Protein AF-A0A7Z9RX76-F1 (afdb_monomer)

Secondary structure (DSSP, 8-state):
-EETTEE----S-HHHHHHHHHHHHHTTSS-TT-EEEEETTTTEEEEE--TT--EEEEEEEETTEES--HHHHHHHHTTSS-HHHHHHTTSEEEEEHHHHTT-EEES-SSPPPSB-TTT--B--GGGEEESSTT-TT-SEEEEEEEEE-TTS-EEEEEEEEE-TT--TTHHHHHHHHHHHS-S--EEEEES-GGGGS-TTGGGSSSGGGS-HHHHHHHHHHHTT--S---TTGGG---SEEEEESS----SS--HHHHHTTTTTS-SS----------TTTT-TT-----HHHHHTTTT-EEEEE------PBPTTS-B-EES---SSTTTEET---GGGGTTB-TTS-BPTT------STT----SS-EEE--SS----S-TT-----EEE---

pLDDT: mean 88.24, std 10.73, range [38.75, 97.94]

Nearest PDB structures (foldseek):
  9bcu-assembly1_B  TM=9.510E-01  e=1.196E-26  Thermococcus kodakarensis
  4v8s-assembly2_BB  TM=9.399E-01  e=7.239E-25  Saccharolobus shibatae B12
  7fjj-assembly1_B  TM=9.268E-01  e=3.769E-20  Homo sapiens
  8k5p-assembly1_B  TM=8.024E-01  e=3.208E-22  Saccharomyces cerevisiae S288C
  7z31-assembly1_B  TM=9.148E-01  e=2.599E-19  Saccharomyces cerevisiae S288C

Foldseek 3Di:
DEEQNHQPDDDPDPVVVQVVVLVCQLQVNDPLQWDWAQDPPVRDIYIYDDPPFDWAKWAFDDLLATQDAPVVVVCVVVVVDDPVVCSNNNRIGTHTPRRCVQADEAAAQFDDDQADPPQRAGFDPVQKDFDCRRPPPDQKTWIWGWGADPVRDTDIDIDITGTPQDDPPSVVLVVVCVPPVPGHHHTTYHPHNLVVDDLLLLFDPPSVPDDPVVSVVSSVCSVVFAWQPDPCVVVDQDQKDKHQPDAAADPDGGPSCVVVVCRVIPRFDDDDDDDDDDPPQCPPNGDDDDPVVVVVVHRDMDMDHHDDDDWDQDPPRFIKAFAAQDDDCQQAPPDDDPVLQPQADRRQAGDPPDDDDCPDPPHDRFHTWMKGFDPDDPPDPDPDDDDRRIYTDTD

Sequence (395 aa):
VHVNGDLFGLHKDAHRLVAHFKRRRRSGRIRPEVSIRHDAYNRDIFINTDKGRILRPLLVLDSGNLVLATEHLEALRNREMTFRDLVNQGVVEWIDAEEEEDLLIAPRPYDLPAVSPRNKRPMIPANITWLNLGEEGIEVAKLRARVQMPNGKWVTETFTVPLNYYQEDTDKLRRKEKKSGDVLLFTHIEIDPQLILGVCASLVPYPEHNSTPRVTGGTAMVKQALGLPSSNNRLRPDTRMHALDYPQRSMVQTQAMETTNFVQRPGGQNFIVAIMSHHGYNMQDAIIMNRASVERALGRSSFVRTYNAERKRFPGGQEEEIEVPGTGQDEVKGRKDSAEYSHLEYDGLPYPETMITGKHDDEQTVLVGKTSPPRFLEEGHGAFMMGQYRQESSM

Radius of gyration: 34.3 Å; Cα contacts (8 Å, |Δi|>4): 604; chains: 1; bounding box: 70×67×92 Å

Solvent-accessible surface area (backbone atoms only — not comparable to full-atom values): 23855 Å² total; per-residue (Å²): 62,26,49,72,82,42,82,73,48,86,73,97,52,62,67,61,52,52,55,49,49,53,53,35,25,31,61,52,76,35,65,58,81,52,40,66,33,70,42,75,87,83,69,39,34,44,35,41,71,70,84,89,72,65,68,46,72,28,34,29,35,57,95,66,24,51,58,58,33,56,66,59,55,50,33,44,74,73,64,77,44,54,74,67,52,37,34,37,67,35,28,31,44,56,40,32,72,75,36,46,78,79,52,40,67,28,67,44,66,53,79,79,64,70,45,40,91,87,80,69,32,75,58,56,78,91,42,51,42,71,73,62,48,46,54,76,86,62,58,53,47,40,35,38,36,59,36,68,45,96,87,69,48,78,45,78,48,74,53,74,39,62,33,66,53,55,64,85,62,52,72,60,48,52,54,43,26,76,70,73,59,84,48,88,62,54,42,30,32,44,78,54,69,70,72,77,47,53,82,56,46,39,63,46,73,67,54,91,82,49,58,67,71,58,46,54,49,48,30,60,49,59,77,70,46,52,12,60,85,52,95,58,52,93,78,49,91,48,62,69,45,62,35,35,75,72,54,32,61,68,91,78,75,39,76,52,28,62,80,71,44,35,63,83,48,22,58,34,65,84,75,95,82,81,92,73,95,56,95,72,64,49,52,95,88,38,76,81,76,63,63,75,47,43,78,69,50,54,88,41,63,49,78,47,72,54,84,88,86,82,72,51,74,46,99,85,79,51,56,35,47,61,26,57,68,66,95,46,58,88,56,19,40,81,56,74,66,73,77,44,52,67,62,42,42,87,64,8,41,55,57,83,93,62,91,80,66,88,79,52,102,84,52,79,60,52,58,35,30,20,34,29,62,60,96,63,84,75,92,65,96,65,93,86,83,72,78,86,56,30,28,53,63,52,76

Structure (mmCIF, N/CA/C/O backbone):
data_AF-A0A7Z9RX76-F1
#
_entry.id   AF-A0A7Z9RX76-F1
#
loop_
_atom_site.group_PDB
_atom_site.id
_atom_site.type_symbol
_atom_site.label_atom_id
_atom_site.label_alt_id
_atom_site.label_comp_id
_atom_site.label_asym_id
_atom_site.label_entity_id
_atom_site.label_seq_id
_atom_site.pdbx_PDB_ins_code
_atom_site.Cartn_x
_atom_site.Cartn_y
_atom_site.Cartn_z
_atom_site.occupancy
_atom_site.B_iso_or_equiv
_atom_site.auth_seq_id
_atom_site.auth_comp_id
_atom_site.auth_asym_id
_atom_site.auth_atom_id
_atom_site.pdbx_PDB_model_num
ATOM 1 N N . VAL A 1 1 ? -3.937 26.841 26.076 1.00 94.50 1 VAL A N 1
ATOM 2 C CA . VAL A 1 1 ? -4.518 26.372 24.793 1.00 94.50 1 VAL A CA 1
ATOM 3 C C . VAL A 1 1 ? -3.710 26.990 23.681 1.00 94.50 1 VAL A C 1
ATOM 5 O O . VAL A 1 1 ? -3.683 28.212 23.575 1.00 94.50 1 VAL A O 1
ATOM 8 N N . HIS A 1 2 ? -3.053 26.149 22.902 1.00 95.69 2 HIS A N 1
ATOM 9 C CA . HIS A 1 2 ? -2.224 26.513 21.770 1.00 95.69 2 HIS A CA 1
ATOM 10 C C . HIS A 1 2 ? -2.944 26.135 20.475 1.00 95.69 2 HIS A C 1
ATOM 12 O O . HIS A 1 2 ? -3.572 25.077 20.404 1.00 95.69 2 HIS A O 1
ATOM 18 N N . VAL A 1 3 ? -2.868 26.997 19.467 1.00 95.75 3 VAL A N 1
ATOM 19 C CA . VAL A 1 3 ? -3.394 26.737 18.123 1.00 95.75 3 VAL A CA 1
ATOM 20 C C . VAL A 1 3 ? -2.236 26.900 17.149 1.00 95.75 3 VAL A C 1
ATOM 22 O O . VAL A 1 3 ? -1.693 27.994 17.048 1.00 95.75 3 VAL A O 1
ATOM 25 N N . ASN A 1 4 ? -1.838 25.819 16.474 1.00 93.56 4 ASN A N 1
ATOM 26 C CA . ASN A 1 4 ? -0.648 25.777 15.607 1.00 93.56 4 ASN A CA 1
ATOM 27 C C . ASN A 1 4 ? 0.625 26.334 16.292 1.00 93.56 4 ASN A 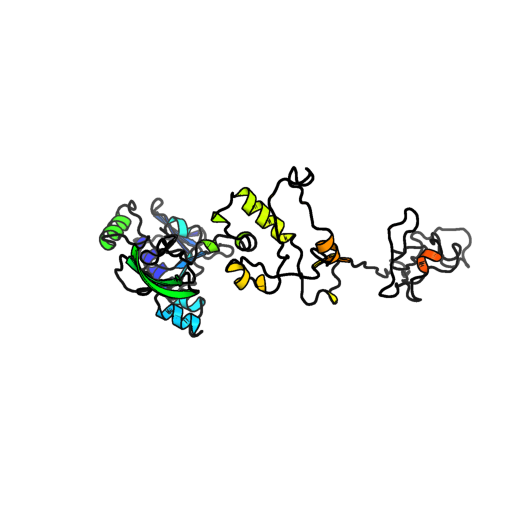C 1
ATOM 29 O O . ASN A 1 4 ? 1.402 27.072 15.692 1.00 93.56 4 ASN A O 1
ATOM 33 N N . GLY A 1 5 ? 0.809 26.027 17.580 1.00 91.19 5 GLY A N 1
ATOM 34 C CA . GLY A 1 5 ? 1.939 26.501 18.393 1.00 91.19 5 GLY A CA 1
ATOM 35 C C . GLY A 1 5 ? 1.737 27.859 19.077 1.00 91.19 5 GLY A C 1
ATOM 36 O O . GLY A 1 5 ? 2.359 28.104 20.109 1.00 91.19 5 GLY A O 1
ATOM 37 N N . ASP A 1 6 ? 0.821 28.704 18.600 1.00 95.06 6 ASP A N 1
ATOM 38 C CA . ASP A 1 6 ? 0.568 30.013 19.209 1.00 95.06 6 ASP A CA 1
ATOM 39 C C . ASP A 1 6 ? -0.336 29.900 20.438 1.00 95.06 6 ASP A C 1
ATOM 41 O O . ASP A 1 6 ? -1.390 29.257 20.403 1.00 95.06 6 ASP A O 1
ATOM 45 N N . LEU A 1 7 ? 0.034 30.565 21.538 1.00 95.12 7 LEU A N 1
ATOM 46 C CA . LEU A 1 7 ? -0.799 30.623 22.738 1.00 95.12 7 LEU A CA 1
ATOM 47 C C . LEU A 1 7 ? -2.065 31.443 22.457 1.00 95.12 7 LEU A C 1
ATOM 49 O O . LEU A 1 7 ? -2.038 32.670 22.406 1.00 95.12 7 LEU A O 1
ATOM 53 N N . PHE A 1 8 ? -3.197 30.755 22.335 1.00 94.81 8 PHE A N 1
ATOM 54 C CA . PHE A 1 8 ? -4.493 31.379 22.084 1.00 94.81 8 PHE A CA 1
ATOM 55 C C . PHE A 1 8 ? -5.159 31.873 23.374 1.00 94.81 8 PHE A C 1
ATOM 57 O O . PHE A 1 8 ? -5.811 32.915 23.393 1.00 94.81 8 PHE A O 1
ATOM 64 N N . GLY A 1 9 ? -5.020 31.122 24.473 1.00 94.69 9 GLY A N 1
ATOM 65 C CA . GLY A 1 9 ? -5.576 31.524 25.764 1.00 94.69 9 GLY A CA 1
ATOM 66 C C . GLY A 1 9 ? -5.715 30.404 26.791 1.00 94.69 9 GLY A C 1
ATOM 67 O O . GLY A 1 9 ? -5.199 29.293 26.630 1.00 94.69 9 GLY A O 1
ATOM 68 N N . LEU A 1 10 ? -6.438 30.717 27.867 1.00 94.69 10 LEU A N 1
ATOM 69 C CA . LEU A 1 10 ? -6.661 29.839 29.016 1.00 94.69 10 LEU A CA 1
ATOM 70 C C . LEU A 1 10 ? -8.102 29.320 29.035 1.00 94.69 10 LEU A C 1
ATOM 72 O O . LEU A 1 10 ? -9.046 30.054 28.746 1.00 94.69 10 LEU A O 1
ATOM 76 N N . HIS A 1 11 ? -8.280 28.062 29.432 1.00 93.62 11 HIS A N 1
ATOM 77 C CA . HIS A 1 11 ? -9.592 27.447 29.615 1.00 93.62 11 HIS A CA 1
ATOM 78 C C . HIS A 1 11 ? -9.653 26.761 30.983 1.00 93.62 11 HIS A C 1
ATOM 80 O O . HIS A 1 11 ? -8.691 26.124 31.398 1.00 93.62 11 HIS A O 1
ATOM 86 N N . LYS A 1 12 ? -10.778 26.895 31.698 1.00 91.12 12 LYS A N 1
ATOM 87 C CA . LYS A 1 12 ? -10.909 26.402 33.085 1.00 91.12 12 LYS A CA 1
ATOM 88 C C . LYS A 1 12 ? -11.016 24.877 33.190 1.00 91.12 12 LYS A C 1
ATOM 90 O O . LYS A 1 12 ? -10.603 24.311 34.191 1.00 91.12 12 LYS A O 1
ATOM 95 N N . ASP A 1 13 ? -11.605 24.232 32.184 1.00 89.19 13 ASP A N 1
ATOM 96 C CA . ASP A 1 13 ? -11.866 22.786 32.163 1.00 89.19 13 ASP A CA 1
ATOM 97 C C . ASP A 1 13 ? -11.407 22.184 30.832 1.00 89.19 13 ASP A C 1
ATOM 99 O O . ASP A 1 13 ? -12.098 22.279 29.813 1.00 89.19 13 ASP A O 1
ATOM 103 N N . ALA A 1 14 ? -10.204 21.619 30.827 1.00 88.75 14 ALA A N 1
ATOM 104 C CA . ALA A 1 14 ? -9.594 21.072 29.625 1.00 88.75 14 ALA A CA 1
ATOM 105 C C . ALA A 1 14 ? -10.376 19.875 29.059 1.00 88.75 14 ALA A C 1
ATOM 107 O O . ALA A 1 14 ? -10.676 19.833 27.864 1.00 88.75 14 ALA A O 1
ATOM 108 N N . HIS A 1 15 ? -10.809 18.953 29.923 1.00 86.12 15 HIS A N 1
ATOM 109 C CA . HIS A 1 15 ? -11.558 17.763 29.519 1.00 86.12 15 HIS A CA 1
ATOM 110 C C . HIS A 1 15 ? -12.876 18.111 28.831 1.00 86.12 15 HIS A C 1
ATOM 112 O O . HIS A 1 15 ? -13.240 17.487 27.830 1.00 86.12 15 HIS A O 1
ATOM 118 N N . ARG A 1 16 ? -13.602 19.113 29.341 1.00 90.44 16 ARG A N 1
ATOM 119 C CA . ARG A 1 16 ? -14.850 19.562 28.716 1.00 90.44 16 ARG A CA 1
ATOM 120 C C . ARG A 1 16 ? -14.608 20.167 27.338 1.00 90.44 16 ARG A C 1
ATOM 122 O O . ARG A 1 16 ? -15.394 19.886 26.433 1.00 90.44 16 ARG A O 1
ATOM 129 N N . LEU A 1 17 ? -13.547 20.959 27.173 1.00 92.56 17 LEU A N 1
ATOM 130 C CA . LEU A 1 17 ? -13.187 21.540 25.878 1.00 92.56 17 LEU A CA 1
ATOM 131 C C . LEU A 1 17 ? -12.862 20.441 24.860 1.00 92.56 17 LEU A C 1
ATOM 133 O O . LEU A 1 17 ? -13.438 20.432 23.775 1.00 92.56 17 LEU A O 1
ATOM 137 N N . VAL A 1 18 ? -12.024 19.473 25.236 1.00 91.06 18 VAL A N 1
ATOM 138 C CA . VAL A 1 18 ? -11.618 18.361 24.362 1.00 91.06 18 VAL A CA 1
ATOM 139 C C . VAL A 1 18 ? -12.817 17.498 23.973 1.00 91.06 18 VAL A C 1
ATOM 141 O O . VAL A 1 18 ? -13.043 17.239 22.792 1.00 91.06 18 VAL A O 1
ATOM 144 N N . ALA A 1 19 ? -13.649 17.107 24.942 1.00 89.31 19 ALA A N 1
ATOM 145 C CA . ALA A 1 19 ? -14.844 16.310 24.676 1.00 89.31 19 ALA A CA 1
ATOM 146 C C . ALA A 1 19 ? -15.853 17.053 23.783 1.00 89.31 19 ALA A C 1
ATOM 148 O O . ALA A 1 19 ? -16.494 16.449 22.918 1.00 89.31 19 ALA A O 1
ATOM 149 N N . HIS A 1 20 ? -16.004 18.367 23.976 1.00 93.19 20 HIS A N 1
ATOM 150 C CA . HIS A 1 20 ? -16.865 19.190 23.131 1.00 93.19 20 HIS A CA 1
ATOM 151 C C . HIS A 1 20 ? -16.313 19.308 21.711 1.00 93.19 20 HIS A C 1
ATOM 153 O O . HIS A 1 20 ? -17.075 19.151 20.756 1.00 93.19 20 HIS A O 1
ATOM 159 N N . PHE A 1 21 ? -15.004 19.514 21.574 1.00 94.56 21 PHE A N 1
ATOM 160 C CA . PHE A 1 21 ? -14.312 19.586 20.293 1.00 94.56 21 PHE A CA 1
ATOM 161 C C . PHE A 1 21 ? -14.465 18.284 19.502 1.00 94.56 21 PHE A C 1
ATOM 163 O O . PHE A 1 21 ? -14.991 18.308 18.388 1.00 94.56 21 PHE A O 1
ATOM 170 N N . LYS A 1 22 ? -14.120 17.135 20.104 1.00 91.62 22 LYS A N 1
ATOM 171 C CA . LYS A 1 22 ? -14.251 15.816 19.462 1.00 91.62 22 LYS A CA 1
ATOM 172 C C . LYS A 1 22 ? -15.700 15.535 19.050 1.00 91.62 22 LYS A C 1
ATOM 174 O O . LYS A 1 22 ? -15.951 15.120 17.926 1.00 91.62 22 LYS A O 1
ATOM 179 N N . ARG A 1 23 ? -16.695 15.890 19.875 1.00 91.56 23 ARG A N 1
ATOM 180 C CA . ARG A 1 23 ? -18.124 15.772 19.504 1.00 91.56 23 ARG A CA 1
ATOM 181 C C . ARG A 1 23 ? -18.512 16.653 18.309 1.00 91.56 23 ARG A C 1
ATOM 183 O O . ARG A 1 23 ? -19.331 16.264 17.476 1.00 91.56 23 ARG A O 1
ATOM 190 N N . ARG A 1 24 ? -17.966 17.869 18.213 1.00 93.88 24 ARG A N 1
ATOM 191 C CA . ARG A 1 24 ? -18.201 18.757 17.063 1.00 93.88 24 ARG A CA 1
ATOM 192 C C . ARG A 1 24 ? -17.521 18.224 15.797 1.00 93.88 24 ARG A C 1
ATOM 194 O O . ARG A 1 24 ? -18.136 18.313 14.737 1.00 93.88 24 ARG A O 1
ATOM 201 N N . ARG A 1 25 ? -16.335 17.616 15.912 1.00 93.38 25 ARG A N 1
ATOM 202 C CA . ARG A 1 25 ? -15.644 16.913 14.816 1.00 93.38 25 ARG A CA 1
ATOM 203 C C . ARG A 1 25 ? -16.447 15.704 14.328 1.00 93.38 25 ARG A C 1
ATOM 205 O O . ARG A 1 25 ? -16.794 15.647 13.156 1.00 93.38 25 ARG A O 1
ATOM 212 N N . ARG A 1 26 ? -16.888 14.838 15.245 1.00 90.56 26 ARG A N 1
ATOM 213 C CA . ARG A 1 26 ? -17.727 13.651 14.967 1.00 90.56 26 ARG A CA 1
ATOM 214 C C . ARG A 1 26 ? -19.121 13.953 14.408 1.00 90.56 26 ARG A C 1
ATOM 216 O O . ARG A 1 26 ? -19.780 13.049 13.930 1.00 90.56 26 ARG A O 1
ATOM 223 N N . SER A 1 27 ? -19.586 15.204 14.480 1.00 89.88 27 SER A N 1
ATOM 224 C CA . SER A 1 27 ? -20.848 15.643 13.853 1.00 89.88 27 SER A CA 1
ATOM 225 C C . SER A 1 27 ? -20.635 16.447 12.566 1.00 89.88 27 SER A C 1
ATOM 227 O O . SER A 1 27 ? -21.557 17.123 12.110 1.00 89.88 27 SER A O 1
ATOM 229 N N . GLY A 1 28 ? -19.409 16.460 12.030 1.00 87.69 28 GLY A N 1
ATOM 230 C CA . GLY A 1 28 ? -19.049 17.163 10.797 1.00 87.69 28 GLY A CA 1
ATOM 231 C C . GLY A 1 28 ? -19.025 18.694 10.897 1.00 87.69 28 GLY A C 1
ATOM 232 O O . GLY A 1 28 ? -18.880 19.371 9.883 1.00 87.69 28 GLY A O 1
ATOM 233 N N . ARG A 1 29 ? -19.169 19.276 12.098 1.00 91.44 29 ARG A N 1
ATOM 234 C CA . ARG A 1 29 ? -19.135 20.742 12.292 1.00 91.44 29 ARG A CA 1
ATOM 235 C C . ARG A 1 29 ? -17.724 21.307 12.303 1.00 91.44 29 ARG A C 1
ATOM 237 O O . ARG A 1 29 ? -17.528 22.467 11.958 1.00 91.44 29 ARG A O 1
ATOM 244 N N . ILE A 1 30 ? -16.769 20.504 12.756 1.00 93.56 30 ILE A N 1
ATOM 245 C CA . ILE A 1 30 ? -15.342 20.787 12.640 1.00 93.56 30 ILE A CA 1
ATOM 246 C C . ILE A 1 30 ? -14.793 19.846 11.580 1.00 93.56 30 ILE A C 1
ATOM 248 O O . ILE A 1 30 ? -15.194 18.684 11.506 1.00 93.56 30 ILE A O 1
ATOM 252 N N . ARG A 1 31 ? -13.884 20.368 10.762 1.00 93.12 31 ARG A N 1
ATOM 253 C CA . ARG A 1 31 ? -13.193 19.591 9.741 1.00 93.12 31 ARG A CA 1
ATOM 254 C C . ARG A 1 31 ? -12.477 18.380 10.366 1.00 93.12 31 ARG A C 1
ATOM 256 O O . ARG A 1 31 ? -11.769 18.575 11.356 1.00 93.12 31 ARG A O 1
ATOM 263 N N . PRO A 1 32 ? -12.628 17.160 9.815 1.00 92.56 32 PRO A N 1
ATOM 264 C CA . PRO A 1 32 ? -12.015 15.955 10.378 1.00 92.56 32 PRO A CA 1
ATOM 265 C C . PRO A 1 32 ? -10.491 16.019 10.487 1.00 92.56 32 PRO A C 1
ATOM 267 O O . PRO A 1 32 ? -9.915 15.335 11.319 1.00 92.56 32 PRO A O 1
ATOM 270 N N . GLU A 1 33 ? -9.840 16.853 9.673 1.00 93.19 33 GLU A N 1
ATOM 271 C CA . GLU A 1 33 ? -8.385 17.001 9.667 1.00 93.19 33 GLU A CA 1
ATOM 272 C C . GLU A 1 33 ? -7.841 17.811 10.854 1.00 93.19 33 GLU A C 1
ATOM 274 O O . GLU A 1 33 ? -6.629 17.842 11.072 1.00 93.19 33 GLU A O 1
ATOM 279 N N . VAL A 1 34 ? -8.698 18.510 11.605 1.00 94.88 34 VAL A N 1
ATOM 280 C CA . VAL A 1 34 ? -8.257 19.274 12.777 1.00 94.88 34 VAL A CA 1
ATOM 281 C C . VAL A 1 34 ? -8.069 18.320 13.949 1.00 94.88 34 VAL A C 1
ATOM 283 O O . VAL A 1 34 ? -9.017 17.634 14.341 1.00 94.88 34 VAL A O 1
ATOM 286 N N . SER A 1 35 ? -6.862 18.289 14.512 1.00 93.88 35 SER A N 1
ATOM 287 C CA . SER A 1 35 ? -6.535 17.453 15.668 1.00 93.88 35 SER A CA 1
ATOM 288 C C . SER A 1 35 ? -6.602 18.246 16.964 1.00 93.88 35 SER A C 1
ATOM 290 O O . SER A 1 35 ? -6.484 19.476 16.978 1.00 93.88 35 SER A O 1
ATOM 292 N N . ILE A 1 36 ? -6.847 17.527 18.056 1.00 93.94 36 ILE A N 1
ATOM 293 C CA . ILE A 1 36 ? -6.802 18.086 19.402 1.00 93.94 36 ILE A CA 1
ATOM 294 C C . ILE A 1 36 ? -6.106 17.106 20.341 1.00 93.94 36 ILE A C 1
ATOM 296 O O . ILE A 1 36 ? -6.551 15.970 20.504 1.00 93.94 36 ILE A O 1
ATOM 300 N N . ARG A 1 37 ? -5.044 17.577 20.989 1.00 91.00 37 ARG A N 1
ATOM 301 C CA . ARG A 1 37 ? -4.294 16.850 22.014 1.00 91.00 37 ARG A CA 1
ATOM 302 C C . ARG A 1 37 ? -4.455 17.544 23.361 1.00 91.00 37 ARG A C 1
ATOM 304 O O . ARG A 1 37 ? -4.499 18.775 23.425 1.00 91.00 37 ARG A O 1
ATOM 311 N N . HIS A 1 38 ? -4.546 16.765 24.429 1.00 89.62 38 HIS A N 1
ATOM 312 C CA . HIS A 1 38 ? -4.589 17.240 25.801 1.00 89.62 38 HIS A CA 1
ATOM 313 C C . HIS A 1 38 ? -3.426 16.668 26.604 1.00 89.62 38 HIS A C 1
ATOM 315 O O . HIS A 1 38 ? -3.513 15.588 27.182 1.00 89.62 38 HIS A O 1
ATOM 321 N N . ASP A 1 39 ? -2.370 17.465 26.720 1.00 88.62 39 ASP A N 1
ATOM 322 C CA . ASP A 1 39 ? -1.258 17.161 27.604 1.00 88.62 39 ASP A CA 1
ATOM 323 C C . ASP A 1 39 ? -1.674 17.423 29.058 1.00 88.62 39 ASP A C 1
ATOM 325 O O . ASP A 1 39 ? -1.653 18.554 29.556 1.00 88.62 39 ASP A O 1
ATOM 329 N N . ALA A 1 40 ? -2.072 16.353 29.746 1.00 83.50 40 ALA A N 1
ATOM 330 C CA . ALA A 1 40 ? -2.499 16.417 31.138 1.00 83.50 40 ALA A CA 1
ATOM 331 C C . ALA A 1 40 ? -1.354 16.781 32.103 1.00 83.50 40 ALA A C 1
ATOM 333 O O . ALA A 1 40 ? -1.620 17.365 33.158 1.00 83.50 40 ALA A O 1
ATOM 334 N N . TYR A 1 41 ? -0.101 16.466 31.754 1.00 84.50 41 TYR A N 1
ATOM 335 C CA . TYR A 1 41 ? 1.064 16.719 32.603 1.00 84.50 41 TYR A CA 1
ATOM 336 C C . TYR A 1 41 ? 1.410 18.210 32.619 1.00 84.50 41 TYR A C 1
ATOM 338 O O . TYR A 1 41 ? 1.480 18.819 33.689 1.00 84.50 41 TYR A O 1
ATOM 346 N N . ASN A 1 42 ? 1.531 18.821 31.437 1.00 88.25 42 ASN A N 1
ATOM 347 C CA . ASN A 1 42 ? 1.802 20.256 31.308 1.00 88.25 42 ASN A CA 1
ATOM 348 C C . ASN A 1 42 ? 0.537 21.125 31.417 1.00 88.25 42 ASN A C 1
ATOM 350 O O . ASN A 1 42 ? 0.631 22.341 31.568 1.00 88.25 42 ASN A O 1
ATOM 354 N N . ARG A 1 43 ? -0.651 20.502 31.423 1.00 89.00 43 ARG A N 1
ATOM 355 C CA . ARG A 1 43 ? -1.975 21.156 31.423 1.00 89.00 43 ARG A CA 1
ATOM 356 C C . ARG A 1 43 ? -2.212 22.015 30.185 1.00 89.00 43 ARG A C 1
ATOM 358 O O . ARG A 1 43 ? -2.904 23.037 30.244 1.00 89.00 43 ARG A O 1
ATOM 365 N N . ASP A 1 44 ? -1.678 21.561 29.061 1.00 91.75 44 ASP A N 1
ATOM 366 C CA . ASP A 1 44 ? -1.791 22.225 27.776 1.00 91.75 44 ASP A CA 1
ATOM 367 C C . ASP A 1 44 ? -2.748 21.492 26.841 1.00 91.75 44 ASP A C 1
ATOM 369 O O . ASP A 1 44 ? -2.937 20.279 26.885 1.00 91.75 44 ASP A O 1
ATOM 373 N N . ILE A 1 45 ? -3.386 22.270 25.973 1.00 93.75 45 ILE A N 1
ATOM 374 C CA . ILE A 1 45 ? -4.200 21.748 24.878 1.00 93.75 45 ILE A CA 1
ATOM 375 C C . ILE A 1 45 ? -3.588 22.274 23.603 1.00 93.75 45 ILE A C 1
ATOM 377 O O . ILE A 1 45 ? -3.440 23.492 23.482 1.00 93.75 45 ILE A O 1
ATOM 381 N N . PHE A 1 46 ? -3.301 21.378 22.673 1.00 94.50 46 PHE A N 1
ATOM 382 C CA . PHE A 1 46 ? -2.791 21.708 21.353 1.00 94.50 46 PHE A CA 1
ATOM 383 C C . PHE A 1 46 ? -3.879 21.421 20.326 1.00 94.50 46 PHE A C 1
ATOM 385 O O . PHE A 1 46 ? -4.472 20.343 20.320 1.00 94.50 46 PHE A O 1
ATOM 392 N N . ILE A 1 47 ? -4.180 22.412 19.493 1.00 95.56 47 ILE A N 1
ATOM 393 C CA . ILE A 1 47 ? -5.096 22.287 18.363 1.00 95.56 47 ILE A CA 1
ATOM 394 C C . ILE A 1 47 ? -4.281 22.538 17.103 1.00 95.56 47 ILE A C 1
ATOM 396 O O . ILE A 1 47 ? -3.804 23.655 16.900 1.00 95.56 47 ILE A O 1
ATOM 400 N N . ASN A 1 48 ? -4.163 21.526 16.245 1.00 95.00 48 ASN A N 1
ATOM 401 C CA . ASN A 1 48 ? -3.388 21.641 15.014 1.00 95.00 48 ASN A CA 1
ATOM 402 C C . ASN A 1 48 ? -4.313 21.612 13.797 1.00 95.00 48 ASN A C 1
ATOM 404 O O . ASN A 1 48 ? -5.170 20.738 13.635 1.00 95.00 48 ASN A O 1
ATOM 408 N N . THR A 1 49 ? -4.121 22.592 12.920 1.00 94.19 49 THR A N 1
ATOM 409 C CA . THR A 1 49 ? -4.865 22.773 11.663 1.00 94.19 49 THR A CA 1
ATOM 410 C C . THR A 1 49 ? -3.948 22.792 10.443 1.00 94.19 49 THR A C 1
ATOM 412 O O . THR A 1 49 ? -4.430 22.848 9.309 1.00 94.19 49 THR A O 1
ATOM 415 N N . ASP A 1 50 ? -2.637 22.699 10.662 1.00 91.88 50 ASP A N 1
ATOM 416 C CA . ASP A 1 50 ? -1.632 22.822 9.615 1.00 91.88 50 ASP A CA 1
ATOM 417 C C . ASP A 1 50 ? -1.701 21.683 8.599 1.00 91.88 50 ASP A C 1
ATOM 419 O O . ASP A 1 50 ? -2.191 20.579 8.872 1.00 91.88 50 ASP A O 1
ATOM 423 N N . LYS A 1 51 ? -1.206 21.969 7.393 1.00 92.44 51 LYS A N 1
ATOM 424 C CA . LYS A 1 51 ? -1.087 20.995 6.304 1.00 92.44 51 LYS A CA 1
ATOM 425 C C . LYS A 1 51 ? 0.199 20.181 6.463 1.00 92.44 51 LYS A C 1
ATOM 427 O O . LYS A 1 51 ? 1.169 20.658 7.034 1.00 92.44 51 LYS A O 1
ATOM 432 N N . GLY A 1 52 ? 0.218 18.977 5.892 1.00 91.75 52 GLY A N 1
ATOM 433 C CA . GLY A 1 52 ? 1.393 18.093 5.897 1.00 91.75 52 GLY A CA 1
ATOM 434 C C . GLY A 1 52 ? 1.428 17.088 7.050 1.00 91.75 52 GLY A C 1
ATOM 435 O O . GLY A 1 52 ? 2.266 16.193 7.037 1.00 91.75 52 GLY A O 1
ATOM 436 N N . ARG A 1 53 ? 0.491 17.187 8.000 1.00 93.19 53 ARG A N 1
ATOM 437 C CA . ARG A 1 53 ? 0.286 16.184 9.051 1.00 93.19 53 ARG A CA 1
ATOM 438 C C . ARG A 1 53 ? -0.241 14.882 8.455 1.00 93.19 53 ARG A C 1
ATOM 440 O O . ARG A 1 53 ? -1.038 14.895 7.512 1.00 93.19 53 ARG A O 1
ATOM 447 N N . ILE A 1 54 ? 0.221 13.769 9.008 1.00 92.81 54 ILE A N 1
ATOM 448 C CA . ILE A 1 54 ? -0.192 12.427 8.607 1.00 92.81 54 ILE A CA 1
ATOM 449 C C . ILE A 1 54 ? -1.326 12.014 9.533 1.00 92.81 54 ILE A C 1
ATOM 451 O O . ILE A 1 54 ? -1.194 12.095 10.749 1.00 92.81 54 ILE A O 1
ATOM 455 N N . LEU A 1 55 ? -2.435 11.585 8.942 1.00 94.50 55 LEU A N 1
ATOM 456 C CA . LEU A 1 55 ? -3.610 11.150 9.680 1.00 94.50 55 LEU A CA 1
ATOM 457 C C . LEU A 1 55 ? -3.860 9.665 9.424 1.00 94.50 55 LEU A C 1
ATOM 459 O O . LEU A 1 55 ? -3.723 9.188 8.295 1.00 94.50 55 LEU A O 1
ATOM 463 N N . ARG A 1 56 ? -4.282 8.958 10.466 1.00 95.19 56 ARG A N 1
ATOM 464 C CA . ARG A 1 56 ? -4.644 7.542 10.449 1.00 95.19 56 ARG A CA 1
ATOM 465 C C . ARG A 1 56 ? -6.132 7.401 10.773 1.00 95.19 56 ARG A C 1
ATOM 467 O O . ARG A 1 56 ? -6.568 7.921 11.798 1.00 95.19 56 ARG A O 1
ATOM 474 N N . PRO A 1 57 ? -6.938 6.752 9.919 1.00 96.06 57 PRO A N 1
ATOM 475 C CA . PRO A 1 57 ? -8.352 6.560 10.194 1.00 96.06 57 PRO A CA 1
ATOM 476 C C . PRO A 1 57 ? -8.532 5.391 11.167 1.00 96.06 57 PRO A C 1
ATOM 478 O O . PRO A 1 57 ? -8.051 4.294 10.900 1.00 96.06 57 PRO A O 1
ATOM 481 N N . LEU A 1 58 ? -9.251 5.610 12.265 1.00 96.44 58 LEU A N 1
ATOM 482 C CA . LEU A 1 58 ? -9.562 4.578 13.256 1.00 96.44 58 LEU A CA 1
ATOM 483 C C . LEU A 1 58 ? -11.069 4.479 13.493 1.00 96.44 58 LEU A C 1
ATOM 485 O O . LEU A 1 58 ? -11.799 5.459 13.335 1.00 96.44 58 LEU A O 1
ATOM 489 N N . LEU A 1 59 ? -11.536 3.302 13.904 1.00 96.81 59 LEU A N 1
ATOM 490 C CA . LEU A 1 59 ? -12.915 3.103 14.340 1.00 96.81 59 LEU A CA 1
ATOM 491 C C . LEU A 1 59 ? -13.104 3.679 15.739 1.00 96.81 59 LEU A C 1
ATOM 493 O O . LEU A 1 59 ? -12.293 3.428 16.629 1.00 96.81 59 LEU A O 1
ATOM 497 N N . VAL A 1 60 ? -14.184 4.425 15.942 1.00 95.25 60 VAL A N 1
ATOM 498 C CA . VAL A 1 60 ? -14.476 5.082 17.219 1.00 95.25 60 VAL A CA 1
ATOM 499 C C . VAL A 1 60 ? -15.163 4.117 18.183 1.00 95.25 60 VAL A C 1
ATOM 501 O O . VAL A 1 60 ? -16.125 3.433 17.819 1.00 95.25 60 VAL A O 1
ATOM 504 N N . LEU A 1 61 ? -14.705 4.120 19.436 1.00 93.25 61 LEU A N 1
ATOM 505 C CA . LEU A 1 61 ? -15.445 3.577 20.569 1.00 93.25 61 LEU A CA 1
ATOM 506 C C . LEU A 1 61 ? -16.152 4.719 21.306 1.00 93.25 61 LEU A C 1
ATOM 508 O O . LEU A 1 61 ? -15.525 5.707 21.702 1.00 93.25 61 LEU A O 1
ATOM 512 N N . ASP A 1 62 ? -17.460 4.587 21.517 1.00 88.81 62 ASP A N 1
ATOM 513 C CA . ASP A 1 62 ? -18.225 5.476 22.386 1.00 88.81 62 ASP A CA 1
ATOM 514 C C . ASP A 1 62 ? -18.669 4.728 23.641 1.00 88.81 62 ASP A C 1
ATOM 516 O O . ASP A 1 62 ? -19.360 3.717 23.585 1.00 88.81 62 ASP A O 1
ATOM 520 N N . SER A 1 63 ? -18.229 5.221 24.798 1.00 84.31 63 SER A N 1
ATOM 521 C CA . SER A 1 63 ? -18.488 4.610 26.112 1.00 84.31 63 SER A CA 1
ATOM 522 C C . SER A 1 63 ? -18.138 3.110 26.195 1.00 84.31 63 SER A C 1
ATOM 524 O O . SER A 1 63 ? -18.760 2.367 26.947 1.00 84.31 63 SER A O 1
ATOM 526 N N . GLY A 1 64 ? -17.122 2.679 25.437 1.00 84.88 64 GLY A N 1
ATOM 527 C CA . GLY A 1 64 ? -16.671 1.284 25.353 1.00 84.88 64 GLY A CA 1
ATOM 528 C C . GLY A 1 64 ? -17.369 0.445 24.276 1.00 84.88 64 GLY A C 1
ATOM 529 O O . GLY A 1 64 ? -16.981 -0.699 24.067 1.00 84.88 64 GLY A O 1
ATOM 530 N N . ASN A 1 65 ? -18.343 1.008 23.557 1.00 90.31 65 ASN A N 1
ATOM 531 C CA . ASN A 1 65 ? -19.060 0.334 22.478 1.00 90.31 65 ASN A CA 1
ATOM 532 C C . ASN A 1 65 ? -18.549 0.786 21.114 1.00 90.31 65 ASN A C 1
ATOM 534 O O . ASN A 1 65 ? -18.285 1.968 20.892 1.00 90.31 65 ASN A O 1
ATOM 538 N N . LEU A 1 66 ? -18.440 -0.151 20.177 1.00 93.69 66 LEU A N 1
ATOM 539 C CA . LEU A 1 66 ? -18.076 0.160 18.802 1.00 93.69 66 LEU A CA 1
ATOM 540 C C . LEU A 1 66 ? -19.238 0.861 18.091 1.00 93.69 66 LEU A C 1
ATOM 542 O O . LEU A 1 66 ? -20.328 0.310 17.988 1.00 93.69 66 LEU A O 1
ATOM 546 N N . VAL A 1 67 ? -18.984 2.061 17.560 1.00 94.19 67 VAL A N 1
ATOM 547 C CA . VAL A 1 67 ? -19.996 2.854 16.834 1.00 94.19 67 VAL A CA 1
ATOM 548 C C . VAL A 1 67 ? -20.344 2.222 15.477 1.00 94.19 67 VAL A C 1
ATOM 550 O O . VAL A 1 67 ? -21.434 2.414 14.939 1.00 94.19 67 VAL A O 1
ATOM 553 N N . LEU A 1 68 ? -19.419 1.456 14.890 1.00 95.25 68 LEU A N 1
ATOM 554 C CA . LEU A 1 68 ? -19.661 0.733 13.645 1.00 95.25 68 LEU A CA 1
ATOM 555 C C . LEU A 1 68 ? -20.656 -0.418 13.869 1.00 95.25 68 LEU A C 1
ATOM 557 O O . LEU A 1 68 ? -20.336 -1.391 14.547 1.00 95.25 68 LEU A O 1
ATOM 561 N N . ALA A 1 69 ? -21.815 -0.329 13.219 1.00 94.75 69 ALA A N 1
ATOM 562 C CA . ALA A 1 69 ? -22.857 -1.344 13.225 1.00 94.75 69 ALA A CA 1
ATOM 563 C C . ALA A 1 69 ? -23.004 -2.056 11.865 1.00 94.75 69 ALA A C 1
ATOM 565 O O . ALA A 1 69 ? -22.402 -1.664 10.857 1.00 94.75 69 ALA A O 1
ATOM 566 N N . THR A 1 70 ? -23.806 -3.122 11.836 1.00 93.81 70 THR A N 1
ATOM 567 C CA . THR A 1 70 ? -24.027 -3.949 10.635 1.00 93.81 70 THR A CA 1
ATOM 568 C C . THR A 1 70 ? -24.712 -3.163 9.514 1.00 93.81 70 THR A C 1
ATOM 570 O O . THR A 1 70 ? -24.350 -3.310 8.346 1.00 93.81 70 THR A O 1
ATOM 573 N N . GLU A 1 71 ? -25.619 -2.256 9.866 1.00 94.31 71 GLU A N 1
ATOM 574 C CA . GLU A 1 71 ? -26.362 -1.392 8.945 1.00 94.31 71 GLU A CA 1
ATOM 575 C C . GLU A 1 71 ? -25.414 -0.501 8.137 1.00 94.31 71 GLU A C 1
ATOM 577 O O . GLU A 1 71 ? -25.600 -0.309 6.934 1.00 94.31 71 GLU A O 1
ATOM 582 N N . HIS A 1 72 ? -24.337 -0.012 8.765 1.00 95.44 72 HIS A N 1
ATOM 583 C CA . HIS A 1 72 ? -23.324 0.775 8.066 1.00 95.44 72 HIS A CA 1
ATOM 584 C C . HIS A 1 72 ? -22.624 -0.047 6.977 1.00 95.44 72 HIS A C 1
ATOM 586 O O . HIS A 1 72 ? -22.380 0.453 5.878 1.00 95.44 72 HIS A O 1
ATOM 592 N N . LEU A 1 73 ? -22.312 -1.317 7.259 1.00 93.38 73 LEU A N 1
ATOM 593 C CA . LEU A 1 73 ? -21.663 -2.208 6.295 1.00 93.38 73 LEU A CA 1
ATOM 594 C C . LEU A 1 73 ? -22.586 -2.562 5.125 1.00 93.38 73 LEU A C 1
ATOM 596 O O . LEU A 1 73 ? -22.124 -2.656 3.987 1.00 93.38 73 LEU A O 1
ATOM 600 N N . GLU A 1 74 ? -23.878 -2.752 5.385 1.00 94.44 74 GLU A N 1
ATOM 601 C CA . GLU A 1 74 ? -24.878 -3.008 4.345 1.00 94.44 74 GLU A CA 1
ATOM 602 C C . GLU A 1 74 ? -25.087 -1.785 3.447 1.00 94.44 74 GLU A C 1
ATOM 604 O O . GLU A 1 74 ? -25.016 -1.909 2.223 1.00 94.44 74 GLU A O 1
ATOM 609 N N . ALA A 1 75 ? -25.207 -0.591 4.029 1.00 96.00 75 ALA A N 1
ATOM 610 C CA . ALA A 1 75 ? -25.318 0.657 3.277 1.00 96.00 75 ALA A CA 1
ATOM 611 C C . ALA A 1 75 ? -24.077 0.939 2.404 1.00 96.00 75 ALA A C 1
ATOM 613 O O . ALA A 1 75 ? -24.210 1.385 1.261 1.00 96.00 75 ALA A O 1
ATOM 614 N N . LEU A 1 76 ? -22.863 0.622 2.882 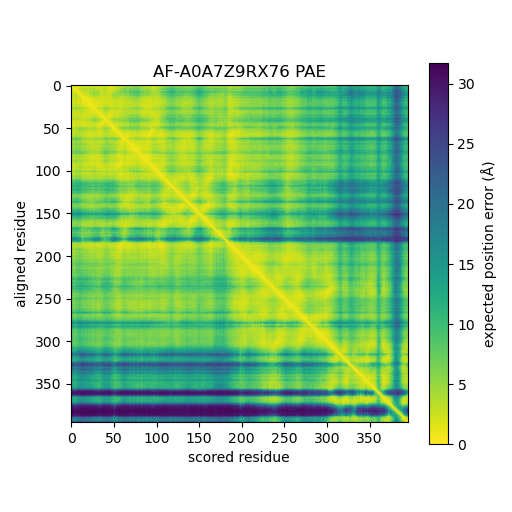1.00 95.12 76 LEU A N 1
ATOM 615 C CA . LEU A 1 76 ? -21.638 0.699 2.066 1.00 95.12 76 LEU A CA 1
ATOM 616 C C . LEU A 1 76 ? -21.677 -0.278 0.881 1.00 95.12 76 LEU A C 1
ATOM 618 O O . LEU A 1 76 ? -21.298 0.086 -0.233 1.00 95.12 76 LEU A O 1
ATOM 622 N N . ARG A 1 77 ? -22.151 -1.515 1.096 1.00 94.00 77 ARG A N 1
ATOM 623 C CA . ARG A 1 77 ? -22.282 -2.528 0.030 1.00 94.00 77 ARG A CA 1
ATOM 624 C C . ARG A 1 77 ? -23.300 -2.116 -1.029 1.00 94.00 77 ARG A C 1
ATOM 626 O O . ARG A 1 77 ? -23.031 -2.287 -2.218 1.00 94.00 77 ARG A O 1
ATOM 633 N N . ASN A 1 78 ? -24.416 -1.528 -0.604 1.00 96.12 78 ASN A N 1
ATOM 634 C CA . ASN A 1 78 ? -25.465 -1.019 -1.488 1.00 96.12 78 ASN A CA 1
ATOM 635 C C . ASN A 1 78 ? -25.096 0.316 -2.156 1.00 96.12 78 ASN A C 1
ATOM 637 O O . ASN A 1 78 ? -25.831 0.785 -3.022 1.00 96.12 78 ASN A O 1
ATOM 641 N N . ARG A 1 79 ? -23.942 0.908 -1.805 1.00 94.06 79 ARG A N 1
ATOM 642 C CA . ARG A 1 79 ? -23.484 2.233 -2.263 1.00 94.06 79 ARG A CA 1
ATOM 643 C C . ARG A 1 79 ? -24.422 3.380 -1.867 1.00 94.06 79 ARG A C 1
ATOM 645 O O . ARG A 1 79 ? -24.427 4.422 -2.515 1.00 94.06 79 ARG A O 1
ATOM 652 N N . GLU A 1 80 ? -25.188 3.193 -0.800 1.00 96.00 80 GLU A N 1
ATOM 653 C CA . GLU A 1 80 ? -26.032 4.226 -0.186 1.00 96.00 80 GLU A CA 1
ATOM 654 C C . GLU A 1 80 ? -25.208 5.169 0.697 1.00 96.00 80 GLU A C 1
ATOM 656 O O . GLU A 1 80 ? -25.592 6.312 0.926 1.00 96.00 80 GLU A O 1
ATOM 661 N N . MET A 1 81 ? -24.055 4.690 1.166 1.00 95.12 81 MET A N 1
ATOM 662 C CA . MET A 1 81 ? -23.130 5.432 2.009 1.00 95.12 81 MET A CA 1
ATOM 663 C C . MET A 1 81 ? -21.709 5.378 1.442 1.00 95.12 81 MET A C 1
ATOM 665 O O . MET A 1 81 ? -21.301 4.392 0.826 1.00 95.12 81 MET A O 1
ATOM 669 N N . THR A 1 82 ? -20.935 6.437 1.672 1.00 95.69 82 THR A N 1
ATOM 670 C CA . THR A 1 82 ? -19.510 6.516 1.333 1.00 95.69 82 THR A CA 1
ATOM 671 C C . THR A 1 82 ? -18.635 6.534 2.587 1.00 95.69 82 THR A C 1
ATOM 673 O O . THR A 1 82 ? -19.096 6.806 3.694 1.00 95.69 82 THR A O 1
ATOM 676 N N . PHE A 1 83 ? -17.326 6.316 2.430 1.00 94.38 83 PHE A N 1
ATOM 677 C CA . PHE A 1 83 ? -16.380 6.435 3.548 1.00 94.38 83 PHE A CA 1
ATOM 678 C C . PHE A 1 83 ? -16.402 7.830 4.198 1.00 94.38 83 PHE A C 1
ATOM 680 O O . PHE A 1 83 ? -16.232 7.965 5.406 1.00 94.38 83 PHE A O 1
ATOM 687 N N . ARG A 1 84 ? -16.658 8.883 3.411 1.00 93.31 84 ARG A N 1
ATOM 688 C CA . ARG A 1 84 ? -16.779 10.252 3.928 1.00 93.31 84 ARG A CA 1
ATOM 689 C C . ARG A 1 84 ? -17.961 10.396 4.886 1.00 93.31 84 ARG A C 1
ATOM 691 O O . ARG A 1 84 ? -17.865 11.141 5.858 1.00 93.31 84 ARG A O 1
ATOM 698 N N . ASP A 1 85 ? -19.048 9.680 4.632 1.00 93.56 85 ASP A N 1
ATOM 699 C CA . ASP A 1 85 ? -20.231 9.708 5.488 1.00 93.56 85 ASP A CA 1
ATOM 700 C C . ASP A 1 85 ? -19.958 9.020 6.829 1.00 93.56 85 ASP A C 1
ATOM 702 O O . ASP A 1 85 ? -20.345 9.565 7.858 1.00 93.56 85 ASP A O 1
ATOM 706 N N . LEU A 1 86 ? -19.187 7.923 6.846 1.00 94.94 86 LEU A N 1
ATOM 707 C CA . LEU A 1 86 ? -18.721 7.292 8.094 1.00 94.94 86 LEU A CA 1
ATOM 708 C C . LEU A 1 86 ? -17.925 8.267 8.969 1.00 94.94 86 LEU A C 1
ATOM 710 O O . LEU A 1 86 ? -18.084 8.286 10.189 1.00 94.94 86 LEU A O 1
ATOM 714 N N . VAL A 1 87 ? -17.082 9.096 8.347 1.00 94.12 87 VAL A N 1
ATOM 715 C CA . VAL A 1 87 ? -16.310 10.129 9.052 1.00 94.12 87 VAL A CA 1
ATOM 716 C C . VAL A 1 87 ? -17.233 11.222 9.599 1.00 94.12 87 VAL A C 1
ATOM 718 O O . VAL A 1 87 ? -17.114 11.624 10.754 1.00 94.12 87 VAL A O 1
ATOM 721 N N . ASN A 1 88 ? -18.195 11.683 8.796 1.00 90.94 88 ASN A N 1
ATOM 722 C CA . ASN A 1 88 ? -19.139 12.732 9.196 1.00 90.94 88 ASN A CA 1
ATOM 723 C C . ASN A 1 88 ? -20.140 12.280 10.274 1.00 90.94 88 ASN A C 1
ATOM 725 O O . ASN A 1 88 ? -20.633 13.123 11.024 1.00 90.94 88 ASN A O 1
ATOM 729 N N . GLN A 1 89 ? -20.447 10.982 10.334 1.00 91.44 89 GLN A N 1
ATOM 730 C CA . GLN A 1 89 ? -21.284 10.359 11.364 1.00 91.44 89 GLN A CA 1
ATOM 731 C C . GLN A 1 89 ? -20.490 9.988 12.629 1.00 91.44 89 GLN A C 1
ATOM 733 O O . GLN A 1 89 ? -21.079 9.547 13.613 1.00 91.44 89 GLN A O 1
ATOM 738 N N . GLY A 1 90 ? -19.163 10.166 12.623 1.00 92.62 90 GLY A N 1
ATOM 739 C CA . GLY A 1 90 ? -18.305 9.866 13.767 1.00 92.62 90 GLY A CA 1
ATOM 740 C C . GLY A 1 90 ? -18.075 8.373 14.006 1.00 92.62 90 GLY A C 1
ATOM 741 O O . GLY A 1 90 ? -17.675 8.004 15.107 1.00 92.62 90 GLY A O 1
ATOM 742 N N . VAL A 1 91 ? -18.317 7.529 12.998 1.00 95.38 91 VAL A N 1
ATOM 743 C CA . VAL A 1 91 ? -17.992 6.092 13.021 1.00 95.38 91 VAL A CA 1
ATOM 744 C C . VAL A 1 91 ? -16.481 5.891 12.881 1.00 95.38 91 VAL A C 1
ATOM 746 O O . VAL A 1 91 ? -15.889 5.047 13.553 1.00 95.38 91 VAL A O 1
ATOM 749 N N . VAL A 1 92 ? -15.865 6.690 12.006 1.00 96.25 92 VAL A N 1
ATOM 750 C CA . VAL A 1 92 ? -14.421 6.721 11.758 1.00 96.25 92 VAL A CA 1
ATOM 751 C C . VAL A 1 92 ? -13.886 8.098 12.123 1.00 96.25 92 VAL A C 1
ATOM 753 O O . VAL A 1 92 ? -14.487 9.115 11.779 1.00 96.25 92 VAL A O 1
ATOM 756 N N . GLU A 1 93 ? -12.734 8.146 12.778 1.00 95.31 93 GLU A N 1
ATOM 757 C CA . GLU A 1 93 ? -12.064 9.389 13.146 1.00 95.31 93 GLU A CA 1
ATOM 758 C C . GLU A 1 93 ? -10.644 9.407 12.571 1.00 95.31 93 GLU A C 1
ATOM 760 O O . GLU A 1 93 ? -9.921 8.414 12.637 1.00 95.31 93 GLU A O 1
ATOM 765 N N . TRP A 1 94 ? -10.260 10.528 11.956 1.00 95.25 94 TRP A N 1
ATOM 766 C CA . TRP A 1 94 ? -8.888 10.750 11.507 1.00 95.25 94 TRP A CA 1
ATOM 767 C C . TRP A 1 94 ? -8.055 11.217 12.694 1.00 95.25 94 TRP A C 1
ATOM 769 O O . TRP A 1 94 ? -8.317 12.281 13.254 1.00 95.25 94 TRP A O 1
ATOM 779 N N . ILE A 1 95 ? -7.066 10.415 13.061 1.00 95.38 95 ILE A N 1
ATOM 780 C CA . ILE A 1 95 ? -6.201 10.645 14.211 1.00 95.38 95 ILE A CA 1
ATOM 781 C C . ILE A 1 95 ? -4.818 11.064 13.730 1.00 95.38 95 ILE A C 1
ATOM 783 O O . ILE A 1 95 ? -4.243 10.456 12.832 1.00 95.38 95 ILE A O 1
ATOM 787 N N . ASP A 1 96 ? -4.320 12.141 14.318 1.00 95.06 96 ASP A N 1
ATOM 788 C CA . ASP A 1 96 ? -2.981 12.680 14.101 1.00 95.06 96 ASP A CA 1
ATOM 789 C C . ASP A 1 96 ? -1.969 11.987 15.019 1.00 95.06 96 ASP A C 1
ATOM 791 O O . ASP A 1 96 ? -2.343 11.518 16.093 1.00 95.06 96 ASP A O 1
ATOM 795 N N . ALA A 1 97 ? -0.691 11.978 14.642 1.00 92.25 97 ALA A N 1
ATOM 796 C CA . ALA A 1 97 ? 0.370 11.342 15.425 1.00 92.25 97 ALA A CA 1
ATOM 797 C C . ALA A 1 97 ? 0.476 11.929 16.843 1.00 92.25 97 ALA A C 1
ATOM 799 O O . ALA A 1 97 ? 0.662 11.197 17.806 1.00 92.25 97 ALA A O 1
ATOM 800 N N . GLU A 1 98 ? 0.295 13.245 16.993 1.00 89.56 98 GLU A N 1
ATOM 801 C CA . GLU A 1 98 ? 0.270 13.875 18.318 1.00 89.56 98 GLU A CA 1
ATOM 802 C C . GLU A 1 98 ? -0.993 13.538 19.118 1.00 89.56 98 GLU A C 1
ATOM 804 O O . GLU A 1 98 ? -0.945 13.490 20.343 1.00 89.56 98 GLU A O 1
ATOM 809 N N . GLU A 1 99 ? -2.129 13.334 18.446 1.00 91.56 99 GLU A N 1
ATOM 810 C CA . GLU A 1 99 ? -3.375 12.963 19.120 1.00 91.56 99 GLU A CA 1
ATOM 811 C C . GLU A 1 99 ? -3.344 11.496 19.577 1.00 91.56 99 GLU A C 1
ATOM 813 O O . GLU A 1 99 ? -3.979 11.171 20.576 1.00 91.56 99 GLU A O 1
ATOM 818 N N . GLU A 1 100 ? -2.582 10.631 18.897 1.00 91.50 100 GLU A N 1
ATOM 819 C CA . GLU A 1 100 ? -2.392 9.216 19.248 1.00 91.50 100 GLU A CA 1
ATOM 820 C C . GLU A 1 100 ? -1.763 9.016 20.640 1.00 91.50 100 GLU A C 1
ATOM 822 O O . GLU A 1 100 ? -2.104 8.047 21.312 1.00 91.50 100 GLU A O 1
ATOM 827 N N . GLU A 1 101 ? -0.949 9.960 21.127 1.00 86.69 101 GLU A N 1
ATOM 828 C CA . GLU A 1 101 ? -0.325 9.915 22.465 1.00 86.69 101 GLU A CA 1
ATOM 829 C C . GLU A 1 101 ? -1.345 9.843 23.618 1.00 86.69 101 GLU A C 1
ATOM 831 O O . GLU A 1 101 ? -1.053 9.288 24.677 1.00 86.69 101 GLU A O 1
ATOM 836 N N . ASP A 1 102 ? -2.555 10.372 23.411 1.00 84.31 102 ASP A N 1
ATOM 837 C CA . ASP A 1 102 ? -3.616 10.405 24.425 1.00 84.31 102 ASP A CA 1
ATOM 838 C C . ASP A 1 102 ? -4.665 9.290 24.223 1.00 84.31 102 ASP A C 1
ATOM 840 O O . ASP A 1 102 ? -5.725 9.303 24.860 1.00 84.31 102 ASP A O 1
ATOM 844 N N . LEU A 1 103 ? -4.437 8.355 23.294 1.00 89.19 103 LEU A N 1
ATOM 845 C CA . LEU A 1 103 ? -5.415 7.343 22.897 1.00 89.19 103 LEU A CA 1
ATOM 846 C C . LEU A 1 103 ? -4.920 5.930 23.197 1.00 89.19 103 LEU A C 1
ATOM 848 O O . LEU A 1 103 ? -3.837 5.523 22.795 1.00 89.19 103 LEU A O 1
ATOM 852 N N . LEU A 1 104 ? -5.788 5.120 23.804 1.00 91.69 104 LEU A N 1
ATOM 853 C CA . LEU A 1 104 ? -5.607 3.672 23.817 1.00 91.69 104 LEU A CA 1
ATOM 854 C C . LEU A 1 104 ? -6.370 3.052 22.639 1.00 91.69 104 LEU A C 1
ATOM 856 O O . LEU A 1 104 ? -7.601 3.157 22.560 1.00 91.69 104 LEU A O 1
ATOM 860 N N . ILE A 1 105 ? -5.630 2.418 21.728 1.00 94.81 105 ILE A N 1
ATOM 861 C CA . ILE A 1 105 ? -6.146 1.834 20.484 1.00 94.81 105 ILE A CA 1
ATOM 862 C C . ILE A 1 105 ? -6.033 0.312 20.559 1.00 94.81 105 ILE A C 1
ATOM 864 O O . ILE A 1 105 ? -4.954 -0.226 20.807 1.00 94.81 105 ILE A O 1
ATOM 868 N N . ALA A 1 106 ? -7.132 -0.399 20.310 1.00 95.19 106 ALA A N 1
ATOM 869 C CA . ALA A 1 106 ? -7.096 -1.851 20.171 1.00 95.19 106 ALA A CA 1
ATOM 870 C C . ALA A 1 106 ? -6.617 -2.234 18.755 1.00 95.19 106 ALA A C 1
ATOM 872 O O . ALA A 1 106 ? -7.253 -1.831 17.778 1.00 95.19 106 ALA A O 1
ATOM 873 N N . PRO A 1 107 ? -5.549 -3.044 18.599 1.00 93.88 107 PRO A N 1
ATOM 874 C CA . PRO A 1 107 ? -5.067 -3.453 17.275 1.00 93.88 107 PRO A CA 1
ATOM 875 C C . PRO A 1 107 ? -6.064 -4.328 16.511 1.00 93.88 107 PRO A C 1
ATOM 877 O O . PRO A 1 107 ? -6.070 -4.357 15.288 1.00 93.88 107 PRO A O 1
ATOM 880 N N . ARG A 1 108 ? -6.888 -5.092 17.229 1.00 94.25 108 ARG A N 1
ATOM 881 C CA . ARG A 1 108 ? -7.948 -5.931 16.667 1.00 94.25 108 ARG A CA 1
ATOM 882 C C . ARG A 1 108 ? -9.147 -5.912 17.603 1.00 94.25 108 ARG A C 1
ATOM 884 O O . ARG A 1 108 ? -8.944 -5.828 18.814 1.00 94.25 108 ARG A O 1
ATOM 891 N N . PRO A 1 109 ? -10.376 -6.056 17.082 1.00 93.94 109 PRO A N 1
ATOM 892 C CA . PRO A 1 109 ? -11.557 -6.180 17.929 1.00 93.94 109 PRO A CA 1
ATOM 893 C C . PRO A 1 109 ? -11.574 -7.495 18.723 1.00 93.94 109 PRO A C 1
ATOM 895 O O . PRO A 1 109 ? -12.066 -7.519 19.846 1.00 93.94 109 PRO A O 1
ATOM 898 N N . TYR A 1 110 ? -11.039 -8.575 18.151 1.00 94.31 110 TYR A N 1
ATOM 899 C CA . TYR A 1 110 ? -10.945 -9.906 18.752 1.00 94.31 110 TYR A CA 1
ATOM 900 C C . TYR A 1 110 ? -9.856 -10.729 18.054 1.00 94.31 110 TYR A C 1
ATOM 902 O O . TYR A 1 110 ? -9.500 -10.453 16.903 1.00 94.31 110 TYR A O 1
ATOM 910 N N . ASP A 1 111 ? -9.387 -11.786 18.716 1.00 92.25 111 ASP A N 1
ATOM 911 C CA . ASP A 1 111 ? -8.462 -12.756 18.133 1.00 92.25 111 ASP A CA 1
ATOM 912 C C . ASP A 1 111 ? -9.189 -14.012 17.647 1.00 92.25 111 ASP A C 1
ATOM 914 O O . ASP A 1 111 ? -9.931 -14.679 18.371 1.00 92.25 111 ASP A O 1
ATOM 918 N N . LEU A 1 112 ? -8.972 -14.337 16.374 1.00 91.25 112 LEU A N 1
ATOM 919 C CA . LEU A 1 112 ? -9.553 -15.511 15.737 1.00 91.25 112 LEU A CA 1
ATOM 920 C C . LEU A 1 112 ? -8.717 -16.757 16.039 1.00 91.25 112 LEU A C 1
ATOM 922 O O . LEU A 1 112 ? -7.510 -16.746 15.783 1.00 91.25 112 LEU A O 1
ATOM 926 N N . PRO A 1 113 ? -9.328 -17.864 16.500 1.00 91.00 113 PRO A N 1
ATOM 927 C CA . PRO A 1 113 ? -8.598 -19.115 16.616 1.00 91.00 113 PRO A CA 1
ATOM 928 C C . PRO A 1 113 ? -8.122 -19.602 15.238 1.00 91.00 113 PRO A C 1
ATOM 930 O O . PRO A 1 113 ? -8.791 -19.410 14.226 1.00 91.00 113 PRO A O 1
ATOM 933 N N . ALA A 1 114 ? -6.982 -20.292 15.175 1.00 88.75 114 ALA A N 1
ATOM 934 C CA . ALA A 1 114 ? -6.484 -20.838 13.906 1.00 88.75 114 ALA A CA 1
ATOM 935 C C . ALA A 1 114 ? -7.434 -21.896 13.304 1.00 88.75 114 ALA A C 1
ATOM 937 O O . ALA A 1 114 ? -7.455 -22.125 12.092 1.00 88.75 114 ALA A O 1
ATOM 938 N N . VAL A 1 115 ? -8.225 -22.550 14.160 1.00 91.69 115 VAL A N 1
ATOM 939 C CA . VAL A 1 115 ? -9.076 -23.684 13.808 1.00 91.69 115 VAL A CA 1
ATOM 940 C C . VAL A 1 115 ? -10.477 -23.498 14.394 1.00 91.69 115 VAL A C 1
ATOM 942 O O . VAL A 1 115 ? -10.626 -23.049 15.528 1.00 91.69 115 VAL A O 1
ATOM 945 N N . SER A 1 116 ? -11.511 -23.873 13.641 1.00 90.75 116 SER A N 1
ATOM 946 C CA . SER A 1 116 ? -12.906 -23.807 14.079 1.00 90.75 116 SER A CA 1
ATOM 947 C C . SER A 1 116 ? -13.157 -24.714 15.298 1.00 90.75 116 SER A C 1
ATOM 949 O O . SER A 1 116 ? -12.809 -25.903 15.217 1.00 90.75 116 SER A O 1
ATOM 951 N N . PRO A 1 117 ? -13.812 -24.231 16.369 1.00 89.75 117 PRO A N 1
ATOM 952 C CA . PRO A 1 117 ? -14.019 -24.996 17.602 1.00 89.75 117 PRO A CA 1
ATOM 953 C C . PRO A 1 117 ? -14.690 -26.368 17.418 1.00 89.75 117 PRO A C 1
ATOM 955 O O . PRO A 1 117 ? -14.240 -27.363 17.987 1.00 89.75 117 PRO A O 1
ATOM 958 N N . ARG A 1 118 ? -15.743 -26.454 16.600 1.00 90.38 118 ARG A N 1
ATOM 959 C CA . ARG A 1 118 ? -16.554 -27.667 16.411 1.00 90.38 118 ARG A CA 1
ATOM 960 C C . ARG A 1 118 ? -16.027 -28.545 15.285 1.00 90.38 118 ARG A C 1
ATOM 962 O O . ARG A 1 118 ? -15.892 -29.752 15.464 1.00 90.38 118 ARG A O 1
ATOM 969 N N . ASN A 1 119 ? -15.737 -27.963 14.120 1.00 87.88 119 ASN A N 1
ATOM 970 C CA . ASN A 1 119 ? -15.391 -28.740 12.921 1.00 87.88 119 ASN A CA 1
ATOM 971 C C . ASN A 1 119 ? -13.886 -29.007 12.744 1.00 87.88 119 ASN A C 1
ATOM 973 O O . ASN A 1 119 ? -13.502 -29.749 11.836 1.00 87.88 119 ASN A O 1
ATOM 977 N N . LYS A 1 120 ? -13.034 -28.421 13.597 1.00 89.81 120 LYS A N 1
ATOM 978 C CA . LYS A 1 120 ? -11.566 -28.514 13.538 1.00 89.81 120 LYS A CA 1
ATOM 979 C C . LYS A 1 120 ? -10.976 -28.203 12.146 1.00 89.81 120 LYS A C 1
ATOM 981 O O . LYS A 1 120 ? -10.055 -28.880 11.689 1.00 89.81 120 LYS A O 1
ATOM 986 N N . ARG A 1 121 ? -11.512 -27.191 11.450 1.00 89.75 121 ARG A N 1
ATOM 987 C CA . ARG A 1 121 ? -11.040 -26.731 10.131 1.00 89.75 121 ARG A CA 1
ATOM 988 C C . ARG A 1 121 ? -10.298 -25.398 10.214 1.00 89.75 121 ARG A C 1
ATOM 990 O O . ARG A 1 121 ? -10.657 -24.591 11.067 1.00 89.75 121 ARG A O 1
ATOM 997 N N . PRO A 1 122 ? -9.312 -25.147 9.332 1.00 88.38 122 PRO A N 1
ATOM 998 C CA . PRO A 1 122 ? -8.650 -23.849 9.249 1.00 88.38 122 PRO A CA 1
ATOM 999 C C . PRO A 1 122 ? -9.661 -22.719 9.052 1.00 88.38 122 PRO A C 1
ATOM 1001 O O . PRO A 1 122 ? -10.581 -22.845 8.238 1.00 88.38 122 PRO A O 1
ATOM 1004 N N . MET A 1 123 ? -9.490 -21.629 9.794 1.00 86.06 123 MET A N 1
ATOM 1005 C CA . MET A 1 123 ? -10.336 -20.446 9.662 1.00 86.06 123 MET A CA 1
ATOM 1006 C C . MET A 1 123 ? -9.657 -19.382 8.811 1.00 86.06 123 MET A C 1
ATOM 1008 O O . MET A 1 123 ? -8.464 -19.129 8.936 1.00 86.06 123 MET A O 1
ATOM 1012 N N . ILE A 1 124 ? -10.445 -18.756 7.941 1.00 85.12 124 ILE A N 1
ATOM 1013 C CA . ILE A 1 124 ? -9.999 -17.681 7.057 1.00 85.12 124 ILE A CA 1
ATOM 1014 C C . ILE A 1 124 ? -10.816 -16.442 7.430 1.00 85.12 124 ILE A C 1
ATOM 1016 O O . ILE A 1 124 ? -12.045 -16.533 7.364 1.00 85.12 124 ILE A O 1
ATOM 1020 N N . PRO A 1 125 ? -10.194 -15.298 7.776 1.00 85.06 125 PRO A N 1
ATOM 1021 C CA . PRO A 1 125 ? -10.913 -14.085 8.181 1.00 85.06 125 PRO A CA 1
ATOM 1022 C C . PRO A 1 125 ? -12.003 -13.641 7.192 1.00 85.06 125 PRO A C 1
ATOM 1024 O O . PRO A 1 125 ? -13.088 -13.250 7.605 1.00 85.06 125 PRO A O 1
ATOM 1027 N N . ALA A 1 126 ? -11.767 -13.806 5.885 1.00 84.19 126 ALA A N 1
ATOM 1028 C CA . ALA A 1 126 ? -12.732 -13.474 4.830 1.00 84.19 126 ALA A CA 1
ATOM 1029 C C . ALA A 1 126 ? -14.058 -14.264 4.905 1.00 84.19 126 ALA A C 1
ATOM 1031 O O . ALA A 1 126 ? -15.075 -13.824 4.376 1.00 84.19 126 ALA A O 1
ATOM 1032 N N . ASN A 1 127 ? -14.066 -15.424 5.568 1.00 89.31 127 ASN A N 1
ATOM 1033 C CA . ASN A 1 127 ? -15.237 -16.296 5.694 1.00 89.31 127 ASN A CA 1
ATOM 1034 C C . ASN A 1 127 ? -15.996 -16.106 7.015 1.00 89.31 127 ASN A C 1
ATOM 1036 O O . ASN A 1 127 ? -16.839 -16.940 7.367 1.00 89.31 127 ASN A O 1
ATOM 1040 N N . ILE A 1 128 ? -15.688 -15.044 7.759 1.00 91.81 128 ILE A N 1
ATOM 1041 C CA . ILE A 1 128 ? -16.233 -14.784 9.088 1.00 91.81 128 ILE A CA 1
ATOM 1042 C C . ILE A 1 128 ? -17.202 -13.610 9.023 1.00 91.81 128 ILE A C 1
ATOM 1044 O O . ILE A 1 128 ? -16.948 -12.590 8.393 1.00 91.81 128 ILE A O 1
ATOM 1048 N N . THR A 1 129 ? -18.353 -13.769 9.668 1.00 93.06 129 THR A N 1
ATOM 1049 C CA . THR A 1 129 ? -19.346 -12.710 9.852 1.00 93.06 129 THR A CA 1
ATOM 1050 C C . THR A 1 129 ? -19.517 -12.443 11.340 1.00 93.06 129 THR A C 1
ATOM 1052 O O . THR A 1 129 ? -19.793 -13.375 12.094 1.00 93.06 129 THR A O 1
ATOM 1055 N N . TRP A 1 130 ? -19.393 -11.185 11.756 1.00 94.31 130 TRP A N 1
ATOM 1056 C CA . TRP A 1 130 ? -19.730 -10.749 13.109 1.00 94.31 130 TRP A CA 1
ATOM 1057 C C . TRP A 1 130 ? -21.236 -10.474 13.183 1.00 94.31 130 TRP A C 1
ATOM 1059 O O . TRP A 1 130 ? -21.743 -9.650 12.432 1.00 94.31 130 TRP A O 1
ATOM 1069 N N . LEU A 1 131 ? -21.956 -11.223 14.022 1.00 93.69 131 LEU A N 1
ATOM 1070 C CA . LEU A 1 131 ? -23.421 -11.203 14.087 1.00 93.69 131 LEU A CA 1
ATOM 1071 C C . LEU A 1 131 ? -23.992 -10.096 14.981 1.00 93.69 131 LEU A C 1
ATOM 1073 O O . LEU A 1 131 ? -25.032 -9.551 14.650 1.00 93.69 131 LEU A O 1
ATOM 1077 N N . ASN A 1 132 ? -23.336 -9.786 16.101 1.00 94.00 132 ASN A N 1
ATOM 1078 C CA . ASN A 1 132 ? -23.745 -8.743 17.049 1.00 94.00 132 ASN A CA 1
ATOM 1079 C C . ASN A 1 132 ? -22.896 -7.467 16.915 1.00 94.00 132 ASN A C 1
ATOM 1081 O O . ASN A 1 132 ? -22.521 -6.852 17.910 1.00 94.00 132 ASN A O 1
ATOM 1085 N N . LEU A 1 133 ? -22.504 -7.115 15.689 1.00 92.81 133 LEU A N 1
ATOM 1086 C CA . LEU A 1 133 ? -21.726 -5.906 15.433 1.00 92.81 133 LEU A CA 1
ATOM 1087 C C . LEU A 1 133 ? -22.615 -4.667 15.623 1.00 92.81 133 LEU A C 1
ATOM 1089 O O . LEU A 1 133 ? -23.611 -4.519 14.913 1.00 92.81 133 LEU A O 1
ATOM 1093 N N . GLY A 1 134 ? -22.217 -3.777 16.535 1.00 88.12 134 GLY A N 1
ATOM 1094 C CA . GLY A 1 134 ? -22.940 -2.544 16.870 1.00 88.12 134 GLY A CA 1
ATOM 1095 C C . GLY A 1 134 ? -23.908 -2.665 18.052 1.00 88.12 134 GLY A C 1
ATOM 1096 O O . GLY A 1 134 ? -24.518 -1.671 18.431 1.00 88.12 134 GLY A O 1
ATOM 1097 N N . GLU A 1 135 ? -24.048 -3.852 18.654 1.00 91.44 135 GLU A N 1
ATOM 1098 C CA . GLU A 1 135 ? -24.797 -4.008 19.907 1.00 91.44 135 GLU A CA 1
ATOM 1099 C C . GLU A 1 135 ? -24.035 -3.359 21.080 1.00 91.44 135 GLU A C 1
ATOM 1101 O O . GLU A 1 135 ? -22.811 -3.470 21.184 1.00 91.44 135 GLU A O 1
ATOM 1106 N N . GLU A 1 136 ? -24.759 -2.693 21.982 1.00 88.38 136 GLU A N 1
ATOM 1107 C CA . GLU A 1 136 ? -24.180 -2.033 23.157 1.00 88.38 136 GLU A CA 1
ATOM 1108 C C . GLU A 1 136 ? -23.925 -3.016 24.309 1.00 88.38 136 GLU A C 1
ATOM 1110 O O . GLU A 1 136 ? -24.698 -3.946 24.541 1.00 88.38 136 GLU A O 1
ATOM 1115 N N . GLY A 1 137 ? -22.857 -2.780 25.076 1.00 85.19 137 GLY A N 1
ATOM 1116 C CA . GLY A 1 137 ? -22.548 -3.528 26.297 1.00 85.19 137 GLY A CA 1
ATOM 1117 C C . GLY A 1 137 ? -22.112 -4.970 26.046 1.00 85.19 137 GLY A C 1
ATOM 1118 O O . GLY A 1 137 ? -22.278 -5.824 26.915 1.00 85.19 137 GLY A O 1
ATOM 1119 N N . ILE A 1 138 ? -21.588 -5.265 24.855 1.00 89.44 138 ILE A N 1
ATOM 1120 C CA . ILE A 1 138 ? -21.136 -6.609 24.501 1.00 89.44 138 ILE A CA 1
ATOM 1121 C C . ILE A 1 138 ? -19.752 -6.905 25.086 1.00 89.44 138 ILE A C 1
ATOM 1123 O O . ILE A 1 138 ? -18.812 -6.131 24.941 1.00 89.44 138 ILE A O 1
ATOM 1127 N N . GLU A 1 139 ? -19.619 -8.076 25.703 1.00 91.69 139 GLU A N 1
ATOM 1128 C CA . GLU A 1 139 ? -18.334 -8.589 26.209 1.00 91.69 139 GLU A CA 1
ATOM 1129 C C . GLU A 1 139 ? -17.657 -9.521 25.188 1.00 91.69 139 GLU A C 1
ATOM 1131 O O . GLU A 1 139 ? -16.439 -9.707 25.170 1.00 91.69 139 GLU A O 1
ATOM 1136 N N . VAL A 1 140 ? -18.473 -10.126 24.317 1.00 94.75 140 VAL A N 1
ATOM 1137 C CA . VAL A 1 140 ? -18.068 -11.156 23.358 1.00 94.75 140 VAL A CA 1
ATOM 1138 C C . VAL A 1 140 ? -18.585 -10.854 21.953 1.00 94.75 140 VAL A C 1
ATOM 1140 O O . VAL A 1 140 ? -19.736 -10.453 21.753 1.00 94.75 140 VAL A O 1
ATOM 1143 N N . ALA A 1 141 ? -17.754 -11.127 20.949 1.00 94.38 141 ALA A N 1
ATOM 1144 C CA . ALA A 1 141 ? -18.168 -11.161 19.555 1.00 94.38 141 ALA A CA 1
ATOM 1145 C C . ALA A 1 141 ? -18.793 -12.524 19.234 1.00 94.38 141 ALA A C 1
ATOM 1147 O O . ALA A 1 141 ? -18.148 -13.568 19.357 1.00 94.38 141 ALA A O 1
ATOM 1148 N N . LYS A 1 142 ? -20.048 -12.522 18.779 1.00 95.62 142 LYS A N 1
ATOM 1149 C CA . LYS A 1 142 ? -20.728 -13.686 18.203 1.00 95.62 142 LYS A CA 1
ATOM 1150 C C . LYS A 1 142 ? -20.342 -13.777 16.734 1.00 95.62 142 LYS A C 1
ATOM 1152 O O . LYS A 1 142 ? -20.753 -12.949 15.920 1.00 95.62 142 LYS A O 1
ATOM 1157 N N . LEU A 1 143 ? -19.556 -14.787 16.389 1.00 95.19 143 LEU A N 1
ATOM 1158 C CA . LEU A 1 143 ? -19.011 -14.973 15.052 1.00 95.19 143 LEU A CA 1
ATOM 1159 C C . LEU A 1 143 ? -19.667 -16.164 14.365 1.00 95.19 143 LEU A C 1
ATOM 1161 O O . LEU A 1 143 ? -19.876 -17.216 14.965 1.00 95.19 143 LEU A O 1
ATOM 1165 N N . ARG A 1 144 ? -19.954 -16.011 13.074 1.00 94.81 144 ARG A N 1
ATOM 1166 C CA . ARG A 1 144 ? -20.361 -17.092 12.176 1.00 94.81 144 ARG A CA 1
ATOM 1167 C C . ARG A 1 144 ? -19.254 -17.325 11.161 1.00 94.81 144 ARG A C 1
ATOM 1169 O O . ARG A 1 144 ? -19.022 -16.471 10.309 1.00 94.81 144 ARG A O 1
ATOM 1176 N N . ALA A 1 145 ? -18.609 -18.481 11.222 1.00 93.44 145 ALA A N 1
ATOM 1177 C CA . ALA A 1 145 ? -17.601 -18.892 10.256 1.00 93.44 1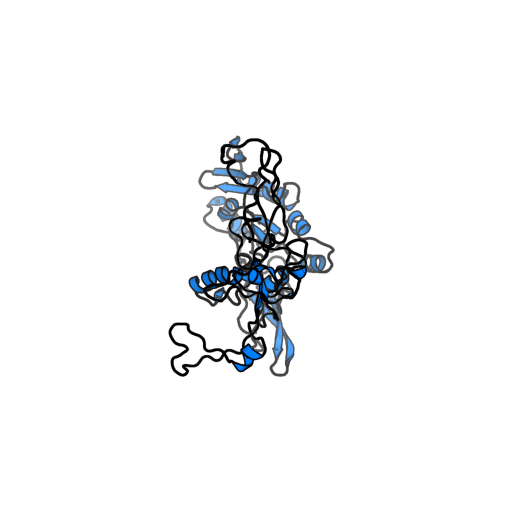45 ALA A CA 1
ATOM 1178 C C . ALA A 1 145 ? -18.190 -19.857 9.225 1.00 93.44 145 ALA A C 1
ATOM 1180 O O . ALA A 1 145 ? -18.913 -20.798 9.564 1.00 93.44 145 ALA A O 1
ATOM 1181 N N . ARG A 1 146 ? -17.843 -19.648 7.954 1.00 93.88 146 ARG A N 1
ATOM 1182 C CA . ARG A 1 146 ? -18.042 -20.633 6.885 1.00 93.88 146 ARG A CA 1
ATOM 1183 C C . ARG A 1 146 ? -16.778 -21.471 6.741 1.00 93.88 146 ARG A C 1
ATOM 1185 O O . ARG A 1 146 ? -15.732 -20.954 6.360 1.00 93.88 146 ARG A O 1
ATOM 1192 N N . VAL A 1 147 ? -16.885 -22.767 7.015 1.00 90.88 147 VAL A N 1
ATOM 1193 C CA . VAL A 1 147 ? -15.775 -23.722 6.928 1.00 90.88 147 VAL A CA 1
ATOM 1194 C C . VAL A 1 147 ? -16.019 -24.742 5.825 1.00 90.88 147 VAL A C 1
ATOM 1196 O O . VAL A 1 147 ? -17.148 -25.188 5.609 1.00 90.88 147 VAL A O 1
ATOM 1199 N N . GLN A 1 148 ? -14.956 -25.115 5.116 1.00 90.62 148 GLN A N 1
ATOM 1200 C CA . GLN A 1 148 ? -15.013 -26.148 4.089 1.00 90.62 148 GLN A CA 1
ATOM 1201 C C . GLN A 1 148 ? -14.666 -27.512 4.694 1.00 90.62 148 GLN A C 1
ATOM 1203 O O . GLN A 1 148 ? -13.642 -27.682 5.358 1.00 90.62 148 GLN A O 1
ATOM 1208 N N . MET A 1 149 ? -15.531 -28.494 4.468 1.00 91.38 149 MET A N 1
ATOM 1209 C CA . MET A 1 149 ? -15.358 -29.873 4.920 1.00 91.38 149 MET A CA 1
ATOM 1210 C C . MET A 1 149 ? -14.505 -30.680 3.919 1.00 91.38 149 MET A C 1
ATOM 1212 O O . MET A 1 149 ? -14.393 -30.279 2.762 1.00 91.38 149 MET A O 1
ATOM 1216 N N . PRO A 1 150 ? -13.933 -31.845 4.300 1.00 88.88 150 PRO A N 1
ATOM 1217 C CA . PRO A 1 150 ? -13.107 -32.671 3.401 1.00 88.88 150 PRO A CA 1
ATOM 1218 C C . PRO A 1 150 ? -13.814 -33.117 2.125 1.00 88.88 150 PRO A C 1
ATOM 1220 O O . PRO A 1 150 ? -13.181 -33.337 1.104 1.00 88.88 150 PRO A O 1
ATOM 1223 N N . ASN A 1 151 ? -15.138 -33.245 2.188 1.00 90.94 151 ASN A N 1
ATOM 1224 C CA . ASN A 1 151 ? -15.986 -33.573 1.047 1.00 90.94 151 ASN A CA 1
ATOM 1225 C C . ASN A 1 151 ? -16.258 -32.360 0.131 1.00 90.94 151 ASN A C 1
ATOM 1227 O O . ASN A 1 151 ? -17.131 -32.434 -0.729 1.00 90.94 151 ASN A O 1
ATOM 1231 N N . GLY A 1 152 ? -15.587 -31.227 0.362 1.00 88.31 152 GLY A N 1
ATOM 1232 C CA . GLY A 1 152 ? -15.740 -29.980 -0.382 1.00 88.31 152 GLY A CA 1
ATOM 1233 C C . GLY A 1 152 ? -16.972 -29.148 -0.011 1.00 88.31 152 GLY A C 1
ATOM 1234 O O . GLY A 1 152 ? -17.087 -28.017 -0.484 1.00 88.31 152 GLY A O 1
ATOM 1235 N N . LYS A 1 153 ? -17.884 -29.655 0.836 1.00 92.81 153 LYS A N 1
ATOM 1236 C CA . LYS A 1 153 ? -19.105 -28.933 1.228 1.00 92.81 153 LYS A CA 1
ATOM 1237 C C . LYS A 1 153 ? -18.799 -27.821 2.227 1.00 92.81 153 LYS A C 1
ATOM 1239 O O . LYS A 1 153 ? -17.992 -27.993 3.139 1.00 92.81 153 LYS A O 1
ATOM 1244 N N . TRP A 1 154 ? -19.501 -26.702 2.088 1.00 91.31 154 TRP A N 1
ATOM 1245 C CA . TRP A 1 154 ? -19.442 -25.594 3.037 1.00 91.31 154 TRP A CA 1
ATOM 1246 C C . TRP A 1 154 ? -20.441 -25.803 4.171 1.00 91.31 154 TRP A C 1
ATOM 1248 O O . TRP A 1 154 ? -21.614 -26.074 3.924 1.00 91.31 154 TRP A O 1
ATOM 1258 N N . VAL A 1 155 ? -19.975 -25.649 5.407 1.00 92.25 155 VAL A N 1
ATOM 1259 C CA . VAL A 1 155 ? -20.789 -25.718 6.624 1.00 92.25 155 VAL A CA 1
ATOM 1260 C C . VAL A 1 155 ? -20.590 -24.426 7.408 1.00 92.25 155 VAL A C 1
ATOM 1262 O O . VAL A 1 155 ? -19.491 -23.874 7.446 1.00 92.25 155 VAL A O 1
ATOM 1265 N N . THR A 1 156 ? -21.661 -23.919 8.012 1.00 93.88 156 THR A N 1
ATOM 1266 C CA . THR A 1 156 ? -21.595 -22.770 8.917 1.00 93.88 156 THR A CA 1
ATOM 1267 C C . THR A 1 156 ? -21.494 -23.230 10.359 1.00 93.88 156 THR A C 1
ATOM 1269 O O . THR A 1 156 ? -22.199 -24.140 10.791 1.00 93.88 156 THR A O 1
ATOM 1272 N N . GLU A 1 157 ? -20.646 -22.554 11.115 1.00 93.19 157 GLU A N 1
ATOM 1273 C CA . GLU A 1 157 ? -20.486 -22.743 12.547 1.00 93.19 157 GLU A CA 1
ATOM 1274 C C . GLU A 1 157 ? -20.559 -21.383 13.236 1.00 93.19 157 GLU A C 1
ATOM 1276 O O . GLU A 1 157 ? -20.024 -20.400 12.724 1.00 93.19 157 GLU A O 1
ATOM 1281 N N . THR A 1 158 ? -21.217 -21.331 14.391 1.00 95.00 158 THR A N 1
ATOM 1282 C CA . THR A 1 158 ? -21.287 -20.131 15.225 1.00 95.00 158 THR A CA 1
ATOM 1283 C C . THR A 1 158 ? -20.560 -20.389 16.534 1.00 95.00 158 THR A C 1
ATOM 1285 O O . THR A 1 158 ? -20.748 -21.440 17.146 1.00 95.00 158 THR A O 1
ATOM 1288 N N . PHE A 1 159 ? -19.740 -19.434 16.952 1.00 94.06 159 PHE A N 1
ATOM 1289 C CA . PHE A 1 159 ? -19.001 -19.458 18.211 1.00 94.06 159 PHE A CA 1
ATOM 1290 C C . PHE A 1 159 ? -18.808 -18.031 18.731 1.00 94.06 159 PHE A C 1
ATOM 1292 O O . PHE A 1 159 ? -19.100 -17.057 18.034 1.00 94.06 159 PHE A O 1
ATOM 1299 N N . THR A 1 160 ? -18.338 -17.903 19.966 1.00 95.81 160 THR A N 1
ATOM 1300 C CA . THR A 1 160 ? -18.086 -16.614 20.617 1.00 95.81 160 THR A CA 1
ATOM 1301 C C . THR A 1 160 ? -16.613 -16.457 20.946 1.00 95.81 160 THR A C 1
ATOM 1303 O O . THR A 1 160 ? -15.972 -17.424 21.358 1.00 95.81 160 THR A O 1
ATOM 1306 N N . VAL A 1 161 ? -16.096 -15.242 20.801 1.00 94.75 161 VAL A N 1
ATOM 1307 C CA . VAL A 1 161 ? -14.741 -14.865 21.226 1.00 94.75 161 VAL A CA 1
ATOM 1308 C C . VAL A 1 161 ? -14.803 -13.608 22.094 1.00 94.75 161 VAL A C 1
ATOM 1310 O O . VAL A 1 161 ? -15.675 -12.770 21.855 1.00 94.75 161 VAL A O 1
ATOM 1313 N N . PRO A 1 162 ? -13.932 -13.470 23.107 1.00 95.31 162 PRO A N 1
ATOM 1314 C CA . PRO A 1 162 ? -13.866 -12.252 23.907 1.00 95.31 162 PRO A CA 1
ATOM 1315 C C . PRO A 1 162 ? -13.438 -11.059 23.048 1.00 95.31 162 PRO A C 1
ATOM 1317 O O . PRO A 1 162 ? -12.669 -11.211 22.096 1.00 95.31 162 PRO A O 1
ATOM 1320 N N . LEU A 1 163 ? -13.956 -9.878 23.380 1.00 94.94 163 LEU A N 1
ATOM 1321 C CA . LEU A 1 163 ? -13.541 -8.629 22.749 1.00 94.94 163 LEU A CA 1
ATOM 1322 C C . LEU A 1 163 ? -12.282 -8.089 23.418 1.00 94.94 163 LEU A C 1
ATOM 1324 O O . LEU A 1 163 ? -12.230 -7.931 24.634 1.00 94.94 163 LEU A O 1
ATOM 1328 N N . ASN A 1 164 ? -11.289 -7.736 22.609 1.00 93.44 164 ASN A N 1
ATOM 1329 C CA . ASN A 1 164 ? -9.992 -7.268 23.100 1.00 93.44 164 ASN A CA 1
ATOM 1330 C C . ASN A 1 164 ? -10.061 -5.867 23.725 1.00 93.44 164 ASN A C 1
ATOM 1332 O O . ASN A 1 164 ? -9.188 -5.503 24.507 1.00 93.44 164 ASN A O 1
ATOM 1336 N N . TYR A 1 165 ? -11.082 -5.083 23.370 1.00 92.25 165 TYR A N 1
ATOM 1337 C CA . TYR A 1 165 ? -11.303 -3.735 23.894 1.00 92.25 165 TYR A CA 1
ATOM 1338 C C . TYR A 1 165 ? -12.313 -3.682 25.050 1.00 92.25 165 TYR A C 1
ATOM 1340 O O . TYR A 1 165 ? -12.575 -2.598 25.572 1.00 92.25 165 TYR A O 1
ATOM 1348 N N . TYR A 1 166 ? -12.903 -4.817 25.445 1.00 91.81 166 TYR A N 1
ATOM 1349 C CA . TYR A 1 166 ? -13.854 -4.850 26.554 1.00 91.81 166 TYR A CA 1
ATOM 1350 C C . TYR A 1 166 ? -13.138 -4.605 27.887 1.00 91.81 166 TYR A C 1
ATOM 1352 O O . TYR A 1 166 ? -12.098 -5.199 28.173 1.00 91.81 166 TYR A O 1
ATOM 1360 N N . GLN A 1 167 ? -13.706 -3.726 28.712 1.00 88.06 167 GLN A N 1
ATOM 1361 C CA . GLN A 1 167 ? -13.218 -3.424 30.054 1.00 88.06 167 GLN A CA 1
ATOM 1362 C C . GLN A 1 167 ? -14.411 -3.370 31.010 1.00 88.06 167 GLN A C 1
ATOM 1364 O O . GLN A 1 167 ? -15.394 -2.682 30.738 1.00 88.06 167 GLN A O 1
ATOM 1369 N N . GLU A 1 168 ? -14.326 -4.075 32.137 1.00 85.38 168 GLU A N 1
ATOM 1370 C CA . GLU A 1 168 ? -15.376 -4.056 33.160 1.00 85.38 168 GLU A CA 1
ATOM 1371 C C . GLU A 1 168 ? -15.511 -2.661 33.796 1.00 85.38 168 GLU A C 1
ATOM 1373 O O . GLU A 1 168 ? -14.521 -1.951 33.991 1.00 85.38 168 GLU A O 1
ATOM 1378 N N . ASP A 1 169 ? -16.736 -2.272 34.172 1.00 82.25 169 ASP A N 1
ATOM 1379 C CA . ASP A 1 169 ? -17.011 -1.016 34.888 1.00 82.25 169 ASP A CA 1
ATOM 1380 C C . ASP A 1 169 ? -16.444 0.251 34.187 1.00 82.25 169 ASP A C 1
ATOM 1382 O O . ASP A 1 169 ? -15.874 1.142 34.837 1.00 82.25 169 ASP A O 1
ATOM 1386 N N . THR A 1 170 ? -16.624 0.379 32.865 1.00 80.69 170 THR A N 1
ATOM 1387 C CA . THR A 1 170 ? -16.121 1.511 32.048 1.00 80.69 170 THR A CA 1
ATOM 1388 C C . THR A 1 170 ? -16.420 2.890 32.649 1.00 80.69 170 THR A C 1
ATOM 1390 O O . THR A 1 170 ? -15.559 3.771 32.644 1.00 80.69 170 THR A O 1
ATOM 1393 N N . ASP A 1 171 ? -17.591 3.085 33.259 1.00 79.44 171 ASP A N 1
ATOM 1394 C CA . ASP A 1 171 ? -17.964 4.335 33.933 1.00 79.44 171 ASP A CA 1
ATOM 1395 C C . ASP A 1 171 ? -17.073 4.680 35.135 1.00 79.44 171 ASP A C 1
ATOM 1397 O O . ASP A 1 171 ? -16.738 5.851 35.362 1.00 79.44 171 ASP A O 1
ATOM 1401 N N . LYS A 1 172 ? -16.671 3.678 35.927 1.00 82.44 172 LYS A N 1
ATOM 1402 C CA . LYS A 1 172 ? -15.749 3.880 37.055 1.00 82.44 172 LYS A CA 1
ATOM 1403 C C . LYS A 1 172 ? -14.342 4.152 36.539 1.00 82.44 172 LYS A C 1
ATOM 1405 O O . LYS A 1 172 ? -13.685 5.055 37.063 1.00 82.44 172 LYS A O 1
ATOM 1410 N N . LEU A 1 173 ? -13.903 3.419 35.513 1.00 82.06 173 LEU A N 1
ATOM 1411 C CA . LEU A 1 173 ? -12.601 3.618 34.872 1.00 82.06 173 LEU A CA 1
ATOM 1412 C C . LEU A 1 173 ? -12.493 5.032 34.298 1.00 82.06 173 LEU A C 1
ATOM 1414 O O . LEU A 1 173 ? -11.558 5.747 34.633 1.00 82.06 173 LEU A O 1
ATOM 1418 N N . ARG A 1 174 ? -13.518 5.509 33.589 1.00 80.19 174 ARG A N 1
ATOM 1419 C CA . ARG A 1 174 ? -13.582 6.870 33.037 1.00 80.19 174 ARG A CA 1
ATOM 1420 C C . ARG A 1 174 ? -13.528 7.963 34.107 1.00 80.19 174 ARG A C 1
ATOM 1422 O O . ARG A 1 174 ? -12.967 9.038 33.893 1.00 80.19 174 ARG A O 1
ATOM 1429 N N . ARG A 1 175 ? -14.134 7.734 35.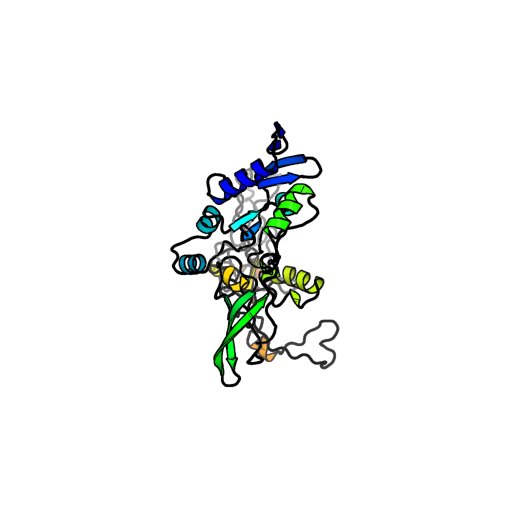279 1.00 80.62 175 ARG A N 1
ATOM 1430 C CA . ARG A 1 175 ? -14.027 8.668 36.418 1.00 80.62 175 ARG A CA 1
ATOM 1431 C C . ARG A 1 175 ? -12.619 8.680 37.012 1.00 80.62 175 ARG A C 1
ATOM 1433 O O . ARG A 1 175 ? -12.167 9.744 37.430 1.00 80.62 175 ARG A O 1
ATOM 1440 N N . LYS A 1 176 ? -11.949 7.526 37.065 1.00 79.50 176 LYS A N 1
ATOM 1441 C CA . LYS A 1 176 ? -10.561 7.409 37.536 1.00 79.50 176 LYS A CA 1
ATOM 1442 C C . LYS A 1 176 ? -9.577 8.033 36.548 1.00 79.50 176 LYS A C 1
ATOM 1444 O O . LYS A 1 176 ? -8.764 8.844 36.975 1.00 79.50 176 LYS A O 1
ATOM 1449 N N . GLU A 1 177 ? -9.730 7.751 35.258 1.00 77.69 177 GLU A N 1
ATOM 1450 C CA . GLU A 1 177 ? -8.970 8.347 34.154 1.00 77.69 177 GLU A CA 1
ATOM 1451 C C . GLU A 1 177 ? -8.987 9.880 34.245 1.00 77.69 177 GLU A C 1
ATOM 1453 O O . GLU A 1 177 ? -7.939 10.511 34.314 1.00 77.69 177 GLU A O 1
ATOM 1458 N N . LYS A 1 178 ? -10.171 10.492 34.401 1.00 74.19 178 LYS A N 1
ATOM 1459 C CA . LYS A 1 178 ? -10.303 11.951 34.578 1.00 74.19 178 LYS A CA 1
ATOM 1460 C C . LYS A 1 178 ? -9.648 12.516 35.841 1.00 74.19 178 LYS A C 1
ATOM 1462 O O . LYS A 1 178 ? -9.424 13.720 35.905 1.00 74.19 178 LYS A O 1
ATOM 1467 N N . LYS A 1 179 ? -9.458 11.704 36.885 1.00 73.31 179 LYS A N 1
ATOM 1468 C CA . LYS A 1 179 ? -9.012 12.181 38.201 1.00 73.31 179 LYS A CA 1
ATOM 1469 C C . LYS A 1 179 ? -7.514 11.991 38.416 1.00 73.31 179 LYS A C 1
ATOM 1471 O O . LYS A 1 179 ? -6.893 12.905 38.949 1.00 73.31 179 LYS A O 1
ATOM 1476 N N . SER A 1 180 ? -6.966 10.825 38.073 1.00 65.19 180 SER A N 1
ATOM 1477 C CA . SER A 1 180 ? -5.539 10.526 38.270 1.00 65.19 180 SER A CA 1
ATOM 1478 C C . SER A 1 180 ? -4.775 10.220 36.985 1.00 65.19 180 SER A C 1
ATOM 1480 O O . SER A 1 180 ? -3.558 10.322 37.005 1.00 65.19 180 SER A O 1
ATOM 1482 N N . GLY A 1 181 ? -5.448 9.889 35.876 1.00 66.25 181 GLY A N 1
ATOM 1483 C CA . GLY A 1 181 ? -4.780 9.528 34.619 1.00 66.25 181 GLY A CA 1
ATOM 1484 C C . GLY A 1 181 ? -4.078 8.162 34.623 1.00 66.25 181 GLY A C 1
ATOM 1485 O O . GLY A 1 181 ? -3.530 7.773 33.602 1.00 66.25 181 GLY A O 1
ATOM 1486 N N . ASP A 1 182 ? -4.128 7.402 35.724 1.00 66.69 182 ASP A N 1
ATOM 1487 C CA . ASP A 1 182 ? -3.413 6.116 35.856 1.00 66.69 182 ASP A CA 1
ATOM 1488 C C . ASP A 1 182 ? -4.088 4.944 35.118 1.00 66.69 182 ASP A C 1
ATOM 1490 O O . ASP A 1 182 ? -3.539 3.847 35.033 1.00 66.69 182 ASP A O 1
ATOM 1494 N N . VAL A 1 183 ? -5.320 5.136 34.645 1.00 75.00 183 VAL A N 1
ATOM 1495 C CA . VAL A 1 183 ? -6.154 4.086 34.051 1.00 75.00 183 VAL A CA 1
ATOM 1496 C C . VAL A 1 183 ? -6.478 4.471 32.618 1.00 75.00 183 VAL A C 1
ATOM 1498 O O . VAL A 1 183 ? -7.100 5.507 32.397 1.00 75.00 183 VAL A O 1
ATOM 1501 N N . LEU A 1 184 ? -6.102 3.612 31.672 1.00 80.00 184 LEU A N 1
ATOM 1502 C CA . LEU A 1 184 ? -6.359 3.802 30.247 1.00 80.00 184 LEU A CA 1
ATOM 1503 C C . LEU A 1 184 ? -7.662 3.108 29.833 1.00 80.00 184 LEU A C 1
ATOM 1505 O O . LEU A 1 184 ? -7.895 1.943 30.175 1.00 80.00 184 LEU A O 1
ATOM 1509 N N . LEU A 1 185 ? -8.497 3.820 29.077 1.00 88.25 185 LEU A N 1
ATOM 1510 C CA . LEU A 1 185 ? -9.724 3.294 28.487 1.00 88.25 185 LEU A CA 1
ATOM 1511 C C . LEU A 1 185 ? -9.556 3.173 26.971 1.00 88.25 185 LEU A C 1
ATOM 1513 O O . LEU A 1 185 ? -9.075 4.111 26.336 1.00 88.25 185 LEU A O 1
ATOM 1517 N N . PHE A 1 186 ? -9.980 2.059 26.371 1.00 92.88 186 PHE A N 1
ATOM 1518 C CA . PHE A 1 186 ? -9.963 1.943 24.913 1.00 92.88 186 PHE A CA 1
ATOM 1519 C C . PHE A 1 186 ? -10.868 3.005 24.280 1.00 92.88 186 PHE A C 1
ATOM 1521 O O . PHE A 1 186 ? -12.050 3.131 24.601 1.00 92.88 186 PHE A O 1
ATOM 1528 N N . THR A 1 187 ? -10.294 3.772 23.359 1.00 92.44 187 THR A N 1
ATOM 1529 C CA . THR A 1 187 ? -10.973 4.883 22.675 1.00 92.44 187 THR A CA 1
ATOM 1530 C C . THR A 1 187 ? -11.262 4.574 21.215 1.00 92.44 187 THR A C 1
ATOM 1532 O O . THR A 1 187 ? -12.225 5.100 20.655 1.00 92.44 187 THR A O 1
ATOM 1535 N N . HIS A 1 188 ? -10.432 3.732 20.599 1.00 95.44 188 HIS A N 1
ATOM 1536 C CA . HIS A 1 188 ? -10.503 3.409 19.184 1.00 95.44 188 HIS A CA 1
ATOM 1537 C C . HIS A 1 188 ? -10.085 1.962 18.916 1.00 95.44 188 HIS A C 1
ATOM 1539 O O . HIS A 1 188 ? -9.428 1.318 19.739 1.00 95.44 188 HIS A O 1
ATOM 1545 N N . ILE A 1 189 ? -10.432 1.474 17.729 1.00 96.12 189 ILE A N 1
ATOM 1546 C CA . ILE A 1 189 ? -9.981 0.193 17.184 1.00 96.12 189 ILE A CA 1
ATOM 1547 C C . ILE A 1 189 ? -9.350 0.447 15.813 1.00 96.12 189 ILE A C 1
ATOM 1549 O O . ILE A 1 189 ? -9.845 1.262 15.031 1.00 96.12 189 ILE A O 1
ATOM 1553 N N . GLU A 1 190 ? -8.267 -0.262 15.513 1.00 96.38 190 GLU A N 1
ATOM 1554 C CA . GLU A 1 190 ? -7.691 -0.299 14.170 1.00 96.38 190 GLU A CA 1
ATOM 1555 C C . GLU A 1 190 ? -8.673 -0.919 13.161 1.00 96.38 190 GLU A C 1
ATOM 1557 O O . GLU A 1 190 ? -9.348 -1.905 13.458 1.00 96.38 190 GLU A O 1
ATOM 1562 N N . ILE A 1 191 ? -8.755 -0.348 11.955 1.00 94.25 191 ILE A N 1
ATOM 1563 C CA . ILE A 1 191 ? -9.648 -0.852 10.903 1.00 94.25 191 ILE A CA 1
ATOM 1564 C C . ILE A 1 191 ? -9.156 -2.220 10.421 1.00 94.25 191 ILE A C 1
ATOM 1566 O O . ILE A 1 191 ? -9.923 -3.181 10.378 1.00 94.25 191 ILE A O 1
ATOM 1570 N N . ASP A 1 192 ? -7.873 -2.297 10.066 1.00 91.19 192 ASP A N 1
ATOM 1571 C CA . ASP A 1 192 ? -7.191 -3.541 9.723 1.00 91.19 192 ASP A CA 1
ATOM 1572 C C . ASP A 1 192 ? -5.678 -3.389 9.971 1.00 91.19 192 ASP A C 1
ATOM 1574 O O . ASP A 1 192 ? -5.045 -2.517 9.365 1.00 91.19 192 ASP A O 1
ATOM 1578 N N . PRO A 1 193 ? -5.055 -4.244 10.806 1.00 90.50 193 PRO A N 1
ATOM 1579 C CA . PRO A 1 193 ? -3.611 -4.234 11.034 1.00 90.50 193 PRO A CA 1
ATOM 1580 C C . PRO A 1 193 ? -2.749 -4.290 9.770 1.00 90.50 193 PRO A C 1
ATOM 1582 O O . PRO A 1 193 ? -1.619 -3.812 9.796 1.00 90.50 193 PRO A O 1
ATOM 1585 N N . GLN A 1 194 ? -3.236 -4.868 8.666 1.00 88.56 194 GLN A N 1
ATOM 1586 C CA . GLN A 1 194 ? -2.483 -4.945 7.409 1.00 88.56 194 GLN A CA 1
ATOM 1587 C C . GLN A 1 194 ? -2.235 -3.569 6.778 1.00 88.56 194 GLN A C 1
ATOM 1589 O O . GLN A 1 194 ? -1.282 -3.420 6.010 1.00 88.56 194 GLN A O 1
ATOM 1594 N N . LEU A 1 195 ? -3.037 -2.555 7.122 1.00 91.12 195 LEU A N 1
ATOM 1595 C CA . LEU A 1 195 ? -2.896 -1.189 6.607 1.00 91.12 195 LEU A CA 1
ATOM 1596 C C . LEU A 1 195 ? -1.627 -0.482 7.101 1.00 91.12 195 LEU A C 1
ATOM 1598 O O . LEU A 1 195 ? -1.265 0.557 6.554 1.00 91.12 195 LEU A O 1
ATOM 1602 N N . ILE A 1 196 ? -0.913 -1.055 8.077 1.00 93.00 196 ILE A N 1
ATOM 1603 C CA . ILE A 1 196 ? 0.415 -0.574 8.480 1.00 93.00 196 ILE A CA 1
ATOM 1604 C C . ILE A 1 196 ? 1.470 -0.774 7.378 1.00 93.00 196 ILE A C 1
ATOM 1606 O O . ILE A 1 196 ? 2.505 -0.108 7.366 1.00 93.00 196 ILE A O 1
ATOM 1610 N N . LEU A 1 197 ? 1.239 -1.712 6.453 1.00 93.31 197 LEU A N 1
ATOM 1611 C CA . LEU A 1 197 ? 2.183 -2.040 5.394 1.00 93.31 197 LEU A CA 1
ATOM 1612 C C . LEU A 1 197 ? 2.091 -1.036 4.240 1.00 93.31 197 LEU A C 1
ATOM 1614 O O . LEU A 1 197 ? 1.014 -0.673 3.774 1.00 93.31 197 LEU A O 1
ATOM 1618 N N . GLY A 1 198 ? 3.250 -0.654 3.701 1.00 92.56 198 GLY A N 1
ATOM 1619 C CA . GLY A 1 198 ? 3.313 0.107 2.455 1.00 92.56 198 GLY A CA 1
ATOM 1620 C C . GLY A 1 198 ? 2.870 -0.719 1.241 1.00 92.56 198 GLY A C 1
ATOM 1621 O O . GLY A 1 198 ? 2.861 -1.948 1.274 1.00 92.56 198 GLY A O 1
ATOM 1622 N N . VAL A 1 199 ? 2.595 -0.038 0.123 1.00 92.50 199 VAL A N 1
ATOM 1623 C CA . VAL A 1 199 ? 2.061 -0.648 -1.113 1.00 92.50 199 VAL A CA 1
ATOM 1624 C C . VAL A 1 199 ? 2.884 -1.842 -1.602 1.00 92.50 199 VAL A C 1
ATOM 1626 O O . VAL A 1 199 ? 2.318 -2.856 -1.973 1.00 92.50 199 VAL A O 1
ATOM 1629 N N . CYS A 1 200 ? 4.216 -1.757 -1.608 1.00 92.75 200 CYS A N 1
ATOM 1630 C CA . CYS A 1 200 ? 5.055 -2.871 -2.065 1.00 92.75 200 CYS A CA 1
ATOM 1631 C C . CYS A 1 200 ? 5.162 -4.002 -1.028 1.00 92.75 200 CYS A C 1
ATOM 1633 O O . CYS A 1 200 ? 5.303 -5.160 -1.407 1.00 92.75 200 CYS A O 1
ATOM 1635 N N . ALA A 1 201 ? 5.102 -3.675 0.266 1.00 94.06 201 ALA A N 1
ATOM 1636 C CA . ALA A 1 201 ? 5.219 -4.658 1.340 1.00 94.06 201 ALA A CA 1
ATOM 1637 C C . ALA A 1 201 ? 3.943 -5.501 1.461 1.00 94.06 201 ALA A C 1
ATOM 1639 O O . ALA A 1 201 ? 4.022 -6.700 1.710 1.00 94.06 201 ALA A O 1
ATOM 1640 N N . SER A 1 202 ? 2.776 -4.904 1.202 1.00 93.19 202 SER A N 1
ATOM 1641 C CA . SER A 1 202 ? 1.488 -5.602 1.205 1.00 93.19 202 SER A CA 1
ATOM 1642 C C . SER A 1 202 ? 1.304 -6.574 0.032 1.00 93.19 202 SER A C 1
ATOM 1644 O O . SER A 1 202 ? 0.388 -7.395 0.059 1.00 93.19 202 SER A O 1
ATOM 1646 N N . LEU A 1 203 ? 2.175 -6.532 -0.986 1.00 92.25 203 LEU A N 1
ATOM 1647 C CA . LEU A 1 203 ? 2.221 -7.522 -2.072 1.00 92.25 203 LEU A CA 1
ATOM 1648 C C . LEU A 1 203 ? 2.996 -8.790 -1.682 1.00 92.25 203 LEU A C 1
ATOM 1650 O O . LEU A 1 203 ? 2.890 -9.804 -2.370 1.00 92.25 203 LEU A O 1
ATOM 1654 N N . VAL A 1 204 ? 3.784 -8.758 -0.605 1.00 92.19 204 VAL A N 1
ATOM 1655 C CA . VAL A 1 204 ? 4.491 -9.944 -0.113 1.00 92.19 204 VAL A CA 1
ATOM 1656 C C . VAL A 1 204 ? 3.472 -10.846 0.594 1.00 92.19 204 VAL A C 1
ATOM 1658 O O . VAL A 1 204 ? 2.778 -10.368 1.488 1.00 92.19 204 VAL A O 1
ATOM 1661 N N . PRO A 1 205 ? 3.339 -12.133 0.227 1.00 91.81 205 PRO A N 1
ATOM 1662 C CA . PRO A 1 205 ? 2.435 -13.044 0.921 1.00 91.81 205 PRO A CA 1
ATOM 1663 C C . PRO A 1 205 ? 2.982 -13.403 2.310 1.00 91.81 205 PRO A C 1
ATOM 1665 O O . PRO A 1 205 ? 4.168 -13.700 2.449 1.00 91.81 205 PRO A O 1
ATOM 1668 N N . TYR A 1 206 ? 2.100 -13.419 3.316 1.00 91.00 206 TYR A N 1
ATOM 1669 C CA . TYR A 1 206 ? 2.400 -13.801 4.706 1.00 91.00 206 TYR A CA 1
ATOM 1670 C C . TYR A 1 206 ? 3.634 -13.095 5.313 1.00 91.00 206 TYR A C 1
ATOM 1672 O O . TYR A 1 206 ? 4.541 -13.769 5.818 1.00 91.00 206 TYR A O 1
ATOM 1680 N N . PRO A 1 207 ? 3.721 -11.750 5.257 1.00 91.88 207 PRO A N 1
ATOM 1681 C CA . PRO A 1 207 ? 4.887 -11.015 5.747 1.00 91.88 207 PRO A CA 1
ATOM 1682 C C . PRO A 1 207 ? 5.147 -11.247 7.243 1.00 91.88 207 PRO A C 1
ATOM 1684 O O . PRO A 1 207 ? 6.301 -11.283 7.661 1.00 91.88 207 P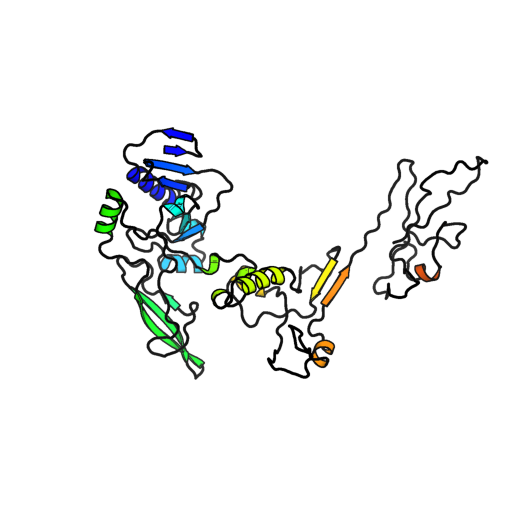RO A O 1
ATOM 1687 N N . GLU A 1 208 ? 4.101 -11.478 8.037 1.00 90.56 208 GLU A N 1
ATOM 1688 C CA . GLU A 1 208 ? 4.157 -11.771 9.473 1.00 90.56 208 GLU A CA 1
ATOM 1689 C C . GLU A 1 208 ? 4.822 -13.114 9.817 1.00 90.56 208 GLU A C 1
ATOM 1691 O O . GLU A 1 208 ? 5.258 -13.318 10.947 1.00 90.56 208 GLU A O 1
ATOM 1696 N N . HIS A 1 209 ? 4.926 -14.024 8.846 1.00 92.38 209 HIS A N 1
ATOM 1697 C CA . HIS A 1 209 ? 5.570 -15.329 9.004 1.00 92.38 209 HIS A CA 1
ATOM 1698 C C . HIS A 1 209 ? 7.019 -15.341 8.511 1.00 92.38 209 HIS A C 1
ATOM 1700 O O . HIS A 1 209 ? 7.651 -16.399 8.456 1.00 92.38 209 HIS A O 1
ATOM 1706 N N . ASN A 1 210 ? 7.557 -14.180 8.138 1.00 93.62 210 ASN A N 1
ATOM 1707 C CA . ASN A 1 210 ? 8.902 -14.053 7.608 1.00 93.62 210 ASN A CA 1
ATOM 1708 C C . ASN A 1 210 ? 9.758 -13.128 8.479 1.00 93.62 210 ASN A C 1
ATOM 1710 O O . ASN A 1 210 ? 9.276 -12.281 9.223 1.00 93.62 210 ASN A O 1
ATOM 1714 N N . SER A 1 211 ? 11.071 -13.295 8.377 1.00 94.56 211 SER A N 1
ATOM 1715 C CA . SER A 1 211 ? 12.023 -12.408 9.042 1.00 94.56 211 SER A CA 1
ATOM 1716 C C . SER A 1 211 ? 12.022 -11.018 8.399 1.00 94.56 211 SER A C 1
ATOM 1718 O O . SER A 1 211 ? 11.986 -10.888 7.171 1.00 94.56 211 SER A O 1
ATOM 1720 N N . THR A 1 212 ? 12.141 -9.973 9.219 1.00 93.62 212 THR A N 1
ATOM 1721 C CA . THR A 1 212 ? 12.120 -8.573 8.766 1.00 93.62 212 THR A CA 1
ATOM 1722 C C . THR A 1 212 ? 13.072 -8.288 7.595 1.00 93.62 212 THR A C 1
ATOM 1724 O O . THR A 1 212 ? 12.619 -7.703 6.611 1.00 93.62 212 THR A O 1
ATOM 1727 N N . PRO A 1 213 ? 14.346 -8.745 7.589 1.00 94.69 213 PRO A N 1
ATOM 1728 C CA . PRO A 1 213 ? 15.250 -8.480 6.466 1.00 94.69 213 PRO A CA 1
ATOM 1729 C C . PRO A 1 213 ? 14.765 -9.073 5.137 1.00 94.69 213 PRO A C 1
ATOM 1731 O O . PRO A 1 213 ? 14.982 -8.483 4.078 1.00 94.69 213 PRO A O 1
ATOM 1734 N N . ARG A 1 214 ? 14.079 -10.223 5.172 1.00 93.19 214 ARG A N 1
ATOM 1735 C CA . ARG A 1 214 ? 13.538 -10.878 3.973 1.00 93.19 214 ARG A CA 1
ATOM 1736 C C . ARG A 1 214 ? 12.317 -10.143 3.435 1.00 93.19 214 ARG A C 1
ATOM 1738 O O . ARG A 1 214 ? 12.205 -9.995 2.221 1.00 93.19 214 ARG A O 1
ATOM 1745 N N . VAL A 1 215 ? 11.458 -9.625 4.315 1.00 93.69 215 VAL A N 1
ATOM 1746 C CA . VAL A 1 215 ? 10.317 -8.781 3.922 1.00 93.69 215 VAL A CA 1
ATOM 1747 C C . VAL A 1 215 ? 10.807 -7.469 3.307 1.00 93.69 215 VAL A C 1
ATOM 1749 O O . VAL A 1 215 ? 10.343 -7.083 2.233 1.00 93.69 215 VAL A O 1
ATOM 1752 N N . THR A 1 216 ? 11.796 -6.818 3.925 1.00 93.44 216 THR A N 1
ATOM 1753 C CA . THR A 1 216 ? 12.405 -5.588 3.394 1.00 93.44 216 THR A CA 1
ATOM 1754 C C . THR A 1 216 ? 13.057 -5.829 2.033 1.00 93.44 216 THR A C 1
ATOM 1756 O O . THR A 1 216 ? 12.817 -5.071 1.092 1.00 93.44 216 THR A O 1
ATOM 1759 N N . GLY A 1 217 ? 13.822 -6.918 1.894 1.00 93.25 217 GLY A N 1
ATOM 1760 C CA . GLY A 1 217 ? 14.414 -7.319 0.618 1.00 93.25 217 GLY A CA 1
ATOM 1761 C C . GLY A 1 217 ? 13.354 -7.573 -0.455 1.00 93.25 217 GLY A C 1
ATOM 1762 O O . GLY A 1 217 ? 13.437 -7.009 -1.545 1.00 93.25 217 GLY A O 1
ATOM 1763 N N . GLY A 1 218 ? 12.317 -8.353 -0.135 1.00 91.12 218 GLY A N 1
ATOM 1764 C CA . GLY A 1 218 ? 11.190 -8.611 -1.035 1.00 91.12 218 GLY A CA 1
ATOM 1765 C C . GLY A 1 218 ? 10.503 -7.323 -1.488 1.00 91.12 218 GLY A C 1
ATOM 1766 O O . GLY A 1 218 ? 10.295 -7.121 -2.679 1.00 91.12 218 GLY A O 1
ATOM 1767 N N . THR A 1 219 ? 10.252 -6.399 -0.562 1.00 92.88 219 THR A N 1
ATOM 1768 C CA . THR A 1 219 ? 9.621 -5.099 -0.841 1.00 92.88 219 THR A CA 1
ATOM 1769 C C . THR A 1 219 ? 10.426 -4.261 -1.840 1.00 92.88 219 THR A C 1
ATOM 1771 O O . THR A 1 219 ? 9.850 -3.631 -2.729 1.00 92.88 219 THR A O 1
ATOM 1774 N N . ALA A 1 220 ? 11.756 -4.245 -1.716 1.00 93.94 220 ALA A N 1
ATOM 1775 C CA . ALA A 1 220 ? 12.626 -3.538 -2.654 1.00 93.94 220 ALA A CA 1
ATOM 1776 C C . ALA A 1 220 ? 12.669 -4.231 -4.027 1.00 93.94 220 ALA A C 1
ATOM 1778 O O . ALA A 1 220 ? 12.543 -3.565 -5.055 1.00 93.94 220 ALA A O 1
ATOM 1779 N N . MET A 1 221 ? 12.785 -5.563 -4.044 1.00 93.56 221 MET A N 1
ATOM 1780 C CA . MET A 1 221 ? 12.875 -6.361 -5.272 1.00 93.56 221 MET A CA 1
ATOM 1781 C C . MET A 1 221 ? 11.571 -6.380 -6.077 1.00 93.56 221 MET A C 1
ATOM 1783 O O . MET A 1 221 ? 11.620 -6.413 -7.302 1.00 93.56 221 MET A O 1
ATOM 1787 N N . VAL A 1 222 ? 10.404 -6.276 -5.432 1.00 91.44 222 VAL A N 1
ATOM 1788 C CA . VAL A 1 222 ? 9.103 -6.193 -6.126 1.00 91.44 222 VAL A CA 1
ATOM 1789 C C . VAL A 1 222 ? 9.058 -5.020 -7.112 1.00 91.44 222 VAL A C 1
ATOM 1791 O O . VAL A 1 222 ? 8.458 -5.139 -8.176 1.00 91.44 222 VAL A O 1
ATOM 1794 N N . LYS A 1 223 ? 9.749 -3.908 -6.826 1.00 91.06 223 LYS A N 1
ATOM 1795 C CA . LYS A 1 223 ? 9.832 -2.757 -7.746 1.00 91.06 223 LYS A CA 1
ATOM 1796 C C . LYS A 1 223 ? 10.632 -3.052 -9.018 1.00 91.06 223 LYS A C 1
ATOM 1798 O O . LYS A 1 223 ? 10.484 -2.339 -10.003 1.00 91.06 223 LYS A O 1
ATOM 1803 N N . GLN A 1 224 ? 11.494 -4.064 -8.978 1.00 92.06 224 GLN A N 1
ATOM 1804 C CA . GLN A 1 224 ? 12.325 -4.508 -10.099 1.00 92.06 224 GLN A CA 1
ATOM 1805 C C . GLN A 1 224 ? 11.672 -5.657 -10.878 1.00 92.06 224 GLN A C 1
ATOM 1807 O O . GLN A 1 224 ? 12.236 -6.128 -11.865 1.00 92.06 224 GLN A O 1
ATOM 1812 N N . ALA A 1 225 ? 10.501 -6.128 -10.437 1.00 91.94 225 ALA A N 1
ATOM 1813 C CA . ALA A 1 225 ? 9.803 -7.222 -11.085 1.00 91.94 225 ALA A CA 1
ATOM 1814 C C . ALA A 1 225 ? 9.399 -6.854 -12.519 1.00 91.94 225 ALA A C 1
ATOM 1816 O O . ALA A 1 225 ? 8.977 -5.733 -12.811 1.00 91.94 225 ALA A O 1
ATOM 1817 N N . LEU A 1 226 ? 9.502 -7.837 -13.411 1.00 93.25 226 LEU A N 1
ATOM 1818 C CA . LEU A 1 226 ? 9.092 -7.700 -14.801 1.00 93.25 226 LEU A CA 1
ATOM 1819 C C . LEU A 1 226 ? 7.628 -8.109 -14.956 1.00 93.25 226 LEU A C 1
ATOM 1821 O O . LEU A 1 226 ? 7.183 -9.125 -14.424 1.00 93.25 226 LEU A O 1
ATOM 1825 N N . GLY A 1 227 ? 6.884 -7.324 -15.720 1.00 92.44 227 GLY A N 1
ATOM 1826 C CA . GLY A 1 227 ? 5.474 -7.555 -16.000 1.00 92.44 227 GLY A CA 1
ATOM 1827 C C . GLY A 1 227 ? 5.047 -6.765 -17.223 1.00 92.44 227 GLY A C 1
ATOM 1828 O O . GLY A 1 227 ? 5.854 -6.506 -18.118 1.00 92.44 227 GLY A O 1
ATOM 1829 N N . LEU A 1 228 ? 3.783 -6.351 -17.242 1.00 90.25 228 LEU A N 1
ATOM 1830 C CA . LEU A 1 228 ? 3.282 -5.390 -18.217 1.00 90.25 228 LEU A CA 1
ATOM 1831 C C . LEU A 1 228 ? 3.312 -3.976 -17.604 1.00 90.25 228 LEU A C 1
ATOM 1833 O O . LEU A 1 228 ? 2.453 -3.679 -16.770 1.00 90.25 228 LEU A O 1
ATOM 1837 N N . PRO A 1 229 ? 4.256 -3.095 -17.992 1.00 87.69 229 PRO A N 1
ATOM 1838 C CA . PRO A 1 229 ? 4.392 -1.777 -17.367 1.00 87.69 229 PRO A CA 1
ATOM 1839 C C . PRO A 1 229 ? 3.204 -0.853 -17.674 1.00 87.69 229 PRO A C 1
ATOM 1841 O O . PRO A 1 229 ? 2.696 -0.160 -16.794 1.00 87.69 229 PRO A O 1
ATOM 1844 N N . SER A 1 230 ? 2.723 -0.861 -18.917 1.00 89.94 230 SER A N 1
ATOM 1845 C CA . SER A 1 230 ? 1.561 -0.091 -19.358 1.00 89.94 230 SER A CA 1
ATOM 1846 C C . SER A 1 230 ? 0.831 -0.820 -20.486 1.00 89.94 230 SER A C 1
ATOM 1848 O O . SER A 1 230 ? 1.424 -1.590 -21.239 1.00 89.94 230 SER A O 1
ATOM 1850 N N . SER A 1 231 ? -0.477 -0.588 -20.613 1.00 90.06 231 SER A N 1
ATOM 1851 C CA . SER A 1 231 ? -1.290 -1.196 -21.677 1.00 90.06 231 SER A CA 1
ATOM 1852 C C . SER A 1 231 ? -0.995 -0.613 -23.060 1.00 90.06 231 SER A C 1
ATOM 1854 O O . SER A 1 231 ? -1.178 -1.292 -24.062 1.00 90.06 231 SER A O 1
ATOM 1856 N N . ASN A 1 232 ? -0.532 0.637 -23.122 1.00 93.62 232 ASN A N 1
ATOM 1857 C CA . ASN A 1 232 ? -0.150 1.334 -24.350 1.00 93.62 232 ASN A CA 1
ATOM 1858 C C . ASN A 1 232 ? 1.366 1.296 -24.603 1.00 93.62 232 ASN A C 1
ATOM 1860 O O . ASN A 1 232 ? 1.885 2.149 -25.319 1.00 93.62 232 ASN A O 1
ATOM 1864 N N . ASN A 1 233 ? 2.078 0.330 -24.015 1.00 90.94 233 ASN A N 1
ATOM 1865 C CA . ASN A 1 233 ? 3.534 0.239 -24.092 1.00 90.94 233 ASN A CA 1
ATOM 1866 C C . ASN A 1 233 ? 4.086 0.214 -25.529 1.00 90.94 233 ASN A C 1
ATOM 1868 O O . ASN A 1 233 ? 5.140 0.779 -25.781 1.00 90.94 233 ASN A O 1
ATOM 1872 N N . ARG A 1 234 ? 3.348 -0.365 -26.482 1.00 90.31 234 ARG A N 1
ATOM 1873 C CA . ARG A 1 234 ? 3.717 -0.419 -27.907 1.00 90.31 234 ARG A CA 1
ATOM 1874 C C . ARG A 1 234 ? 3.723 0.942 -28.602 1.00 90.31 234 ARG A C 1
ATOM 1876 O O . ARG A 1 234 ? 4.379 1.089 -29.620 1.00 90.31 234 ARG A O 1
ATOM 1883 N N . LEU A 1 235 ? 2.965 1.906 -28.085 1.00 92.25 235 LEU A N 1
ATOM 1884 C CA . LEU A 1 235 ? 2.855 3.251 -28.657 1.00 92.25 235 LEU A CA 1
ATOM 1885 C C . LEU A 1 235 ? 3.734 4.264 -27.918 1.00 92.25 235 LEU A C 1
ATOM 1887 O O . LEU A 1 235 ? 3.860 5.402 -28.361 1.00 92.25 235 LEU A O 1
ATOM 1891 N N . ARG A 1 236 ? 4.286 3.892 -26.756 1.00 92.81 236 ARG A N 1
ATOM 1892 C CA . ARG A 1 236 ? 5.006 4.817 -25.883 1.00 92.81 236 ARG A CA 1
ATOM 1893 C C . ARG A 1 236 ? 6.505 4.780 -26.201 1.00 92.81 236 ARG A C 1
ATOM 1895 O O . ARG A 1 236 ? 7.109 3.721 -26.047 1.00 92.81 236 ARG A O 1
ATOM 1902 N N . PRO A 1 237 ? 7.130 5.912 -26.571 1.00 90.56 237 PRO A N 1
ATOM 1903 C CA . PRO A 1 237 ? 8.563 5.970 -26.849 1.00 90.56 237 PRO A CA 1
ATOM 1904 C C . PRO A 1 237 ? 9.369 6.100 -25.547 1.00 90.56 237 PRO A C 1
ATOM 1906 O O . PRO A 1 237 ? 9.982 7.129 -25.264 1.00 90.56 237 PRO A O 1
ATOM 1909 N N . ASP A 1 238 ? 9.340 5.066 -24.706 1.00 92.38 238 ASP A N 1
ATOM 1910 C CA . ASP A 1 238 ? 10.169 5.031 -23.500 1.00 92.38 238 ASP A CA 1
ATOM 1911 C C . ASP A 1 238 ? 11.639 4.790 -23.836 1.00 92.38 238 ASP A C 1
ATOM 1913 O O . ASP A 1 238 ? 11.975 3.967 -24.687 1.00 92.38 238 ASP A O 1
ATOM 1917 N N . THR A 1 239 ? 12.546 5.442 -23.105 1.00 92.44 239 THR A N 1
ATOM 1918 C CA . THR A 1 239 ? 13.993 5.257 -23.298 1.00 92.44 239 THR A CA 1
ATOM 1919 C C . THR A 1 239 ? 14.424 3.808 -23.088 1.00 92.44 239 THR A C 1
ATOM 1921 O O . THR A 1 239 ? 15.251 3.296 -23.841 1.00 92.44 239 THR A O 1
ATOM 1924 N N . ARG A 1 240 ? 13.896 3.147 -22.053 1.00 93.19 240 ARG A N 1
ATOM 1925 C CA . ARG A 1 240 ? 14.142 1.734 -21.749 1.00 93.19 240 ARG A CA 1
ATOM 1926 C C . ARG A 1 240 ? 12.881 1.120 -21.178 1.00 93.19 240 ARG A C 1
ATOM 1928 O O . ARG A 1 240 ? 12.284 1.681 -20.262 1.00 93.19 240 ARG A O 1
ATOM 1935 N N . MET A 1 241 ? 12.531 -0.057 -21.665 1.00 93.06 241 MET A N 1
ATOM 1936 C CA . MET A 1 241 ? 11.380 -0.798 -21.186 1.00 93.06 241 MET A CA 1
ATOM 1937 C C . MET A 1 241 ? 11.658 -2.294 -21.234 1.00 93.06 241 MET A C 1
ATOM 1939 O O . MET A 1 241 ? 12.211 -2.800 -22.205 1.00 93.06 241 MET A O 1
ATOM 1943 N N . HIS A 1 242 ? 11.216 -3.002 -20.199 1.00 93.31 242 HIS A N 1
ATOM 1944 C CA . HIS A 1 242 ? 11.099 -4.452 -20.213 1.00 93.31 242 HIS A CA 1
ATOM 1945 C C . HIS A 1 242 ? 9.622 -4.828 -20.148 1.00 93.31 242 HIS A C 1
ATOM 1947 O O . HIS A 1 242 ? 8.889 -4.324 -19.295 1.00 93.31 242 HIS A O 1
ATOM 1953 N N . ALA A 1 243 ? 9.195 -5.719 -21.035 1.00 93.56 243 ALA A N 1
ATOM 1954 C CA . ALA A 1 243 ? 7.866 -6.309 -21.011 1.00 93.56 243 ALA A CA 1
ATOM 1955 C C . ALA A 1 243 ? 8.003 -7.828 -20.919 1.00 93.56 243 ALA A C 1
ATOM 1957 O O . ALA A 1 243 ? 8.700 -8.440 -21.723 1.00 93.56 243 ALA A O 1
ATOM 1958 N N . LEU A 1 244 ? 7.369 -8.430 -19.918 1.00 94.94 244 LEU A N 1
ATOM 1959 C CA . LEU A 1 244 ? 7.292 -9.883 -19.797 1.00 94.94 244 LEU A CA 1
ATOM 1960 C C . LEU A 1 244 ? 6.281 -10.418 -20.819 1.00 94.94 244 LEU A C 1
ATOM 1962 O O . LEU A 1 244 ? 5.175 -9.886 -20.908 1.00 94.94 244 LEU A O 1
ATOM 1966 N N . ASP A 1 245 ? 6.635 -11.471 -21.558 1.00 93.00 245 ASP A N 1
ATOM 1967 C CA . ASP A 1 245 ? 5.798 -11.949 -22.668 1.00 93.00 245 ASP A CA 1
ATOM 1968 C C . ASP A 1 245 ? 4.520 -12.646 -22.165 1.00 93.00 245 ASP A C 1
ATOM 1970 O O . ASP A 1 245 ? 3.436 -12.446 -22.712 1.00 93.00 245 ASP A O 1
ATOM 1974 N N . TYR A 1 246 ? 4.630 -13.431 -21.085 1.00 95.12 246 TYR A N 1
ATOM 1975 C CA . TYR A 1 246 ? 3.519 -14.217 -20.528 1.00 95.12 246 TYR A CA 1
ATOM 1976 C C . TYR A 1 246 ? 3.327 -13.983 -19.019 1.00 95.12 246 TYR A C 1
ATOM 1978 O O . TYR A 1 246 ? 3.551 -14.903 -18.229 1.00 95.12 246 TYR A O 1
ATOM 1986 N N . PRO A 1 247 ? 2.934 -12.778 -18.574 1.00 94.88 247 PRO A N 1
ATOM 1987 C CA . PRO A 1 247 ? 2.693 -12.505 -17.161 1.00 94.88 247 PRO A CA 1
ATOM 1988 C C . PRO A 1 247 ? 1.521 -13.346 -16.631 1.00 94.88 247 PRO A C 1
ATOM 1990 O O . PRO A 1 247 ? 0.510 -13.528 -17.312 1.00 94.88 247 PRO A O 1
ATOM 1993 N N . GLN A 1 248 ? 1.638 -13.860 -15.407 1.00 94.81 248 GLN A N 1
ATOM 1994 C CA . GLN A 1 248 ? 0.609 -14.693 -14.778 1.00 94.81 248 GLN A CA 1
ATOM 1995 C C . GLN A 1 248 ? 0.187 -14.123 -13.430 1.00 94.81 248 GLN A C 1
ATOM 1997 O O . GLN A 1 248 ? 1.006 -13.606 -12.676 1.00 94.81 248 GLN A O 1
ATOM 2002 N N . ARG A 1 249 ? -1.096 -14.272 -13.092 1.00 94.12 249 ARG A N 1
ATOM 2003 C CA . ARG A 1 249 ? -1.600 -13.941 -11.755 1.00 94.12 249 ARG A CA 1
ATOM 2004 C C . ARG A 1 249 ? -0.950 -14.850 -10.719 1.00 94.12 249 ARG A C 1
ATOM 2006 O O . ARG A 1 249 ? -0.894 -16.062 -10.927 1.00 94.12 249 ARG A O 1
ATOM 2013 N N . SER A 1 250 ? -0.515 -14.277 -9.602 1.00 92.38 250 SER A N 1
ATOM 2014 C CA . SER A 1 250 ? -0.014 -15.046 -8.464 1.00 92.38 250 SER A CA 1
ATOM 2015 C C . SER A 1 250 ? -1.081 -16.036 -7.990 1.00 92.38 250 SER A C 1
ATOM 2017 O O . SER A 1 250 ? -2.248 -15.666 -7.853 1.00 92.38 250 SER A O 1
ATOM 2019 N N . MET A 1 251 ? -0.704 -17.291 -7.737 1.00 92.44 251 MET A N 1
ATOM 2020 C CA . MET A 1 251 ? -1.636 -18.276 -7.161 1.00 92.44 251 MET A CA 1
ATOM 2021 C C . MET A 1 251 ? -2.021 -17.925 -5.720 1.00 92.44 251 MET A C 1
ATOM 2023 O O . MET A 1 251 ? -3.173 -18.084 -5.329 1.00 92.44 251 MET A O 1
ATOM 2027 N N . VAL A 1 252 ? -1.058 -17.424 -4.944 1.00 91.38 252 VAL A N 1
ATOM 2028 C CA . VAL A 1 252 ? -1.274 -16.903 -3.592 1.00 91.38 252 VAL A CA 1
ATOM 2029 C C . VAL A 1 252 ? -1.320 -15.384 -3.685 1.00 91.38 252 VAL A C 1
ATOM 2031 O O . VAL A 1 252 ? -0.361 -14.767 -4.149 1.00 91.38 252 VAL A O 1
ATOM 2034 N N . GLN A 1 253 ? -2.443 -14.795 -3.285 1.00 90.62 253 GLN A N 1
ATOM 2035 C CA . GLN A 1 253 ? -2.708 -13.363 -3.418 1.00 90.62 253 GLN A CA 1
ATOM 2036 C C . GLN A 1 253 ? -2.990 -12.754 -2.050 1.00 90.62 253 GLN A C 1
ATOM 2038 O O . GLN A 1 253 ? -3.586 -13.397 -1.185 1.00 90.62 253 GLN A O 1
ATOM 2043 N N . THR A 1 254 ? -2.574 -11.506 -1.868 1.00 90.38 254 THR A N 1
ATOM 2044 C CA . THR A 1 254 ? -2.997 -10.679 -0.736 1.00 90.38 254 THR A CA 1
ATOM 2045 C C . THR A 1 254 ? -4.192 -9.828 -1.160 1.00 90.38 254 THR A C 1
ATOM 2047 O O . THR A 1 254 ? -4.340 -9.502 -2.338 1.00 90.38 254 THR A O 1
ATOM 2050 N N . GLN A 1 255 ? -5.038 -9.418 -0.212 1.00 88.62 255 GLN A N 1
ATOM 2051 C CA . GLN A 1 255 ? -6.173 -8.531 -0.515 1.00 88.62 255 GLN A CA 1
ATOM 2052 C C . GLN A 1 255 ? -5.711 -7.195 -1.124 1.00 88.62 255 GLN A C 1
ATOM 2054 O O . GLN A 1 255 ? -6.378 -6.625 -1.985 1.00 88.62 255 GLN A O 1
ATOM 2059 N N . ALA A 1 256 ? -4.514 -6.732 -0.750 1.00 90.62 256 ALA A N 1
ATOM 2060 C CA . ALA A 1 256 ? -3.905 -5.537 -1.320 1.00 90.62 256 ALA A CA 1
ATOM 2061 C C . ALA A 1 256 ? -3.628 -5.647 -2.832 1.00 90.62 256 ALA A C 1
ATOM 2063 O O . ALA A 1 256 ? -3.645 -4.635 -3.532 1.00 90.62 256 ALA A O 1
ATOM 2064 N N . MET A 1 257 ? -3.405 -6.850 -3.378 1.00 92.50 257 MET A N 1
ATOM 2065 C CA . MET A 1 257 ? -3.232 -7.032 -4.827 1.00 92.50 257 MET A CA 1
ATOM 2066 C C . MET A 1 257 ? -4.505 -6.696 -5.609 1.00 92.50 257 MET A C 1
ATOM 2068 O O . MET A 1 257 ? -4.419 -6.222 -6.744 1.00 92.50 257 MET A O 1
ATOM 2072 N N . GLU A 1 258 ? -5.678 -6.942 -5.026 1.00 90.69 258 GLU A N 1
ATOM 2073 C CA . GLU A 1 258 ? -6.960 -6.610 -5.647 1.00 90.69 258 GLU A CA 1
ATOM 2074 C C . GLU A 1 258 ? -7.184 -5.097 -5.632 1.00 90.69 258 GLU A C 1
ATOM 2076 O O . GLU A 1 258 ? -7.467 -4.507 -6.674 1.00 90.69 258 GLU A O 1
ATOM 2081 N N . THR A 1 259 ? -6.969 -4.448 -4.484 1.00 90.00 259 THR A N 1
ATOM 2082 C CA . THR A 1 259 ? -7.191 -2.999 -4.330 1.00 90.00 259 THR A CA 1
ATOM 2083 C C . THR A 1 259 ? -6.202 -2.153 -5.134 1.00 90.00 259 THR A C 1
ATOM 2085 O O . THR A 1 259 ? -6.570 -1.105 -5.661 1.00 90.00 259 THR A O 1
ATOM 2088 N N . THR A 1 260 ? -4.962 -2.621 -5.298 1.00 90.62 260 THR A N 1
ATOM 2089 C CA . THR A 1 260 ? -3.933 -1.973 -6.136 1.00 90.62 260 THR A CA 1
ATOM 2090 C C . THR A 1 260 ? -4.023 -2.350 -7.619 1.00 90.62 260 THR A C 1
ATOM 2092 O O . THR A 1 260 ? -3.236 -1.856 -8.425 1.00 90.62 260 THR A O 1
ATOM 2095 N N . ASN A 1 261 ? -4.979 -3.206 -8.009 1.00 91.31 261 ASN A N 1
ATOM 2096 C CA . ASN A 1 261 ? -5.129 -3.772 -9.356 1.00 91.31 261 ASN A CA 1
ATOM 2097 C C . ASN A 1 261 ? -3.911 -4.571 -9.869 1.00 91.31 261 ASN A C 1
ATOM 2099 O O . ASN A 1 261 ? -3.795 -4.831 -11.071 1.00 91.31 261 ASN A O 1
ATOM 2103 N N . PHE A 1 262 ? -3.032 -5.034 -8.978 1.00 91.88 262 PHE A N 1
ATOM 2104 C CA . PHE A 1 262 ? -1.882 -5.871 -9.332 1.00 91.88 262 PHE A CA 1
ATOM 2105 C C . PHE A 1 262 ? -2.313 -7.221 -9.932 1.00 91.88 262 PHE A C 1
ATOM 2107 O O . PHE A 1 262 ? -1.644 -7.761 -10.809 1.00 91.88 262 PHE A O 1
ATOM 2114 N N . VAL A 1 263 ? -3.491 -7.732 -9.554 1.00 91.62 263 VAL A N 1
ATOM 2115 C CA . VAL A 1 263 ? -4.089 -8.947 -10.150 1.00 91.62 263 VAL A CA 1
ATOM 2116 C C . VAL A 1 263 ? -4.382 -8.778 -11.650 1.00 91.62 263 VAL A C 1
ATOM 2118 O O . VAL A 1 263 ? -4.346 -9.746 -12.415 1.00 91.62 263 VAL A O 1
ATOM 2121 N N . GLN A 1 264 ? -4.681 -7.559 -12.103 1.00 90.56 264 GLN A N 1
ATOM 2122 C CA . GLN A 1 264 ? -4.946 -7.286 -13.519 1.00 90.56 264 GLN A CA 1
ATOM 2123 C C . GLN A 1 264 ? -3.659 -7.078 -14.322 1.00 90.56 264 GLN A C 1
ATOM 2125 O O . GLN A 1 264 ? -3.645 -7.339 -15.524 1.00 90.56 264 GLN A O 1
ATOM 2130 N N . ARG A 1 265 ? -2.583 -6.626 -13.668 1.00 91.44 265 ARG A N 1
ATOM 2131 C CA . ARG A 1 265 ? -1.271 -6.369 -14.278 1.00 91.44 265 ARG A CA 1
ATOM 2132 C C . ARG A 1 265 ? -0.166 -7.020 -13.444 1.00 91.44 265 ARG A C 1
ATOM 2134 O O . ARG A 1 265 ? 0.578 -6.314 -12.764 1.00 91.44 265 ARG A O 1
ATOM 2141 N N . PRO A 1 266 ? -0.074 -8.358 -13.459 1.00 92.00 266 PRO A N 1
ATOM 2142 C CA . PRO A 1 266 ? 0.862 -9.045 -12.593 1.00 92.00 266 PRO A CA 1
ATOM 2143 C C . PRO A 1 266 ? 2.309 -8.830 -13.049 1.00 92.00 266 PRO A C 1
ATOM 2145 O O . PRO A 1 266 ? 2.619 -8.838 -14.243 1.00 92.00 266 PRO A O 1
ATOM 2148 N N . GLY A 1 267 ? 3.196 -8.667 -12.070 1.00 90.50 267 GLY A N 1
ATOM 2149 C CA . GLY A 1 267 ? 4.645 -8.593 -12.253 1.00 90.50 267 GLY A CA 1
ATOM 2150 C C . GLY A 1 267 ? 5.323 -9.923 -11.938 1.00 90.50 267 GLY A C 1
ATOM 2151 O O . GLY A 1 267 ? 5.987 -10.035 -10.911 1.00 90.50 267 GLY A O 1
ATOM 2152 N N . GLY A 1 268 ? 5.115 -10.944 -12.774 1.00 92.31 268 GLY A N 1
ATOM 2153 C CA . GLY A 1 268 ? 5.778 -12.240 -12.615 1.00 92.31 268 GLY A CA 1
ATOM 2154 C C . GLY A 1 268 ? 5.104 -13.401 -13.347 1.00 92.31 268 GLY A C 1
ATOM 2155 O O . GLY A 1 268 ? 4.163 -13.220 -14.122 1.00 92.31 268 GLY A O 1
ATOM 2156 N N . GLN A 1 269 ? 5.602 -14.612 -13.088 1.00 95.00 269 GLN A N 1
ATOM 2157 C CA . GLN A 1 269 ? 5.030 -15.884 -13.548 1.00 95.00 269 GLN A CA 1
ATOM 2158 C C . GLN A 1 269 ? 5.040 -16.896 -12.402 1.00 95.00 269 GLN A C 1
ATOM 2160 O O . GLN A 1 269 ? 5.869 -16.793 -11.497 1.00 95.00 269 GLN A O 1
ATOM 2165 N N . ASN A 1 270 ? 4.152 -17.890 -12.441 1.00 95.31 270 ASN A N 1
ATOM 2166 C CA . ASN A 1 270 ? 4.201 -19.000 -11.497 1.00 95.31 270 ASN A CA 1
ATOM 2167 C C . ASN A 1 270 ? 5.196 -20.057 -11.995 1.00 95.31 270 ASN A C 1
ATOM 2169 O O . ASN A 1 270 ? 5.160 -20.460 -13.158 1.00 95.31 270 ASN A O 1
ATOM 2173 N N . PHE A 1 271 ? 6.058 -20.532 -11.098 1.00 95.06 271 PHE A N 1
ATOM 2174 C CA . PHE A 1 271 ? 7.050 -21.568 -11.377 1.00 95.06 271 PHE A CA 1
ATOM 2175 C C . PHE A 1 271 ? 6.716 -22.828 -10.580 1.00 95.06 271 PHE A C 1
ATOM 2177 O O . PHE A 1 271 ? 6.286 -22.750 -9.429 1.00 95.06 271 PHE A O 1
ATOM 2184 N N . ILE A 1 272 ? 6.958 -23.997 -11.173 1.00 96.06 272 ILE A N 1
ATOM 2185 C CA . ILE A 1 272 ? 7.018 -25.253 -10.421 1.00 96.06 272 ILE A CA 1
ATOM 2186 C C . ILE A 1 272 ? 8.422 -25.336 -9.825 1.00 96.06 272 ILE A C 1
ATOM 2188 O O . ILE A 1 272 ? 9.402 -25.426 -10.564 1.00 96.06 272 ILE A O 1
ATOM 2192 N N . VAL A 1 273 ? 8.516 -25.275 -8.499 1.00 95.06 273 VAL A N 1
ATOM 2193 C CA . VAL A 1 273 ? 9.788 -25.253 -7.766 1.00 95.06 273 VAL A CA 1
ATOM 2194 C C . VAL A 1 273 ? 9.968 -26.570 -7.017 1.00 95.06 273 VAL A C 1
ATOM 2196 O O . VAL A 1 273 ? 9.072 -26.999 -6.293 1.00 95.06 273 VAL A O 1
ATOM 2199 N N . ALA A 1 274 ? 11.135 -27.196 -7.171 1.00 94.88 274 ALA A N 1
ATOM 2200 C CA . ALA A 1 274 ? 11.549 -28.367 -6.403 1.00 94.88 274 ALA A CA 1
ATOM 2201 C C . ALA A 1 274 ? 12.753 -28.001 -5.525 1.00 94.88 274 ALA A C 1
ATOM 2203 O O . ALA A 1 274 ? 13.755 -27.491 -6.024 1.00 94.88 274 ALA A O 1
ATOM 2204 N N . ILE A 1 275 ? 12.656 -28.258 -4.219 1.00 94.81 275 ILE A N 1
ATOM 2205 C CA . ILE A 1 275 ? 13.727 -27.977 -3.254 1.00 94.81 275 ILE A CA 1
ATOM 2206 C C . ILE A 1 275 ? 14.503 -29.272 -3.018 1.00 94.81 275 ILE A C 1
ATOM 2208 O O . ILE A 1 275 ? 14.022 -30.177 -2.340 1.00 94.81 275 ILE A O 1
ATOM 2212 N N . MET A 1 276 ? 15.695 -29.374 -3.599 1.00 93.44 276 MET A N 1
ATOM 2213 C CA . MET A 1 276 ? 16.583 -30.529 -3.445 1.00 93.44 276 MET A CA 1
ATOM 2214 C C . MET A 1 276 ? 18.034 -30.128 -3.701 1.00 93.44 276 MET A C 1
ATOM 2216 O O . MET A 1 276 ? 18.281 -29.209 -4.472 1.00 93.44 276 MET A O 1
ATOM 2220 N N . SER A 1 277 ? 18.999 -30.827 -3.107 1.00 92.00 277 SER A N 1
ATOM 2221 C CA . SER A 1 277 ? 20.406 -30.697 -3.508 1.00 92.00 277 SER A CA 1
ATOM 2222 C C . SER A 1 277 ? 20.630 -31.501 -4.789 1.00 92.00 277 SER A C 1
ATOM 2224 O O . SER A 1 277 ? 20.339 -32.698 -4.814 1.00 92.00 277 SER A O 1
ATOM 2226 N N . HIS A 1 278 ? 21.092 -30.858 -5.865 1.00 89.06 278 HIS A N 1
ATOM 2227 C CA . HIS A 1 278 ? 21.237 -31.521 -7.161 1.00 89.06 278 HIS A CA 1
ATOM 2228 C C . HIS A 1 278 ? 22.511 -31.084 -7.885 1.00 89.06 278 HIS A C 1
ATOM 2230 O O . HIS A 1 278 ? 22.676 -29.916 -8.228 1.00 89.06 278 HIS A O 1
ATOM 2236 N N . HIS A 1 279 ? 23.416 -32.041 -8.115 1.00 85.94 279 HIS A N 1
ATOM 2237 C CA . HIS A 1 279 ? 24.666 -31.881 -8.875 1.00 85.94 279 HIS A CA 1
ATOM 2238 C C . HIS A 1 279 ? 25.582 -30.707 -8.461 1.00 85.94 279 HIS A C 1
ATOM 2240 O O . HIS A 1 279 ? 26.500 -30.374 -9.198 1.00 85.94 279 HIS A O 1
ATOM 2246 N N . GLY A 1 280 ? 25.368 -30.082 -7.298 1.00 89.81 280 GLY A N 1
ATOM 2247 C CA . GLY A 1 280 ? 26.198 -28.982 -6.788 1.00 89.81 280 GLY A CA 1
ATOM 2248 C C . GLY A 1 280 ? 26.026 -27.635 -7.505 1.00 89.81 280 GLY A C 1
ATOM 2249 O O . GLY A 1 280 ? 26.599 -26.644 -7.067 1.00 89.81 280 GLY A O 1
ATOM 2250 N N . TYR A 1 281 ? 25.211 -27.554 -8.562 1.00 91.38 281 TYR A N 1
ATOM 2251 C CA . TYR A 1 281 ? 25.001 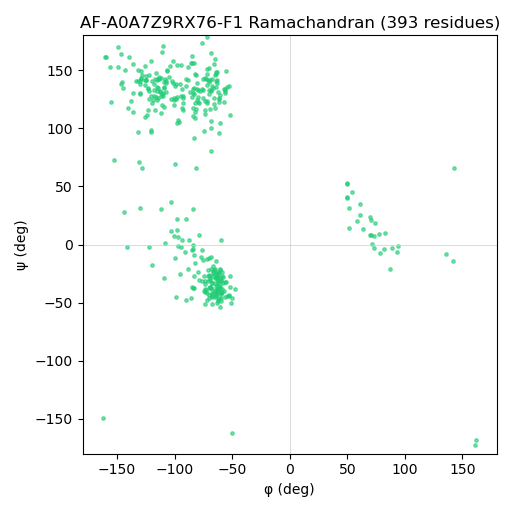-26.313 -9.325 1.00 91.38 281 TYR A CA 1
ATOM 2252 C C . TYR A 1 281 ? 23.948 -25.375 -8.718 1.00 91.38 281 TYR A C 1
ATOM 2254 O O . TYR A 1 281 ? 23.740 -24.278 -9.225 1.00 91.38 281 TYR A O 1
ATOM 2262 N N . ASN A 1 282 ? 23.286 -25.787 -7.636 1.00 93.12 282 ASN A N 1
ATOM 2263 C CA . ASN A 1 282 ? 22.334 -24.973 -6.879 1.00 93.12 282 ASN A CA 1
ATOM 2264 C C . ASN A 1 282 ? 22.838 -24.604 -5.471 1.00 93.12 282 ASN A C 1
ATOM 2266 O O . ASN A 1 282 ? 22.062 -24.494 -4.523 1.00 93.12 282 ASN A O 1
ATOM 2270 N N . MET A 1 283 ? 24.157 -24.469 -5.320 1.00 92.12 283 MET A N 1
ATOM 2271 C CA . MET A 1 283 ? 24.802 -24.028 -4.081 1.00 92.12 283 MET A CA 1
ATOM 2272 C C . MET A 1 283 ? 24.846 -22.495 -3.985 1.00 92.12 283 MET A C 1
ATOM 2274 O O . MET A 1 283 ? 24.831 -21.817 -5.006 1.00 92.12 283 MET A O 1
ATOM 2278 N N . GLN A 1 284 ? 24.943 -21.954 -2.761 1.00 87.25 284 GLN A N 1
ATOM 2279 C CA . GLN A 1 284 ? 25.146 -20.515 -2.494 1.00 87.25 284 GLN A CA 1
ATOM 2280 C C . GLN A 1 284 ? 24.163 -19.602 -3.256 1.00 87.25 284 GLN A C 1
ATOM 2282 O O . GLN A 1 284 ? 24.569 -18.693 -3.971 1.00 87.25 284 GLN A O 1
ATOM 2287 N N . ASP A 1 285 ? 22.863 -19.879 -3.110 1.00 91.12 285 ASP A N 1
ATOM 2288 C CA . ASP A 1 285 ? 21.744 -19.150 -3.734 1.00 91.12 285 ASP A CA 1
ATOM 2289 C C . ASP A 1 285 ? 21.602 -19.310 -5.264 1.00 91.12 285 ASP A C 1
ATOM 2291 O O . ASP A 1 285 ? 20.745 -18.672 -5.881 1.00 91.12 285 ASP A O 1
ATOM 2295 N N . ALA A 1 286 ? 22.371 -20.206 -5.893 1.00 93.44 286 ALA A N 1
ATOM 2296 C CA . ALA A 1 286 ? 22.185 -20.552 -7.299 1.00 93.44 286 ALA A CA 1
ATOM 2297 C C . ALA A 1 286 ? 20.920 -21.401 -7.533 1.00 93.44 286 ALA A C 1
ATOM 2299 O O . ALA A 1 286 ? 20.537 -22.244 -6.719 1.00 93.44 286 ALA A O 1
ATOM 2300 N N . ILE A 1 287 ? 20.289 -21.212 -8.694 1.00 93.94 287 ILE A N 1
ATOM 2301 C CA . ILE A 1 287 ? 19.079 -21.933 -9.110 1.00 93.94 287 ILE A CA 1
ATOM 2302 C C . ILE A 1 287 ? 19.354 -22.637 -10.439 1.00 93.94 287 ILE A C 1
ATOM 2304 O O . ILE A 1 287 ? 19.880 -22.039 -11.376 1.00 93.94 287 ILE A O 1
ATOM 2308 N N . ILE A 1 288 ? 18.945 -23.901 -10.541 1.00 94.50 288 ILE A N 1
ATOM 2309 C CA . ILE A 1 288 ? 18.965 -24.662 -11.794 1.00 94.50 288 ILE A CA 1
ATOM 2310 C C . ILE A 1 288 ? 17.599 -24.509 -12.468 1.00 94.50 288 ILE A C 1
ATOM 2312 O O . ILE A 1 288 ? 16.568 -24.792 -11.858 1.00 94.50 288 ILE A O 1
ATOM 2316 N N . MET A 1 289 ? 17.582 -24.083 -13.733 1.00 94.62 289 MET A N 1
ATOM 2317 C CA . MET A 1 289 ? 16.356 -23.957 -14.527 1.00 94.62 289 MET A CA 1
ATOM 2318 C C . MET A 1 289 ? 16.225 -25.078 -15.558 1.00 94.62 289 MET A C 1
ATOM 2320 O O . MET A 1 289 ? 17.200 -25.509 -16.170 1.00 94.62 289 MET A O 1
ATOM 2324 N N . ASN A 1 290 ? 14.989 -25.524 -15.795 1.00 95.62 290 ASN A N 1
ATOM 2325 C CA . ASN A 1 290 ? 14.697 -26.491 -16.847 1.00 95.62 290 ASN A CA 1
ATOM 2326 C C . ASN A 1 290 ? 14.792 -25.821 -18.226 1.00 95.62 290 ASN A C 1
ATOM 2328 O O . ASN A 1 290 ? 13.936 -25.012 -18.591 1.00 95.62 290 ASN A O 1
ATOM 2332 N N . ARG A 1 291 ? 15.798 -26.219 -19.011 1.00 96.81 291 ARG A N 1
ATOM 2333 C CA . ARG A 1 291 ? 16.023 -25.728 -20.376 1.00 96.81 291 ARG A CA 1
ATOM 2334 C C . ARG A 1 291 ? 14.788 -25.863 -21.273 1.00 96.81 291 ARG A C 1
ATOM 2336 O O . ARG A 1 291 ? 14.442 -24.902 -21.950 1.00 96.81 291 ARG A O 1
ATOM 2343 N N . ALA A 1 292 ? 14.082 -26.994 -21.226 1.00 97.94 292 ALA A N 1
ATOM 2344 C CA . ALA A 1 292 ? 12.893 -27.213 -22.051 1.00 97.94 292 ALA A CA 1
ATOM 2345 C C . ALA A 1 292 ? 11.752 -26.236 -21.711 1.00 97.94 292 ALA A C 1
ATOM 2347 O O . ALA A 1 292 ? 10.949 -25.896 -22.576 1.00 97.94 292 ALA A O 1
ATOM 2348 N N . SER A 1 293 ? 11.669 -25.764 -20.462 1.00 97.38 293 SER A N 1
ATOM 2349 C CA . SER A 1 293 ? 10.699 -24.735 -20.073 1.00 97.38 293 SER A CA 1
ATOM 2350 C C . SER A 1 293 ? 11.104 -23.352 -20.585 1.00 97.38 293 SER A C 1
ATOM 2352 O O . SER A 1 293 ? 10.250 -22.609 -21.064 1.00 97.38 293 SER A O 1
ATOM 2354 N N . VAL A 1 294 ? 12.397 -23.016 -20.533 1.00 96.12 294 VAL A N 1
ATOM 2355 C CA . VAL A 1 294 ? 12.929 -21.749 -21.070 1.00 96.12 294 VAL A CA 1
ATOM 2356 C C . VAL A 1 294 ? 12.743 -21.677 -22.589 1.00 96.12 294 VAL A C 1
ATOM 2358 O O . VAL A 1 294 ? 12.282 -20.662 -23.102 1.00 96.12 294 VAL A O 1
ATOM 2361 N N . GLU A 1 295 ? 12.999 -22.774 -23.308 1.00 97.00 295 GLU A N 1
ATOM 2362 C CA . GLU A 1 295 ? 12.755 -22.882 -24.758 1.00 97.00 295 GLU A CA 1
ATOM 2363 C C . GLU A 1 295 ? 11.266 -22.713 -25.116 1.00 97.00 295 GLU A C 1
ATOM 2365 O O . GLU A 1 295 ? 10.935 -22.243 -26.202 1.00 97.00 295 GLU A O 1
ATOM 2370 N N . ARG A 1 296 ? 10.358 -22.999 -24.174 1.00 96.38 296 ARG A N 1
ATOM 2371 C CA . ARG A 1 296 ? 8.911 -22.724 -24.267 1.00 96.38 296 ARG A CA 1
ATOM 2372 C C . ARG A 1 296 ? 8.516 -21.342 -23.725 1.00 96.38 296 ARG A C 1
ATOM 2374 O O . ARG A 1 296 ? 7.356 -21.128 -23.388 1.00 96.38 296 ARG A O 1
ATOM 2381 N N . ALA A 1 297 ? 9.466 -20.411 -23.658 1.00 95.00 297 ALA A N 1
ATOM 2382 C CA . ALA A 1 297 ? 9.295 -19.017 -23.245 1.00 95.00 297 ALA A CA 1
ATOM 2383 C C . ALA A 1 297 ? 9.003 -18.768 -21.749 1.00 95.00 297 ALA A C 1
ATOM 2385 O O . ALA A 1 297 ? 8.530 -17.687 -21.386 1.00 95.00 297 ALA A O 1
ATOM 2386 N N . LEU A 1 298 ? 9.336 -19.709 -20.855 1.00 95.62 298 LEU A N 1
ATOM 2387 C CA . LEU A 1 298 ? 9.361 -19.419 -19.416 1.00 95.62 298 LEU A CA 1
ATOM 2388 C C . LEU A 1 298 ? 10.398 -18.321 -19.122 1.00 95.62 298 LEU A C 1
ATOM 2390 O O . LEU A 1 298 ? 11.564 -18.448 -19.488 1.00 95.62 298 LEU A O 1
ATOM 2394 N N . GLY A 1 299 ? 9.971 -17.246 -18.462 1.00 93.31 299 GLY A N 1
ATOM 2395 C CA . GLY A 1 299 ? 10.799 -16.093 -18.108 1.00 93.31 299 GLY A CA 1
ATOM 2396 C C . GLY A 1 299 ? 11.175 -15.180 -19.278 1.00 93.31 299 GLY A C 1
ATOM 2397 O O . GLY A 1 299 ? 11.991 -14.278 -19.094 1.00 93.31 299 GLY A O 1
ATOM 2398 N N . ARG A 1 300 ? 10.618 -15.390 -20.481 1.00 95.56 300 ARG A N 1
ATOM 2399 C CA . ARG A 1 300 ? 10.970 -14.586 -21.658 1.00 95.56 300 ARG A CA 1
ATOM 2400 C C . ARG A 1 300 ? 10.436 -13.161 -21.523 1.00 95.56 300 ARG A C 1
ATOM 2402 O O . ARG A 1 300 ? 9.260 -12.951 -21.222 1.00 95.56 300 ARG A O 1
ATOM 2409 N N . SER A 1 301 ? 11.316 -12.190 -21.743 1.00 95.06 301 SER A N 1
ATOM 2410 C CA . SER A 1 301 ? 10.969 -10.772 -21.760 1.00 95.06 301 SER A CA 1
ATOM 2411 C C . SER A 1 301 ? 11.554 -10.087 -22.986 1.00 95.06 301 SER A C 1
ATOM 2413 O O . SER A 1 301 ? 12.610 -10.473 -23.493 1.00 95.06 301 SER A O 1
ATOM 2415 N N . SER A 1 302 ? 10.857 -9.051 -23.431 1.00 92.75 302 SER A N 1
ATOM 2416 C CA . SER A 1 302 ? 11.248 -8.180 -24.528 1.00 92.75 302 SER A CA 1
ATOM 2417 C C . SER A 1 302 ? 11.829 -6.885 -23.959 1.00 92.75 302 SER A C 1
ATOM 2419 O O . SER A 1 302 ? 11.195 -6.228 -23.128 1.00 92.75 302 SER A O 1
ATOM 2421 N N . PHE A 1 303 ? 13.040 -6.523 -24.387 1.00 93.62 303 PHE A N 1
ATOM 2422 C CA . PHE A 1 303 ? 13.680 -5.254 -24.042 1.00 93.62 303 PHE A CA 1
ATOM 2423 C C . PHE A 1 303 ? 13.531 -4.274 -25.202 1.00 93.62 303 PHE A C 1
ATOM 2425 O O . PHE A 1 303 ? 13.942 -4.571 -26.320 1.00 93.62 303 PHE A O 1
ATOM 2432 N N . VAL A 1 304 ? 12.962 -3.108 -24.922 1.00 91.81 304 VAL A N 1
ATOM 2433 C CA . VAL A 1 304 ? 12.795 -2.021 -25.886 1.00 91.81 304 VAL A CA 1
ATOM 2434 C C . VAL A 1 304 ? 13.673 -0.861 -25.449 1.00 91.81 304 VAL A C 1
ATOM 2436 O O . VAL A 1 304 ? 13.661 -0.462 -24.280 1.00 91.81 304 VAL A O 1
ATOM 2439 N N . ARG A 1 305 ? 14.433 -0.315 -26.397 1.00 90.62 305 ARG A N 1
ATOM 2440 C CA . ARG A 1 305 ? 15.262 0.867 -26.202 1.00 90.62 305 ARG A CA 1
ATOM 2441 C C . ARG A 1 305 ? 14.995 1.855 -27.321 1.00 90.62 305 ARG A C 1
ATOM 2443 O O . ARG A 1 305 ? 15.070 1.491 -28.487 1.00 90.62 305 ARG A O 1
ATOM 2450 N N . THR A 1 306 ? 14.731 3.096 -26.939 1.00 90.31 306 THR A N 1
ATOM 2451 C CA . THR A 1 306 ? 14.517 4.188 -27.888 1.00 90.31 306 THR A CA 1
ATOM 2452 C C . THR A 1 306 ? 15.779 5.037 -27.976 1.00 90.31 306 THR A C 1
ATOM 2454 O O . THR A 1 306 ? 16.424 5.316 -26.958 1.00 90.31 306 THR A O 1
ATOM 2457 N N . TYR A 1 307 ? 16.120 5.438 -29.194 1.00 88.88 307 TYR A N 1
ATOM 2458 C CA . TYR A 1 307 ? 17.218 6.340 -29.516 1.00 88.88 307 TYR A CA 1
ATOM 2459 C C . TYR A 1 307 ? 16.622 7.614 -30.106 1.00 88.88 307 TYR A C 1
ATOM 2461 O O . TYR A 1 307 ? 15.710 7.542 -30.924 1.00 88.88 307 TYR A O 1
ATOM 2469 N N . ASN A 1 308 ? 17.113 8.769 -29.661 1.00 89.44 308 ASN A N 1
ATOM 2470 C CA . ASN A 1 308 ? 16.610 10.065 -30.099 1.00 89.44 308 ASN A CA 1
ATOM 2471 C C . ASN A 1 308 ? 17.718 10.801 -30.846 1.00 89.44 308 ASN A C 1
ATOM 2473 O O . ASN A 1 308 ? 18.802 10.998 -30.296 1.00 89.44 308 ASN A O 1
ATOM 2477 N N . ALA A 1 309 ? 17.407 11.249 -32.056 1.00 88.94 309 ALA A N 1
ATOM 2478 C CA . ALA A 1 309 ? 18.233 12.152 -32.839 1.00 88.94 309 ALA A CA 1
ATOM 2479 C C . ALA A 1 309 ? 17.443 13.435 -33.112 1.00 88.94 309 ALA A C 1
ATOM 2481 O O . ALA A 1 309 ? 16.236 13.403 -33.345 1.00 88.94 309 ALA A O 1
ATOM 2482 N N . GLU A 1 310 ? 18.126 14.572 -33.058 1.00 90.56 310 GLU A N 1
ATOM 2483 C CA . GLU A 1 310 ? 17.540 15.885 -33.313 1.00 90.56 310 GLU A CA 1
ATOM 2484 C C . GLU A 1 310 ? 18.389 16.649 -34.329 1.00 90.56 310 GLU A C 1
ATOM 2486 O O . GLU A 1 310 ? 19.623 16.567 -34.305 1.00 90.56 310 GLU A O 1
ATOM 2491 N N . ARG A 1 311 ? 17.719 17.403 -35.204 1.00 90.88 311 ARG A N 1
ATOM 2492 C CA . ARG A 1 311 ? 18.336 18.381 -36.101 1.00 90.88 311 ARG A CA 1
ATOM 2493 C C . ARG A 1 311 ? 18.563 19.677 -35.333 1.00 90.88 311 ARG A C 1
ATOM 2495 O O . ARG A 1 311 ? 17.607 20.378 -34.999 1.00 90.88 311 ARG A O 1
ATOM 2502 N N . LYS A 1 312 ? 19.824 20.002 -35.036 1.00 89.19 312 LYS A N 1
ATOM 2503 C CA . LYS A 1 312 ? 20.168 21.260 -34.364 1.00 89.19 312 LYS A CA 1
ATOM 2504 C C . LYS A 1 312 ? 20.437 22.359 -35.371 1.00 89.19 312 LYS A C 1
ATOM 2506 O O . LYS A 1 312 ? 21.079 22.149 -36.397 1.00 89.19 312 LYS A O 1
ATOM 2511 N N . ARG A 1 313 ? 20.000 23.563 -35.014 1.00 88.75 313 ARG A N 1
ATOM 2512 C CA . ARG A 1 313 ? 20.392 24.804 -35.675 1.00 88.75 313 ARG A CA 1
ATOM 2513 C C . ARG A 1 313 ? 21.411 25.528 -34.814 1.00 88.75 313 ARG A C 1
ATOM 2515 O O . ARG A 1 313 ? 21.148 25.811 -33.646 1.00 88.75 313 ARG A O 1
ATOM 2522 N N . PHE A 1 314 ? 22.559 25.843 -35.396 1.00 85.19 314 PHE A N 1
ATOM 2523 C CA . PHE A 1 314 ? 23.633 26.534 -34.698 1.00 85.19 314 PHE A CA 1
ATOM 2524 C C . PHE A 1 314 ? 23.492 28.063 -34.795 1.00 85.19 314 PHE A C 1
ATOM 2526 O O . PHE A 1 314 ? 22.933 28.583 -35.773 1.00 85.19 314 PHE A O 1
ATOM 2533 N N . PRO A 1 315 ? 24.024 28.814 -33.808 1.00 76.31 315 PRO A N 1
ATOM 2534 C CA . PRO A 1 315 ? 24.185 30.263 -33.908 1.00 76.31 315 PRO A CA 1
ATOM 2535 C C . PRO A 1 315 ? 25.114 30.587 -35.089 1.00 76.31 315 PRO A C 1
ATOM 2537 O O . PRO A 1 315 ? 26.312 30.342 -35.026 1.00 76.31 315 PRO A O 1
ATOM 2540 N N . GLY A 1 316 ? 24.550 31.055 -36.201 1.00 77.19 316 GLY A N 1
ATOM 2541 C CA . GLY A 1 316 ? 25.245 31.152 -37.495 1.00 77.19 316 GLY A CA 1
ATOM 2542 C C . GLY A 1 316 ? 24.399 30.673 -38.677 1.00 77.19 316 GLY A C 1
ATOM 2543 O O . GLY A 1 316 ? 24.781 30.862 -39.825 1.00 77.19 316 GLY A O 1
ATOM 2544 N N . GLY A 1 317 ? 23.230 30.080 -38.406 1.00 82.69 317 GLY A N 1
ATOM 2545 C CA . GLY A 1 317 ? 22.261 29.685 -39.432 1.00 82.69 317 GLY A CA 1
ATOM 2546 C C . GLY A 1 317 ? 22.563 28.348 -40.103 1.00 82.69 317 GLY A C 1
ATOM 2547 O O . GLY A 1 317 ? 21.750 27.890 -40.895 1.00 82.69 317 GLY A O 1
ATOM 2548 N N . GLN A 1 318 ? 23.686 27.713 -39.765 1.00 83.88 318 GLN A N 1
ATOM 2549 C CA . GLN A 1 318 ? 23.993 26.353 -40.192 1.00 83.88 318 GLN A CA 1
ATOM 2550 C C . GLN A 1 318 ? 23.141 25.347 -39.415 1.00 83.88 318 GLN A C 1
ATOM 2552 O O . GLN A 1 318 ? 22.882 25.518 -38.219 1.00 83.88 318 GLN A O 1
ATOM 2557 N N . GLU A 1 319 ? 22.718 24.291 -40.099 1.00 88.81 319 GLU A N 1
ATOM 2558 C CA . GLU A 1 319 ? 21.811 23.278 -39.571 1.00 88.81 319 GLU A CA 1
ATOM 2559 C C . GLU A 1 319 ? 22.385 21.878 -39.809 1.00 88.81 319 GLU A C 1
ATOM 2561 O O . GLU A 1 319 ? 23.028 21.600 -40.827 1.00 88.81 319 GLU A O 1
ATOM 2566 N N . GLU A 1 320 ? 22.182 21.002 -38.832 1.00 90.31 320 GLU A N 1
ATOM 2567 C CA . GLU A 1 320 ? 22.414 19.568 -38.995 1.00 90.31 320 GLU A CA 1
ATOM 2568 C C . GLU A 1 320 ? 21.333 18.977 -39.894 1.00 90.31 320 GLU A C 1
ATOM 2570 O O . GLU A 1 320 ? 20.208 19.465 -39.909 1.00 90.31 320 GLU A O 1
ATOM 2575 N N . GLU A 1 321 ? 21.659 17.920 -40.622 1.00 90.19 321 GLU A N 1
ATOM 2576 C CA . GLU A 1 321 ? 20.686 17.199 -41.441 1.00 90.19 321 GLU A CA 1
ATOM 2577 C C . GLU A 1 321 ? 20.705 15.724 -41.055 1.00 90.19 321 GLU A C 1
ATOM 2579 O O . GLU A 1 321 ? 21.757 15.166 -40.727 1.00 90.19 321 GLU A O 1
ATOM 2584 N N . ILE A 1 322 ? 19.515 15.128 -41.030 1.00 92.19 322 ILE A N 1
ATOM 2585 C CA . ILE A 1 322 ? 19.332 13.687 -40.867 1.00 92.19 322 ILE A CA 1
ATOM 2586 C C . ILE A 1 322 ? 19.160 13.154 -42.282 1.00 92.19 322 ILE A C 1
ATOM 2588 O O . ILE A 1 322 ? 18.176 13.457 -42.952 1.00 92.19 322 ILE A O 1
ATOM 2592 N N . GLU A 1 323 ? 20.193 12.474 -42.752 1.00 89.56 323 GLU A N 1
ATOM 2593 C CA . GLU A 1 323 ? 20.329 11.974 -44.112 1.00 89.56 323 GLU A CA 1
ATOM 2594 C C . GLU A 1 323 ? 21.385 10.870 -44.109 1.00 89.56 323 GLU A C 1
ATOM 2596 O O . GLU A 1 323 ? 22.217 10.786 -43.198 1.00 89.56 323 GLU A O 1
ATOM 2601 N N . VAL A 1 324 ? 21.388 10.034 -45.143 1.00 89.44 324 VAL A N 1
ATOM 2602 C CA . VAL A 1 324 ? 22.493 9.096 -45.349 1.00 89.44 324 VAL A CA 1
ATOM 2603 C C . VAL A 1 324 ? 23.756 9.907 -45.669 1.00 89.44 324 VAL A C 1
ATOM 2605 O O . VAL A 1 324 ? 23.755 10.642 -46.661 1.00 89.44 324 VAL A O 1
ATOM 2608 N N . PRO A 1 325 ? 24.840 9.799 -44.873 1.00 84.88 325 PRO A N 1
ATOM 2609 C CA . PRO A 1 325 ? 26.098 10.467 -45.190 1.00 84.88 325 PRO A CA 1
ATOM 2610 C C . PRO A 1 325 ? 26.572 10.036 -46.579 1.00 84.88 325 PRO A C 1
ATOM 2612 O O . PRO A 1 325 ? 26.534 8.841 -46.859 1.00 84.88 325 PRO A O 1
ATOM 2615 N N . GLY A 1 326 ? 26.996 11.001 -47.409 1.00 82.12 326 GLY A N 1
ATOM 2616 C CA . GLY A 1 326 ? 27.230 10.889 -48.861 1.00 82.12 326 GLY A CA 1
ATOM 2617 C C . GLY A 1 326 ? 28.099 9.723 -49.364 1.00 82.12 326 GLY A C 1
ATOM 2618 O O . GLY A 1 326 ? 28.310 8.713 -48.706 1.00 82.12 326 GLY A O 1
ATOM 2619 N N . THR A 1 327 ? 28.614 9.801 -50.585 1.00 77.00 327 THR A N 1
ATOM 2620 C CA . THR A 1 327 ? 29.241 8.618 -51.216 1.00 77.00 327 THR A CA 1
ATOM 2621 C C . THR A 1 327 ? 30.727 8.454 -50.900 1.00 77.00 327 THR A C 1
ATOM 2623 O O . THR A 1 327 ? 31.240 7.337 -50.964 1.00 77.00 327 THR A O 1
ATOM 2626 N N . GLY A 1 328 ? 31.413 9.531 -50.501 1.00 75.56 328 GLY A N 1
ATOM 2627 C CA . GLY A 1 328 ? 32.854 9.527 -50.240 1.00 75.56 328 GLY A CA 1
ATOM 2628 C C . GLY A 1 328 ? 33.273 10.329 -49.006 1.00 75.56 328 GLY A C 1
ATOM 2629 O O . GLY A 1 328 ? 32.548 11.204 -48.530 1.00 75.56 328 GLY A O 1
ATOM 2630 N N . GLN A 1 329 ? 34.481 10.049 -48.502 1.00 74.62 329 GLN A N 1
ATOM 2631 C CA . GLN A 1 329 ? 35.096 10.802 -47.394 1.00 74.62 329 GLN A CA 1
ATOM 2632 C C . GLN A 1 329 ? 35.404 12.262 -47.759 1.00 74.62 329 GLN A C 1
ATOM 2634 O O . GLN A 1 329 ? 35.525 13.102 -46.868 1.00 74.62 329 GLN A O 1
ATOM 2639 N N . ASP A 1 330 ? 35.497 12.559 -49.057 1.00 74.31 330 ASP A N 1
ATOM 2640 C CA . ASP A 1 330 ? 35.710 13.909 -49.582 1.00 74.31 330 ASP A CA 1
ATOM 2641 C C . ASP A 1 330 ? 34.478 14.810 -49.371 1.00 74.31 330 ASP A C 1
ATOM 2643 O O . ASP A 1 330 ? 34.615 16.019 -49.192 1.00 74.31 330 ASP A O 1
ATOM 2647 N N . GLU A 1 331 ? 33.274 14.223 -49.355 1.00 79.06 331 GLU A N 1
ATOM 2648 C CA . GLU A 1 331 ? 32.005 14.933 -49.135 1.00 79.06 331 GLU A CA 1
ATOM 2649 C C . GLU A 1 331 ? 31.690 15.072 -47.641 1.00 79.06 331 GLU A C 1
ATOM 2651 O O . GLU A 1 331 ? 31.315 16.149 -47.164 1.00 79.06 331 GLU A O 1
ATOM 2656 N N . VAL A 1 332 ? 31.854 13.971 -46.898 1.00 83.31 332 VAL A N 1
ATOM 2657 C CA . VAL A 1 332 ? 31.586 13.906 -45.460 1.00 83.31 332 VAL A CA 1
ATOM 2658 C C . VAL A 1 332 ? 32.821 13.398 -44.727 1.00 83.31 332 VAL A C 1
ATOM 2660 O O . VAL A 1 332 ? 33.177 12.217 -44.773 1.00 83.31 332 VAL A O 1
ATOM 2663 N N . LYS A 1 333 ? 33.463 14.299 -43.986 1.00 82.50 333 LYS A N 1
ATOM 2664 C CA . LYS A 1 333 ? 34.658 13.978 -43.208 1.00 82.50 333 LYS A CA 1
ATOM 2665 C C . LYS A 1 333 ? 34.296 13.053 -42.045 1.00 82.50 333 LYS A C 1
ATOM 2667 O O . LYS A 1 333 ? 33.375 13.343 -41.284 1.00 82.50 333 LYS A O 1
ATOM 2672 N N . GLY A 1 334 ? 35.063 11.975 -41.879 1.00 81.56 334 GLY A N 1
ATOM 2673 C CA . GLY A 1 334 ? 34.846 10.991 -40.811 1.00 81.56 334 GLY A CA 1
ATOM 2674 C C . GLY A 1 334 ? 33.775 9.946 -41.124 1.00 81.56 334 GLY A C 1
ATOM 2675 O O . GLY A 1 334 ? 33.405 9.186 -40.236 1.00 81.56 334 GLY A O 1
ATOM 2676 N N . ARG A 1 335 ? 33.294 9.884 -42.373 1.00 83.94 335 ARG A N 1
ATOM 2677 C CA . ARG A 1 335 ? 32.330 8.874 -42.810 1.00 83.94 335 ARG A CA 1
ATOM 2678 C C . ARG A 1 335 ? 32.851 7.454 -42.567 1.00 83.94 335 ARG A C 1
ATOM 2680 O O . ARG A 1 335 ? 33.965 7.116 -42.976 1.00 83.94 335 ARG A O 1
ATOM 2687 N N . LYS A 1 336 ? 32.001 6.635 -41.946 1.00 84.19 336 LYS A N 1
ATOM 2688 C CA . LYS A 1 336 ? 32.216 5.192 -41.743 1.00 84.19 336 LYS A CA 1
ATOM 2689 C C . LYS A 1 336 ? 32.076 4.385 -43.048 1.00 84.19 336 LYS A C 1
ATOM 2691 O O . LYS A 1 336 ? 31.821 4.958 -44.114 1.00 84.19 336 LYS A O 1
ATOM 2696 N N . ASP A 1 337 ? 32.272 3.068 -42.988 1.00 84.44 337 ASP A N 1
ATOM 2697 C CA . ASP A 1 337 ? 32.164 2.225 -44.183 1.00 84.44 337 ASP A CA 1
ATOM 2698 C C . ASP A 1 337 ? 30.737 2.221 -44.759 1.00 84.44 337 ASP A C 1
ATOM 2700 O O . ASP A 1 337 ? 29.749 2.346 -44.040 1.00 84.44 337 ASP A O 1
ATOM 2704 N N . SER A 1 338 ? 30.618 2.082 -46.080 1.00 82.31 338 SER A N 1
ATOM 2705 C CA . SER A 1 338 ? 29.323 2.136 -46.770 1.00 82.31 338 SER A CA 1
ATOM 2706 C C . SER A 1 338 ? 28.379 1.002 -46.356 1.00 82.31 338 SER A C 1
ATOM 2708 O O . SER A 1 338 ? 27.163 1.183 -46.417 1.00 82.31 338 SER A O 1
ATOM 2710 N N . ALA A 1 339 ? 28.912 -0.146 -45.922 1.00 83.44 339 ALA A N 1
ATOM 2711 C CA . ALA A 1 339 ? 28.102 -1.258 -45.432 1.00 83.44 339 ALA A CA 1
ATOM 2712 C C . ALA A 1 339 ? 27.289 -0.882 -44.180 1.00 83.44 339 ALA A C 1
ATOM 2714 O O . ALA A 1 339 ? 26.157 -1.344 -44.025 1.00 83.44 339 ALA A O 1
ATOM 2715 N N . GLU A 1 340 ? 27.810 0.020 -43.341 1.00 83.62 340 GLU A N 1
ATOM 2716 C CA . GLU A 1 340 ? 27.172 0.434 -42.086 1.00 83.62 340 GLU A CA 1
ATOM 2717 C C . GLU A 1 340 ? 25.934 1.317 -42.274 1.00 83.62 340 GLU A C 1
ATOM 2719 O O . GLU A 1 340 ? 25.195 1.525 -41.315 1.00 83.62 340 GLU A O 1
ATOM 2724 N N . TYR A 1 341 ? 25.694 1.827 -43.485 1.00 86.88 341 TYR A N 1
ATOM 2725 C CA . TYR A 1 341 ? 24.519 2.641 -43.823 1.00 86.88 341 TYR A CA 1
ATOM 2726 C C . TYR A 1 341 ? 23.522 1.893 -44.714 1.00 86.88 341 TYR A C 1
ATOM 2728 O O . TYR A 1 341 ? 22.506 2.458 -45.111 1.00 86.88 341 TYR A O 1
ATOM 2736 N N . SER A 1 342 ? 23.804 0.632 -45.058 1.00 86.75 342 SER A N 1
ATOM 2737 C CA . SER A 1 342 ? 23.028 -0.137 -46.042 1.00 86.75 342 SER A CA 1
ATOM 2738 C C . SER A 1 342 ? 21.564 -0.362 -45.650 1.00 86.75 342 SER A C 1
ATOM 2740 O O . SER A 1 342 ? 20.716 -0.551 -46.521 1.00 86.75 342 SER A O 1
ATOM 2742 N N . HIS A 1 343 ? 21.257 -0.325 -44.353 1.00 87.81 343 HIS A N 1
ATOM 2743 C CA . HIS A 1 343 ? 19.911 -0.488 -43.803 1.00 87.81 343 HIS A CA 1
ATOM 2744 C C . HIS A 1 343 ? 19.168 0.837 -43.572 1.00 87.81 343 HIS A C 1
ATOM 2746 O O . HIS A 1 343 ? 18.064 0.806 -43.024 1.00 87.81 343 HIS A O 1
ATOM 2752 N N . LEU A 1 344 ? 19.754 1.978 -43.954 1.00 90.38 344 LEU A N 1
ATOM 2753 C CA . LEU A 1 344 ? 19.106 3.287 -43.875 1.00 90.38 344 LEU A CA 1
ATOM 2754 C C . LEU A 1 344 ? 18.312 3.601 -45.153 1.00 90.38 344 LEU A C 1
ATOM 2756 O O . LEU A 1 344 ? 18.738 3.311 -46.272 1.00 90.38 344 LEU A O 1
ATOM 2760 N N . GLU A 1 345 ? 17.152 4.223 -44.976 1.00 90.06 345 GLU A N 1
ATOM 2761 C CA . GLU A 1 345 ? 16.345 4.847 -46.018 1.00 90.06 345 GLU A CA 1
ATOM 2762 C C . GLU A 1 345 ? 16.938 6.200 -46.445 1.00 90.06 345 GLU A C 1
ATOM 2764 O O . GLU A 1 345 ? 17.889 6.717 -45.857 1.00 90.06 345 GLU A O 1
ATOM 2769 N N . TYR A 1 346 ? 16.366 6.802 -47.493 1.00 87.56 346 TYR A N 1
ATOM 2770 C CA . TYR A 1 346 ? 16.814 8.094 -48.027 1.00 87.56 346 TYR A CA 1
ATOM 2771 C C . TYR A 1 346 ? 16.730 9.243 -47.006 1.00 87.56 346 TYR A C 1
ATOM 2773 O O . TYR A 1 346 ? 17.399 10.260 -47.174 1.00 87.56 346 TYR A O 1
ATOM 2781 N N . ASP A 1 347 ? 15.907 9.095 -45.969 1.00 89.62 347 ASP A N 1
ATOM 2782 C CA . ASP A 1 347 ? 15.723 10.053 -44.880 1.00 89.62 347 ASP A CA 1
ATOM 2783 C C . ASP A 1 347 ? 16.725 9.854 -43.725 1.00 89.62 347 ASP A C 1
ATOM 2785 O O . ASP A 1 347 ? 16.642 10.542 -42.711 1.00 89.62 347 ASP A O 1
ATOM 2789 N N . GLY A 1 348 ? 17.678 8.922 -43.867 1.00 89.31 348 GLY A N 1
ATOM 2790 C CA . GLY A 1 348 ? 18.689 8.619 -42.855 1.00 89.31 348 GLY A CA 1
ATOM 2791 C C . GLY A 1 348 ? 18.179 7.771 -41.684 1.00 89.31 348 GLY A C 1
ATOM 2792 O O . GLY A 1 348 ? 18.913 7.613 -40.704 1.00 89.31 348 GLY A O 1
ATOM 2793 N N . LEU A 1 349 ? 16.959 7.225 -41.759 1.00 91.38 349 LEU A N 1
ATOM 2794 C CA . LEU A 1 349 ? 16.359 6.360 -40.739 1.00 91.38 349 LEU A CA 1
ATOM 2795 C C . LEU A 1 349 ? 16.373 4.881 -41.162 1.00 91.38 349 LEU A C 1
ATOM 2797 O O . LEU A 1 349 ? 16.394 4.577 -42.348 1.00 91.38 349 LEU A O 1
ATOM 2801 N N . PRO A 1 350 ? 16.373 3.926 -40.218 1.00 90.31 350 PRO A N 1
ATOM 2802 C CA . PRO A 1 350 ? 16.448 2.510 -40.546 1.00 90.31 350 PRO A CA 1
ATOM 2803 C C . PRO A 1 350 ? 15.073 1.938 -40.916 1.00 90.31 350 PRO A C 1
ATOM 2805 O O . PRO A 1 350 ? 14.062 2.292 -40.303 1.00 90.31 350 PRO A O 1
ATOM 2808 N N . TYR A 1 351 ? 15.039 0.965 -41.832 1.00 89.75 351 TYR A N 1
ATOM 2809 C CA . TYR A 1 351 ? 13.817 0.203 -42.120 1.00 89.75 351 TYR A CA 1
ATOM 2810 C C . TYR A 1 351 ? 13.317 -0.540 -40.860 1.00 89.75 351 TYR A C 1
ATOM 2812 O O . TYR A 1 351 ? 14.094 -1.295 -40.252 1.00 89.75 351 TYR A O 1
ATOM 2820 N N . PRO A 1 352 ? 12.030 -0.411 -40.475 1.00 90.00 352 PRO A N 1
ATOM 2821 C CA . PRO A 1 352 ? 11.450 -1.196 -39.386 1.00 90.00 352 PRO A CA 1
ATOM 2822 C C . PRO A 1 352 ? 11.623 -2.705 -39.604 1.00 90.00 352 PRO A C 1
ATOM 2824 O O . PRO A 1 352 ? 11.622 -3.179 -40.736 1.00 90.00 352 PRO A O 1
ATOM 2827 N N . GLU A 1 353 ? 11.743 -3.467 -38.513 1.00 89.38 353 GLU A N 1
ATOM 2828 C CA . GLU A 1 353 ? 11.943 -4.931 -38.529 1.00 89.38 353 GLU A CA 1
ATOM 2829 C C . GLU A 1 353 ? 13.259 -5.412 -39.177 1.00 89.38 353 GLU A C 1
ATOM 2831 O O . GLU A 1 353 ? 13.445 -6.609 -39.405 1.00 89.38 353 GLU A O 1
ATOM 2836 N N . THR A 1 354 ? 14.216 -4.511 -39.418 1.00 87.56 354 THR A N 1
ATOM 2837 C CA . THR A 1 354 ? 15.565 -4.901 -39.845 1.00 87.56 354 THR A CA 1
ATOM 2838 C C . THR A 1 354 ? 16.377 -5.403 -38.660 1.00 87.56 354 THR A C 1
ATOM 2840 O O . THR A 1 354 ? 16.437 -4.775 -37.601 1.00 87.56 354 THR A O 1
ATOM 2843 N N . MET A 1 355 ? 17.031 -6.550 -38.832 1.00 85.81 355 MET A N 1
ATOM 2844 C CA . MET A 1 355 ? 17.921 -7.085 -37.812 1.00 85.81 355 MET A CA 1
ATOM 2845 C C . MET A 1 355 ? 19.215 -6.270 -37.771 1.00 85.81 355 MET A C 1
ATOM 2847 O O . MET A 1 355 ? 19.987 -6.276 -38.724 1.00 85.81 355 MET A O 1
ATOM 2851 N N . ILE A 1 356 ? 19.454 -5.605 -36.642 1.00 83.81 356 ILE A N 1
ATOM 2852 C CA . ILE A 1 356 ? 20.665 -4.824 -36.381 1.00 83.81 356 ILE A CA 1
ATOM 2853 C C . ILE A 1 356 ? 21.419 -5.480 -35.225 1.00 83.81 356 ILE A C 1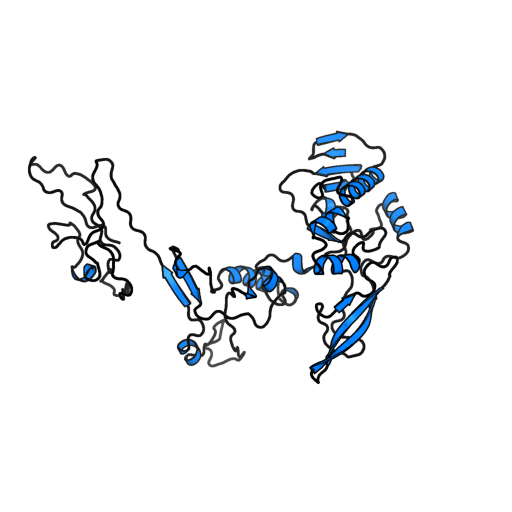
ATOM 2855 O O . ILE A 1 356 ? 20.832 -5.814 -34.191 1.00 83.81 356 ILE A O 1
ATOM 2859 N N . THR A 1 357 ? 22.727 -5.674 -35.383 1.00 77.56 357 THR A N 1
ATOM 2860 C CA . THR A 1 357 ? 23.577 -6.328 -34.382 1.00 77.56 357 THR A CA 1
ATOM 2861 C C . THR A 1 357 ? 24.733 -5.426 -33.976 1.00 77.56 357 THR A C 1
ATOM 2863 O O . THR A 1 357 ? 25.674 -5.256 -34.734 1.00 77.56 357 THR A O 1
ATOM 2866 N N . GLY A 1 358 ? 24.740 -4.937 -32.736 1.00 65.56 358 GLY A N 1
ATOM 2867 C CA . GLY A 1 358 ? 25.888 -4.198 -32.182 1.00 65.56 358 GLY A CA 1
ATOM 2868 C C . GLY A 1 358 ? 26.986 -5.100 -31.604 1.00 65.56 358 GLY A C 1
ATOM 2869 O O . GLY A 1 358 ? 27.551 -4.758 -30.569 1.00 65.56 358 GLY A O 1
ATOM 2870 N N . LYS A 1 359 ? 27.179 -6.312 -32.146 1.00 50.97 359 LYS A N 1
ATOM 2871 C CA . LYS A 1 359 ? 27.884 -7.418 -31.465 1.00 50.97 359 LYS A CA 1
ATOM 2872 C C . LYS A 1 359 ? 28.990 -8.097 -32.284 1.00 50.97 359 LYS A C 1
ATOM 2874 O O . LYS A 1 359 ? 29.256 -9.276 -32.064 1.00 50.97 359 LYS A O 1
ATOM 2879 N N . HIS A 1 360 ? 29.658 -7.353 -33.160 1.00 43.72 360 HIS A N 1
ATOM 2880 C CA . HIS A 1 360 ? 30.978 -7.737 -33.654 1.00 43.72 360 HIS A CA 1
ATOM 2881 C C . HIS A 1 360 ? 31.978 -6.604 -33.424 1.00 43.72 360 HIS A C 1
ATOM 2883 O O . HIS A 1 360 ? 31.641 -5.440 -33.608 1.00 43.72 360 HIS A O 1
ATOM 2889 N N . ASP A 1 361 ? 33.175 -6.982 -32.971 1.00 47.22 361 ASP A N 1
ATOM 2890 C CA . ASP A 1 361 ? 34.236 -6.137 -32.408 1.00 47.22 361 ASP A CA 1
ATOM 2891 C C . ASP A 1 361 ? 34.787 -5.025 -33.327 1.00 47.22 361 ASP A C 1
ATOM 2893 O O . ASP A 1 361 ? 35.662 -4.297 -32.881 1.00 47.22 361 ASP A O 1
ATOM 2897 N N . ASP A 1 362 ? 34.257 -4.816 -34.539 1.00 47.50 362 ASP A N 1
ATOM 2898 C CA . ASP A 1 362 ? 34.724 -3.765 -35.461 1.00 47.50 362 ASP A CA 1
ATOM 2899 C C . ASP A 1 362 ? 33.614 -3.043 -36.263 1.00 47.50 362 ASP A C 1
ATOM 2901 O O . ASP A 1 362 ? 33.917 -2.088 -36.971 1.00 47.50 362 ASP A O 1
ATOM 2905 N N . GLU A 1 363 ? 32.328 -3.413 -36.138 1.00 52.56 363 GLU A N 1
ATOM 2906 C CA . GLU A 1 363 ? 31.244 -2.813 -36.945 1.00 52.56 363 GLU A CA 1
ATOM 2907 C C . GLU A 1 363 ? 30.185 -2.145 -36.054 1.00 52.56 363 GLU A C 1
ATOM 2909 O O . GLU A 1 363 ? 29.288 -2.784 -35.493 1.00 52.56 363 GLU A O 1
ATOM 2914 N N . GLN A 1 364 ? 30.285 -0.822 -35.905 1.00 60.38 364 GLN A N 1
ATOM 2915 C CA . GLN A 1 364 ? 29.257 -0.021 -35.242 1.00 60.38 364 GLN A CA 1
ATOM 2916 C C . GLN A 1 364 ? 28.152 0.313 -36.241 1.00 60.38 364 GLN A C 1
ATOM 2918 O O . GLN A 1 364 ? 28.207 1.344 -36.904 1.00 60.38 364 GLN A O 1
ATOM 2923 N N . THR A 1 365 ? 27.120 -0.526 -36.322 1.00 74.81 365 THR A N 1
ATOM 2924 C CA . THR A 1 365 ? 25.982 -0.259 -37.211 1.00 74.81 365 THR A CA 1
ATOM 2925 C C . THR A 1 365 ? 25.286 1.047 -36.820 1.00 74.81 365 THR A C 1
ATOM 2927 O O . THR A 1 365 ? 24.837 1.203 -35.681 1.00 74.81 365 THR A O 1
ATOM 2930 N N . VAL A 1 366 ? 25.199 1.982 -37.766 1.00 85.31 366 VAL A N 1
ATOM 2931 C CA . VAL A 1 366 ? 24.605 3.307 -37.561 1.00 85.31 366 VAL A CA 1
ATOM 2932 C C . VAL A 1 366 ? 23.088 3.188 -37.478 1.00 85.31 366 VAL A C 1
ATOM 2934 O O . VAL A 1 366 ? 22.456 2.688 -38.396 1.00 85.31 366 VAL A O 1
ATOM 2937 N N . LEU A 1 367 ? 22.468 3.656 -36.402 1.00 87.00 367 LEU A N 1
ATOM 2938 C CA . LEU A 1 367 ? 21.013 3.670 -36.255 1.00 87.00 367 LEU A CA 1
ATOM 2939 C C . LEU A 1 367 ? 20.376 4.878 -36.932 1.00 87.00 367 LEU A C 1
ATOM 2941 O O . LEU A 1 367 ? 19.288 4.741 -37.478 1.00 87.00 367 LEU A O 1
ATOM 2945 N N . VAL A 1 368 ? 21.016 6.047 -36.876 1.00 90.50 368 VAL A N 1
ATOM 2946 C CA . VAL A 1 368 ? 20.500 7.269 -37.510 1.00 90.50 368 VAL A CA 1
ATOM 2947 C C . VAL A 1 368 ? 21.627 7.982 -38.230 1.00 90.50 368 VAL A C 1
ATOM 2949 O O . VAL A 1 368 ? 22.533 8.494 -37.572 1.00 90.50 368 VAL A O 1
ATOM 2952 N N . GLY A 1 369 ? 21.540 8.044 -39.559 1.00 91.81 369 GLY A N 1
ATOM 2953 C CA . GLY A 1 369 ? 22.460 8.793 -40.410 1.00 91.81 369 GLY A CA 1
ATOM 2954 C C . GLY A 1 369 ? 22.335 10.289 -40.151 1.00 91.81 369 GLY A C 1
ATOM 2955 O O . GLY A 1 369 ? 21.235 10.848 -40.183 1.00 91.81 369 GLY A O 1
ATOM 2956 N N . LYS A 1 370 ? 23.454 10.945 -39.846 1.00 91.50 370 LYS A N 1
ATOM 2957 C CA . LYS A 1 370 ? 23.445 12.371 -39.530 1.00 91.50 370 LYS A CA 1
ATOM 2958 C C . LYS A 1 370 ? 24.718 13.053 -39.998 1.00 91.50 370 LYS A C 1
ATOM 2960 O O . LYS A 1 370 ? 25.827 12.542 -39.829 1.00 91.50 370 LYS A O 1
ATOM 2965 N N . THR A 1 371 ? 24.545 14.242 -40.562 1.00 90.31 371 THR A N 1
ATOM 2966 C CA . THR A 1 371 ? 25.640 15.097 -41.007 1.00 90.31 371 THR A CA 1
ATOM 2967 C C . THR A 1 371 ? 25.551 16.451 -40.305 1.00 90.31 371 THR A C 1
ATOM 2969 O O . THR A 1 371 ? 24.493 17.086 -40.246 1.00 90.31 371 THR A O 1
ATOM 2972 N N . SER A 1 372 ? 26.676 16.921 -39.771 1.00 88.50 372 SER A N 1
ATOM 2973 C CA . SER A 1 372 ? 26.780 18.215 -39.092 1.00 88.50 372 SER A CA 1
ATOM 2974 C C . SER A 1 372 ? 27.734 19.149 -39.842 1.00 88.50 372 SER A C 1
ATOM 2976 O O . SER A 1 372 ? 28.716 18.695 -40.431 1.00 88.50 372 SER A O 1
ATOM 2978 N N . PRO A 1 373 ? 27.487 20.467 -39.827 1.00 85.44 373 PRO A N 1
ATOM 2979 C CA . PRO A 1 373 ? 28.459 21.437 -40.309 1.00 85.44 373 PRO A CA 1
ATOM 2980 C C . PRO A 1 373 ? 29.727 21.425 -39.428 1.00 85.44 373 PRO A C 1
ATOM 2982 O O . PRO A 1 373 ? 29.685 20.978 -38.276 1.00 85.44 373 PRO A O 1
ATOM 2985 N N . PRO A 1 374 ? 30.866 21.920 -39.934 1.00 80.19 374 PRO A N 1
ATOM 2986 C CA . PRO A 1 374 ? 32.117 21.903 -39.197 1.00 80.19 374 PRO A CA 1
ATOM 2987 C C . PRO A 1 374 ? 32.036 22.830 -37.981 1.00 80.19 374 PRO A C 1
ATOM 2989 O O . PRO A 1 374 ? 31.581 23.968 -38.061 1.00 80.19 374 PRO A O 1
ATOM 2992 N N . ARG A 1 375 ? 32.506 22.330 -36.834 1.00 64.75 375 ARG A N 1
ATOM 2993 C CA . ARG A 1 375 ? 32.407 23.016 -35.533 1.00 64.75 375 ARG A CA 1
ATOM 2994 C C . ARG A 1 375 ? 33.206 24.324 -35.461 1.00 64.75 375 ARG A C 1
ATOM 2996 O O . ARG A 1 375 ? 32.872 25.198 -34.666 1.00 64.75 375 ARG A O 1
ATOM 3003 N N . PHE A 1 376 ? 34.247 24.444 -36.282 1.00 62.47 376 PHE A N 1
ATOM 3004 C CA . PHE A 1 376 ? 35.060 25.642 -36.450 1.00 62.47 376 PHE A CA 1
ATOM 3005 C C . PHE A 1 376 ? 35.179 25.925 -37.950 1.00 62.47 376 PHE A C 1
ATOM 3007 O O . PHE A 1 376 ? 35.515 25.025 -38.718 1.00 62.47 376 PHE A O 1
ATOM 3014 N N . LEU A 1 377 ? 34.907 27.162 -38.370 1.00 58.22 377 LEU A N 1
ATOM 3015 C CA . LEU A 1 377 ? 35.334 27.638 -39.684 1.00 58.22 377 LEU A CA 1
ATOM 3016 C C . LEU A 1 377 ? 36.862 27.747 -39.628 1.00 58.22 377 LEU A C 1
ATOM 3018 O O . LEU A 1 377 ? 37.386 28.683 -39.031 1.00 58.22 377 LEU A O 1
ATOM 3022 N N . GLU A 1 378 ? 37.585 26.770 -40.170 1.00 49.31 378 GLU A N 1
ATOM 3023 C CA . GLU A 1 378 ? 39.021 26.939 -40.397 1.00 49.31 378 GLU A CA 1
ATOM 3024 C C . GLU A 1 378 ? 39.207 28.055 -41.437 1.00 49.31 378 GLU A C 1
ATOM 3026 O O . GLU A 1 378 ? 38.741 27.938 -42.571 1.00 49.31 378 GLU A O 1
ATOM 3031 N N . GLU A 1 379 ? 39.864 29.154 -41.054 1.00 39.94 379 GLU A N 1
ATOM 3032 C CA . GLU A 1 379 ? 40.332 30.183 -41.989 1.00 39.94 379 GLU A CA 1
ATOM 3033 C C . GLU A 1 379 ? 41.467 29.602 -42.850 1.00 39.94 379 GLU A C 1
ATOM 3035 O O . GLU A 1 379 ? 42.652 29.794 -42.589 1.00 39.94 379 GLU A O 1
ATOM 3040 N N . GLY A 1 380 ? 41.100 28.842 -43.881 1.00 40.41 380 GLY A N 1
ATOM 3041 C CA . GLY A 1 380 ? 41.995 28.439 -44.960 1.00 40.41 380 GLY A CA 1
ATOM 3042 C C . GLY A 1 380 ? 42.065 29.526 -46.034 1.00 40.41 380 GLY A C 1
ATOM 3043 O O . GLY A 1 380 ? 41.040 29.977 -46.543 1.00 40.41 380 GLY A O 1
ATOM 3044 N N . HIS A 1 381 ? 43.279 29.955 -46.384 1.00 38.75 381 HIS A N 1
ATOM 3045 C CA . HIS A 1 381 ? 43.557 30.949 -47.423 1.00 38.75 381 HIS A CA 1
ATOM 3046 C C . HIS A 1 381 ? 42.883 30.604 -48.765 1.00 38.75 381 HIS A C 1
ATOM 3048 O O . HIS A 1 381 ? 43.295 29.669 -49.446 1.00 38.75 381 HIS A O 1
ATOM 3054 N N . GLY A 1 382 ? 41.889 31.398 -49.171 1.00 39.81 382 GLY A N 1
ATOM 3055 C CA . GLY A 1 382 ? 41.237 31.266 -50.478 1.00 39.81 382 GLY A CA 1
ATOM 3056 C C . GLY A 1 382 ? 39.739 31.531 -50.417 1.00 39.81 382 GLY A C 1
ATOM 3057 O O . GLY A 1 382 ? 38.929 30.636 -50.640 1.00 39.81 382 GLY A O 1
ATOM 3058 N N . ALA A 1 383 ? 39.359 32.770 -50.103 1.00 43.19 383 ALA A N 1
ATOM 3059 C CA . ALA A 1 383 ? 37.978 33.215 -50.216 1.00 43.19 383 ALA A CA 1
ATOM 3060 C C . ALA A 1 383 ? 37.493 33.012 -51.663 1.00 43.19 383 ALA A C 1
ATOM 3062 O O . ALA A 1 383 ? 38.128 33.525 -52.580 1.00 43.19 383 ALA A O 1
ATOM 3063 N N . PHE A 1 384 ? 36.410 32.243 -51.827 1.00 39.19 384 PHE A N 1
ATOM 3064 C CA . PHE A 1 384 ? 35.340 32.350 -52.840 1.00 39.19 384 PHE A CA 1
ATOM 3065 C C . PHE A 1 384 ? 34.800 31.025 -53.405 1.00 39.19 384 PHE A C 1
ATOM 3067 O O . PHE A 1 384 ? 33.698 31.050 -53.942 1.00 39.19 384 PHE A O 1
ATOM 3074 N N . MET A 1 385 ? 35.445 29.867 -53.217 1.00 40.19 385 MET A N 1
ATOM 3075 C CA . MET A 1 385 ? 34.839 28.563 -53.560 1.00 40.19 385 MET A CA 1
ATOM 3076 C C . MET A 1 385 ? 35.386 27.417 -52.698 1.00 40.19 385 MET A C 1
ATOM 3078 O O . MET A 1 385 ? 36.130 26.567 -53.177 1.00 40.19 385 MET A O 1
ATOM 3082 N N . MET A 1 386 ? 35.000 27.357 -51.425 1.00 45.72 386 MET A N 1
ATOM 3083 C CA . MET A 1 386 ? 35.012 26.082 -50.703 1.00 45.72 386 MET A CA 1
ATOM 3084 C C . MET A 1 386 ? 33.568 25.659 -50.478 1.00 45.72 386 MET A C 1
ATOM 3086 O O . MET A 1 386 ? 32.798 26.377 -49.838 1.00 45.72 386 MET A O 1
ATOM 3090 N N . GLY A 1 387 ? 33.196 24.506 -51.040 1.00 50.75 387 GLY A N 1
ATOM 3091 C CA . GLY A 1 387 ? 31.968 23.821 -50.657 1.00 50.75 387 GLY A CA 1
ATOM 3092 C C . GLY A 1 387 ? 31.961 23.648 -49.140 1.00 50.75 387 GLY A C 1
ATOM 3093 O O . GLY A 1 387 ? 32.995 23.347 -48.543 1.00 50.75 387 GLY A O 1
ATOM 3094 N N . GLN A 1 388 ? 30.818 23.907 -48.508 1.00 61.59 388 GLN A N 1
ATOM 3095 C CA . GLN A 1 388 ? 30.643 23.664 -47.080 1.00 61.59 388 GLN A CA 1
ATOM 3096 C C . GLN A 1 388 ?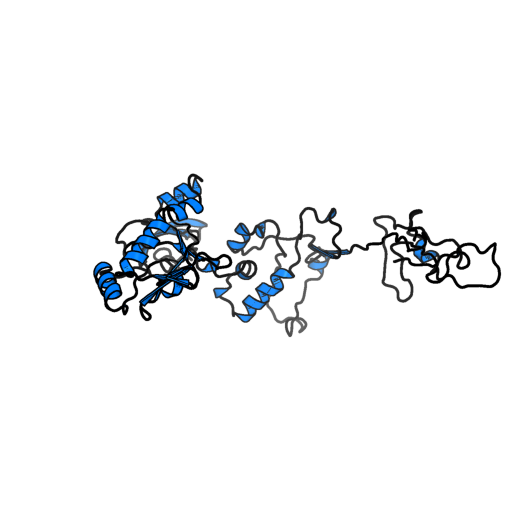 30.829 22.161 -46.829 1.00 61.59 388 GLN A C 1
ATOM 3098 O O . GLN A 1 388 ? 29.902 21.386 -47.041 1.00 61.59 388 GLN A O 1
ATOM 3103 N N . TYR A 1 389 ? 32.031 21.734 -46.439 1.00 70.12 389 TYR A N 1
ATOM 3104 C CA . TYR A 1 389 ? 32.293 20.330 -46.131 1.00 70.12 389 TYR A CA 1
ATOM 3105 C C . TYR A 1 389 ? 31.527 19.946 -44.861 1.00 70.12 389 TYR A C 1
ATOM 3107 O O . TYR A 1 389 ? 31.494 20.719 -43.903 1.00 70.12 389 TYR A O 1
ATOM 3115 N N . ARG A 1 390 ? 30.884 18.774 -44.845 1.00 82.19 390 ARG A N 1
ATOM 3116 C CA . ARG A 1 390 ? 30.112 18.284 -43.690 1.00 82.19 390 ARG A CA 1
ATOM 3117 C C . ARG A 1 390 ? 30.927 17.246 -42.918 1.00 82.19 390 ARG A C 1
ATOM 3119 O O . ARG A 1 390 ? 31.872 16.659 -43.441 1.00 82.19 390 ARG A O 1
ATOM 3126 N N . GLN A 1 391 ? 30.595 17.050 -41.650 1.00 84.69 391 GLN A N 1
ATOM 3127 C CA . GLN A 1 391 ? 31.183 16.034 -40.780 1.00 84.69 391 GLN A CA 1
ATOM 3128 C C . GLN A 1 391 ? 30.135 14.980 -40.449 1.00 84.69 391 GLN A C 1
ATOM 3130 O O . GLN A 1 391 ? 28.957 15.298 -40.281 1.00 84.69 391 GLN A O 1
ATOM 3135 N N . GLU A 1 392 ? 30.574 13.732 -40.363 1.00 84.12 392 GLU A N 1
ATOM 3136 C CA . GLU A 1 392 ? 29.735 12.629 -39.909 1.00 84.12 392 GLU A CA 1
ATOM 3137 C C . GLU A 1 392 ? 29.426 12.796 -38.411 1.00 84.12 392 GLU A C 1
ATOM 3139 O O . GLU A 1 392 ? 30.298 13.155 -37.615 1.00 84.12 392 GLU A O 1
ATOM 3144 N N . SER A 1 393 ? 28.154 12.633 -38.043 1.00 82.75 393 SER A N 1
ATOM 3145 C CA . SER A 1 393 ? 27.671 12.761 -36.663 1.00 82.75 393 SER A CA 1
ATOM 3146 C C . SER A 1 393 ? 26.553 11.763 -36.345 1.00 82.75 393 SER A C 1
ATOM 3148 O O . SER A 1 393 ? 25.689 12.032 -35.500 1.00 82.75 393 SER A O 1
ATOM 3150 N N . SER A 1 394 ? 26.558 10.625 -37.042 1.00 81.31 394 SER A N 1
ATOM 3151 C CA . SER A 1 394 ? 25.527 9.593 -36.960 1.00 81.31 394 SER A CA 1
ATOM 3152 C C . SER A 1 394 ? 25.578 8.863 -35.617 1.00 81.31 394 SER A C 1
ATOM 3154 O O . SER A 1 394 ? 26.625 8.783 -34.966 1.00 81.31 394 SER A O 1
ATOM 3156 N N . MET A 1 395 ? 24.425 8.348 -35.184 1.00 73.25 395 MET A N 1
ATOM 3157 C CA . MET A 1 395 ? 24.266 7.647 -33.901 1.00 73.25 395 MET A CA 1
ATOM 3158 C C . MET A 1 395 ? 24.282 6.137 -34.060 1.00 73.25 395 MET A C 1
ATOM 3160 O O . MET A 1 395 ? 23.595 5.660 -34.989 1.00 73.25 395 MET A O 1
#

Mean predicted aligned error: 9.2 Å

=== Feature glossary ===
The record interleaves many kinds of information about one protein. Here is each kind framed as the question it answers.

Q: What does the local fold look like, residue by residue?
A: The Foldseek 3Di string encodes local tertiary geometry as a 20-letter alphabet — one character per residue — derived from the relative positions of nearby Cα atoms. Unlike the amino-acid sequence, 3Di is a direct function of the 3D structure, so two proteins with the same fold have similar 3Di strings even at low sequence identity.

Q: Which residues are in helices, strands, or loops?
A: The SS8 string is DSSP's per-residue secondary-structure call. α-helix (H) means an i→i+4 H-bond ladder; β-strand (E) means the residue participates in a β-sheet; 3₁₀ (G) and π (I) are tighter and wider helices; T/S are turns/bends; '-' is loop.

Q: How big and how compact is the whole molecule?
A: Radius of gyration (Rg) is the root-mean-square distance of Cα atoms from their centroid — a single number for overall size and compactness. A globular doma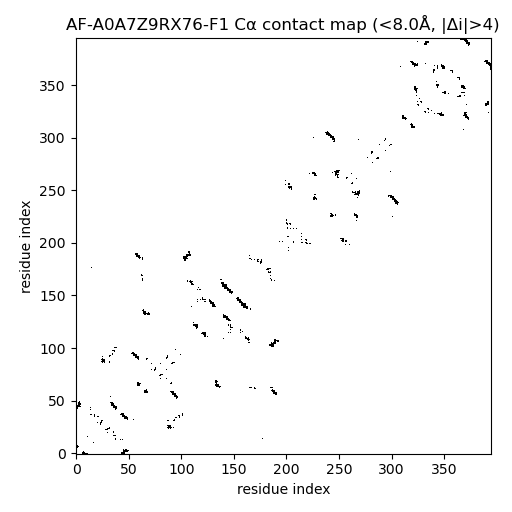in of N residues has Rg ≈ 2.2·N^0.38 Å; an extended or disordered chain has a much larger Rg. The Cα contact count is the number of residue pairs whose Cα atoms are within 8 Å and are more than four positions apart in sequence — a standard proxy for tertiary packing density. The bounding box is the smallest axis-aligned box enclosing all Cα atoms.

Q: Where is each backbone atom in 3D?
A: Structure coordinates are given as an mmCIF _atom_site loop: one row per atom with element, residue name, chain id, sequence number, and x/y/z position in Å. Only the four main-chain atoms per residue are included here; side chains are omitted to keep the record compact.

Q: What is the amino-acid chain?
A: Primary structure: the covalent order of the twenty standard amino acids along the backbone. Two proteins with the same sequence will (almost always) fold to the same structure; two with 30% identity often share a fold but not the details.

Q: What if only a Cα trace is available?
A: Three-state secondary structure (P-SEA) collapses the eight DSSP classes into helix (a), strand (b), and coil (c). P-SEA assigns these from Cα geometry alone — distances and angles — without requiring backbone oxygens, so it works on any Cα trace.

Q: What family and function is it annotated with?
A: Database cross-references. InterPro integrates a dozen domain/family signature databases into unified entries with residue-range hits. GO terms attach function/process/location labels with evidence codes. CATH codes position the fold in a four-level structural taxonomy. Organism is the NCBI-taxonomy species name.

Q: How confident is the AlphaFold model at each residue?
A: pLDDT is the predicted lDDT-Cα score: AlphaFold's confidence that the local environment of each residue (all inter-atomic distances within 15 Å) is correctly placed. It is a per-residue number between 0 and 100, with higher meaning more reliable.

Q: How mobile is each atom in the crystal?
A: B-factor (Debye–Waller factor) reflects atomic displacement in the crystal lattice. It is an experimental observable (units Å²), not a prediction; low values mean the atom is pinned down, high values mean it moves or is heterogeneous across the crystal.

Q: Which residues are buried vs exposed?
A: SASA measures how much of the protein is reachable by solvent. It is computed by rolling a water-sized probe over the atomic surface and summing the exposed area (Å²). Per-residue SASA distinguishes core (buried, low SASA) from surface (exposed, high SASA) residues; total SASA is a whole-molecule size measure.

Q: What do the diagnostic plots show?
A: Plot images: a contact map (which residues are close in 3D, as an N×N binary image), a Ramachandran scatter (backbone torsion angles, revealing secondary-structure composition at a glance), and — for AlphaFold structures — a PAE heatmap (pairwise prediction confidence).

Q: What known structures does this most resemble?
A: The Foldseek neighbor list gives the closest experimentally determined structures in the PDB, ranked by structural alignment. TM-score near 1 means near-identical fold; near 0.3 means only rough topology match. This is how one finds what a novel AlphaFold prediction most resembles in the solved-structure universe.

Q: Are the domains correctly placed relative to each other?
A: Predicted aligned error is AlphaFold's pairwise confidence. Unlike pLDDT (per-residue), PAE is per-residue-pair and captures whether two parts of the structure are correctly placed relative to each other. Units are ångströms of expected positional error.

Q: What do the rendered images show?
A: Structure images are PyMOL renders from six orthogonal camera directions. Cartoon representation draws helices as coils and strands as arrows; sticks shows the backbone as bonds; surface shows the solvent-excluded envelope. Rainbow coloring maps sequence position to hue (blue→red, N→C); chain coloring assigns a distinct color per polypeptide.

Q: What are the backbone torsion angles?
A: φ (phi) and ψ (psi) are the two rotatable backbone dihedrals per residue: φ is the C(i-1)–N–Cα–C torsion, ψ is the N–Cα–C–N(i+1) torsion, both in degrees on (−180°, 180°]. α-helical residues cluster near (−60°, −45°); β-strand residues near (−120°, +130°). A Ramachandran plot is simply a scatter of (φ, ψ) for every residue.